Protein AF-A0A4T9T9I3-F1 (afdb_monomer)

InterPro domains:
  IPR015315 Protein of unknown function DUF1963 [PF09234] (287-526)
  IPR035948 YwqG-like superfamily [SSF103032] (277-526)

pLDDT: mean 79.83, std 20.45, range [23.56, 98.62]

Sequence (527 aa):
MRVWRIDASKSNKDLLLRSEGAPYGSMPEFDGNRLEKCGNDIPLERRRKLRNDLYTYDPAALIVSDKAHSVLAGCIEESAQCIKLDLDGQVAWLVNVTTVIDCLTSESDIVADSDRGFTWIRYVRQYELDETLVSGASLFKIKGIETKGCFCTDLIVSRVIEAGLKGFYFSLVFDSSAPRGLIKFERIVPIGDFYIESGKRGKACLPRENPEAFGQELVPLRKPTASAAERIEPSGPSAEGPEPAPYDGPALDDDIRAVREEALASLPGLPAAAGELSDGPCGALGSRVCGSPAMLPGEEWPEGPGGEPLCFLAQLDMADLPPLPGFPEKGLLRLFVGEGPEFGLDPSDMAAQAGFRALWAPDPEGAALRAAPEEAEDGLGWGDGPWAMRFAGPFESRPDDVDFRVEGAFAKLWNAAHPGLPVGRMHDDADRYASDPGLTWNLSSREGASAGGPPAVQVGGYPVFCQDDWRNWEERYRPYDTLLFQLSCDWDRWIAIGDGGRMCFLIPSEKLAAGDFSDIMYWWDCG

Secondary structure (DSSP, 8-state):
-EEEEEEE-HHHHTTEEEPTTPPTT-S---SSPPPSS-GGGS-EEESS---SSEEEEETTEEEEEHHHHHHSTTTSTTTEEEEEEEETTEEEEEEEE--EE--B-TTSEEEEEEETTEEEEEEEEE--B-HHHHTT-SEEEETT-TTT-EEEEHHHHHHHHHTT--SEEEEEEEETTSPTTSS--SSSSS------SSSS----PPPTT---SS-------PPPP---------------PPPPPPP-S---HHHHHHHHHHHHHHSPPEEEEEEEEE-S---TTS-EESS--EE-TTPPPPB-TTSPBPEEEEEEEGGGSPP-TT--SS-EEEEEE-SSTTTT--TT-TT-TTSEEEEEES--TT-EE-PPPGGGTTTTS--S--EEEEEEEEEEE---TTSHHHHHHHHHHHHHH-TTS---SSTTGGGGGSSSTTHHHHHHHHHHHHH-PPPSEEEES----SS--TTTT-GGGTT--EEEEEEE-BTTTTB--TTT-EEEEEE-HHHHHTT--S--EEEEE--

Mean predicted aligned error: 16.75 Å

Foldseek 3Di:
DWKKFKAFDQVQAPQKEFAPPDDDPPADLLLLDDDPDAEPVHRIAGPDDDPFAWHDHAQNKIKGFPLLCVLCPPAQVVFFDWGWYQHPNGIITITSGNAEFQFADPLWQFDWDDDPHDIATQDTFAGDGDCVRPVPHAKYHYPRCNSNTIMGDVVSVVSCVVSVGHRMDIDTRDDPVDDGPPRGDPDPDPDDDDDDPDPDDDDPDPDPPDPDDDDDDDDDDDDDDDDDDDDPDPPDPPPPDPDPDQDPDDFPLVVLVVLLVVLLVVDFFFWKKFWAWADDDDPQQAKWAFDFHFDAPPDDADAAPVRQGFFWGIKHFLCLEDDHPLADNGWMKTKTAAEDQFRQADPVALQPCHRMDIDIGRDSPRTGTDQDDPRCNCGRVWFPDTIGIHIDDRDGAGAQSQAQSSLVSSQVSCCVVCVPQHAASGQQRSLSSHPHSCSSVVVSVVVDVVVDDGRQKMFWTYDYFPHHDCCSVDVVCVQLPTWHMKGWDDVVRRRPNDARKMKTKTHRSVCSSVSHPSGIGIDMDHD

Structure (mmCIF, N/CA/C/O backbone):
data_AF-A0A4T9T9I3-F1
#
_entry.id   AF-A0A4T9T9I3-F1
#
loop_
_atom_site.group_PDB
_atom_site.id
_atom_site.type_symbol
_atom_site.label_atom_id
_atom_site.label_alt_id
_atom_site.label_comp_id
_atom_site.label_asym_id
_atom_site.label_entity_id
_atom_site.label_seq_id
_atom_site.pdbx_PDB_ins_code
_atom_site.Cartn_x
_atom_site.Cartn_y
_atom_site.Cartn_z
_atom_site.occupancy
_atom_site.B_iso_or_equiv
_atom_site.auth_seq_id
_atom_site.auth_comp_id
_atom_site.auth_asym_id
_atom_site.auth_atom_id
_atom_site.pdbx_PDB_model_num
ATOM 1 N N . MET A 1 1 ? 26.418 4.295 28.328 1.00 83.31 1 MET A N 1
ATOM 2 C CA . MET A 1 1 ? 25.507 5.439 28.128 1.00 83.31 1 MET A CA 1
ATOM 3 C C . MET A 1 1 ? 24.612 5.115 26.952 1.00 83.31 1 MET A C 1
ATOM 5 O O . MET A 1 1 ? 25.135 4.609 25.968 1.00 83.31 1 MET A O 1
ATOM 9 N N . ARG A 1 2 ? 23.308 5.396 27.040 1.00 84.56 2 ARG A N 1
ATOM 10 C CA . ARG A 1 2 ? 22.379 5.191 25.924 1.00 84.56 2 ARG A CA 1
ATOM 11 C C . ARG A 1 2 ? 21.813 6.501 25.411 1.00 84.56 2 ARG A C 1
ATOM 13 O O . ARG A 1 2 ? 21.505 7.404 26.194 1.00 84.56 2 ARG A O 1
ATOM 20 N N . VAL A 1 3 ? 21.672 6.571 24.095 1.00 88.94 3 VAL A N 1
ATOM 21 C CA . VAL A 1 3 ? 21.010 7.660 23.384 1.00 88.94 3 VAL A CA 1
ATOM 22 C C . VAL A 1 3 ? 19.850 7.086 22.593 1.00 88.94 3 VAL A C 1
ATOM 24 O O . VAL A 1 3 ? 19.973 6.076 21.896 1.00 88.94 3 VAL A O 1
ATOM 27 N N . TRP A 1 4 ? 18.726 7.775 22.694 1.00 87.44 4 TRP A N 1
ATOM 28 C CA . TRP A 1 4 ? 17.452 7.393 22.123 1.00 87.44 4 TRP A CA 1
ATOM 29 C C . TRP A 1 4 ? 16.982 8.492 21.187 1.00 87.44 4 TRP A C 1
ATOM 31 O O . TRP A 1 4 ? 17.030 9.666 21.545 1.00 87.44 4 TRP A O 1
ATOM 41 N N . ARG A 1 5 ? 16.483 8.133 20.009 1.00 87.12 5 ARG A N 1
ATOM 42 C CA . ARG A 1 5 ? 15.641 9.037 19.225 1.00 87.12 5 ARG A CA 1
ATOM 43 C C . ARG A 1 5 ? 14.252 9.069 19.857 1.00 87.12 5 ARG A C 1
ATOM 45 O O . ARG A 1 5 ? 13.715 8.010 20.178 1.00 87.12 5 ARG A O 1
ATOM 52 N N . ILE A 1 6 ? 13.689 10.262 20.017 1.00 85.81 6 ILE A N 1
ATOM 53 C CA . ILE A 1 6 ? 12.339 10.473 20.548 1.00 85.81 6 ILE A CA 1
ATOM 54 C C . ILE A 1 6 ? 11.395 10.765 19.392 1.00 85.81 6 ILE A C 1
ATOM 56 O O . ILE A 1 6 ? 11.698 11.599 18.540 1.00 85.81 6 ILE A O 1
ATOM 60 N N . ASP A 1 7 ? 10.243 10.113 19.395 1.00 78.81 7 ASP A N 1
ATOM 61 C CA . ASP A 1 7 ? 9.165 10.342 18.443 1.00 78.81 7 ASP A CA 1
ATOM 62 C C . ASP A 1 7 ? 7.805 10.170 19.139 1.00 78.81 7 ASP A C 1
ATOM 64 O O . ASP A 1 7 ? 7.723 9.600 20.231 1.00 78.81 7 ASP A O 1
ATOM 68 N N . ALA A 1 8 ? 6.733 10.661 18.523 1.00 74.25 8 ALA A N 1
ATOM 69 C CA . ALA A 1 8 ? 5.381 10.366 18.980 1.00 74.25 8 ALA A CA 1
ATOM 70 C C . ALA A 1 8 ? 4.940 8.980 18.487 1.00 74.25 8 ALA A C 1
ATOM 72 O O . ALA A 1 8 ? 5.376 8.506 17.431 1.00 74.25 8 ALA A O 1
ATOM 73 N N . SER A 1 9 ? 4.044 8.325 19.231 1.00 66.88 9 SER A N 1
ATOM 74 C CA . SER A 1 9 ? 3.386 7.105 18.749 1.00 66.88 9 SER A CA 1
ATOM 75 C C . SER A 1 9 ? 2.695 7.366 17.408 1.00 66.88 9 SER A C 1
ATOM 77 O O . SER A 1 9 ? 2.195 8.465 17.180 1.00 66.88 9 SER A O 1
ATOM 79 N N . LYS A 1 10 ? 2.646 6.363 16.520 1.00 62.03 10 LYS A N 1
ATOM 80 C CA . LYS A 1 10 ? 2.136 6.530 15.144 1.00 62.03 10 LYS A CA 1
ATOM 81 C C . LYS A 1 10 ? 0.742 7.174 15.097 1.00 62.03 10 LYS A C 1
ATOM 83 O O . LYS A 1 10 ? 0.583 8.172 14.408 1.00 62.03 10 LYS A O 1
ATOM 88 N N . SER A 1 11 ? -0.183 6.723 15.945 1.00 60.78 11 SER A N 1
ATOM 89 C CA . SER A 1 11 ? -1.541 7.281 16.085 1.00 60.78 11 SER A CA 1
ATOM 90 C C . SER A 1 11 ? -1.616 8.750 16.536 1.00 60.78 11 SER A C 1
ATOM 92 O O . SER A 1 11 ? -2.683 9.355 16.509 1.00 60.78 11 SER A O 1
ATOM 94 N N . ASN A 1 12 ? -0.501 9.351 16.963 1.00 61.75 12 ASN A N 1
ATOM 95 C CA . ASN A 1 12 ? -0.448 10.749 17.389 1.00 61.75 12 ASN A CA 1
ATOM 96 C C . ASN A 1 12 ? 0.084 11.696 16.311 1.00 61.75 12 ASN A C 1
ATOM 98 O O . ASN A 1 12 ? -0.057 12.906 16.478 1.00 61.75 12 ASN A O 1
ATOM 102 N N . LYS A 1 13 ? 0.708 11.184 15.244 1.00 60.84 13 LYS A N 1
ATOM 103 C CA . LYS A 1 13 ? 1.409 12.020 14.256 1.00 60.84 13 LYS A CA 1
ATOM 104 C C . LYS A 1 13 ? 0.453 12.838 13.388 1.00 60.84 13 LYS A C 1
ATOM 106 O O . LYS A 1 13 ? 0.745 13.988 13.093 1.00 60.84 13 LYS A O 1
ATOM 111 N N . ASP A 1 14 ? -0.726 12.298 13.091 1.00 62.44 14 ASP A N 1
ATOM 112 C CA . ASP A 1 14 ? -1.697 12.941 12.192 1.00 62.44 14 ASP A CA 1
ATOM 113 C C . ASP A 1 14 ? -2.679 13.877 12.921 1.00 62.44 14 ASP A C 1
ATOM 115 O O . ASP A 1 14 ? -3.534 14.524 12.313 1.00 62.44 14 ASP A O 1
ATOM 119 N N . LEU A 1 15 ? -2.577 13.972 14.252 1.00 69.12 15 LEU A N 1
ATOM 120 C CA . LEU A 1 15 ? -3.510 14.755 15.069 1.00 69.12 15 LEU A CA 1
ATOM 121 C C . LEU A 1 15 ? -3.212 16.260 15.062 1.00 69.12 15 LEU A C 1
ATOM 123 O O . LEU A 1 15 ? -4.079 17.061 15.433 1.00 69.12 15 LEU A O 1
ATOM 127 N N . LEU A 1 16 ? -2.005 16.636 14.644 1.00 72.81 16 LEU A N 1
ATOM 128 C CA . LEU A 1 16 ? -1.490 17.997 14.629 1.00 72.81 16 LEU A CA 1
ATOM 129 C C . LEU A 1 16 ? -0.912 18.298 13.248 1.00 72.81 16 LEU A C 1
ATOM 131 O O . LEU A 1 16 ? 0.119 17.757 12.871 1.00 72.81 16 LEU A O 1
ATOM 135 N N . LEU A 1 17 ? -1.582 19.170 12.501 1.00 67.50 17 LEU A N 1
ATOM 136 C CA . LEU A 1 17 ? -1.226 19.497 11.125 1.00 67.50 17 LEU A CA 1
ATOM 137 C C . LEU A 1 17 ? -0.984 20.991 10.962 1.00 67.50 17 LEU A C 1
ATOM 139 O O . LEU A 1 17 ? -1.235 21.801 11.850 1.00 67.50 17 LEU A O 1
ATOM 143 N N . ARG A 1 18 ? -0.477 21.363 9.795 1.00 68.38 18 ARG A N 1
ATOM 144 C CA . ARG A 1 18 ? -0.359 22.757 9.385 1.00 68.38 18 ARG A CA 1
ATOM 145 C C . ARG A 1 18 ? -1.746 23.357 9.157 1.00 68.38 18 ARG A C 1
ATOM 147 O O . ARG A 1 18 ? -2.569 22.731 8.496 1.00 68.38 18 ARG A O 1
ATOM 154 N N . SER A 1 19 ? -1.962 24.587 9.623 1.00 67.12 19 SER A N 1
ATOM 155 C CA . SER A 1 19 ? -3.196 25.325 9.326 1.00 67.12 19 SER A CA 1
ATOM 156 C C . SER A 1 19 ? -3.363 25.570 7.824 1.00 67.12 19 SER A C 1
ATOM 158 O O . SER A 1 19 ? -2.419 26.015 7.152 1.00 67.12 19 SER A O 1
ATOM 160 N N . GLU A 1 20 ? -4.569 25.333 7.305 1.00 54.91 20 GLU A N 1
ATOM 161 C CA . GLU A 1 20 ? -4.901 25.628 5.907 1.00 54.91 20 GLU A CA 1
ATOM 162 C C . GLU A 1 20 ? -4.611 27.103 5.562 1.00 54.91 20 GLU A C 1
ATOM 164 O O . GLU A 1 20 ? -5.051 28.033 6.239 1.00 54.91 20 GLU A O 1
ATOM 169 N N . GLY A 1 21 ? -3.829 27.332 4.499 1.00 56.88 21 GLY A N 1
ATOM 170 C CA . GLY A 1 21 ? -3.518 28.674 3.987 1.00 56.88 21 GLY A CA 1
ATOM 171 C C . GLY A 1 21 ? -2.240 29.337 4.522 1.00 56.88 21 GLY A C 1
ATOM 172 O O . GLY A 1 21 ? -1.917 30.447 4.092 1.00 56.88 21 GLY A O 1
ATOM 173 N N . ALA A 1 22 ? -1.467 28.689 5.401 1.00 57.97 22 ALA A N 1
ATOM 174 C CA . ALA A 1 22 ? -0.152 29.211 5.788 1.00 57.97 22 ALA A CA 1
ATOM 175 C C . ALA A 1 22 ? 0.792 29.295 4.558 1.00 57.97 22 ALA A C 1
ATOM 177 O O . ALA A 1 22 ? 0.854 28.329 3.797 1.00 57.97 22 ALA A O 1
ATOM 178 N N . PRO A 1 23 ? 1.559 30.382 4.331 1.00 55.53 23 PRO A N 1
ATOM 179 C CA . PRO A 1 23 ? 2.448 30.513 3.168 1.00 55.53 23 PRO A CA 1
ATOM 180 C C . PRO A 1 23 ? 3.557 29.452 3.128 1.00 55.53 23 PRO A C 1
ATOM 182 O O . PRO A 1 23 ? 4.148 29.116 4.152 1.00 55.53 23 PRO A O 1
ATOM 185 N N . TYR A 1 24 ? 3.881 28.927 1.943 1.00 43.47 24 TYR A N 1
ATOM 186 C CA . TYR A 1 24 ? 5.061 28.069 1.760 1.00 43.47 24 TYR A CA 1
ATOM 187 C C . TYR A 1 24 ? 6.330 28.856 2.150 1.00 43.47 24 TYR A C 1
ATOM 189 O O . TYR A 1 24 ? 6.538 29.959 1.651 1.00 43.47 24 TYR A O 1
ATOM 197 N N . GLY A 1 25 ? 7.138 28.330 3.080 1.00 51.34 25 GLY A N 1
ATOM 198 C CA . GLY A 1 25 ? 8.348 28.996 3.594 1.00 51.34 25 GLY A CA 1
ATOM 199 C C . GLY A 1 25 ? 8.164 29.886 4.834 1.00 51.34 25 GLY A C 1
ATOM 200 O O . GLY A 1 25 ? 9.130 30.490 5.286 1.00 51.34 25 GLY A O 1
ATOM 201 N N . SER A 1 26 ? 6.965 29.973 5.427 1.00 56.28 26 SER A N 1
ATOM 202 C CA . SER A 1 26 ? 6.767 30.678 6.709 1.00 56.28 26 SER A CA 1
ATOM 203 C C . SER A 1 26 ? 7.023 29.806 7.945 1.00 56.28 26 SER A C 1
ATOM 205 O O . SER A 1 26 ? 6.743 30.243 9.063 1.00 56.28 26 SER A O 1
ATOM 207 N N . MET A 1 27 ? 7.463 28.561 7.752 1.00 62.44 27 MET A N 1
ATOM 208 C CA . MET A 1 27 ? 7.620 27.587 8.826 1.00 62.44 27 MET A CA 1
ATOM 209 C C . MET A 1 27 ? 9.008 27.708 9.457 1.00 62.44 27 MET A C 1
ATOM 211 O O . MET A 1 27 ? 9.985 27.879 8.728 1.00 62.44 27 MET A O 1
ATOM 215 N N . PRO A 1 28 ? 9.126 27.605 10.788 1.00 70.94 28 PRO A N 1
ATOM 216 C CA . PRO A 1 28 ? 10.430 27.444 11.400 1.00 70.94 28 PRO A CA 1
ATOM 217 C C . PRO A 1 28 ? 11.039 26.097 11.020 1.00 70.94 28 PRO A C 1
ATOM 219 O O . PRO A 1 28 ? 10.344 25.086 11.032 1.00 70.94 28 PRO A O 1
ATOM 222 N N . GLU A 1 29 ? 12.338 26.073 10.734 1.00 71.44 29 GLU A N 1
ATOM 223 C CA . GLU A 1 29 ? 13.038 24.849 10.321 1.00 71.44 29 GLU A CA 1
ATOM 224 C C . GLU A 1 29 ? 13.389 23.922 11.500 1.00 71.44 29 GLU A C 1
ATOM 226 O O . GLU A 1 29 ? 13.914 22.837 11.280 1.00 71.44 29 GLU A O 1
ATOM 231 N N . PHE A 1 30 ? 13.077 24.317 12.748 1.00 85.06 30 PHE A N 1
ATOM 232 C CA . PHE A 1 30 ? 13.370 23.563 13.982 1.00 85.06 30 PHE A CA 1
ATOM 233 C C . PHE A 1 30 ? 14.779 22.944 13.977 1.00 85.06 30 PHE A C 1
ATOM 235 O O . PHE A 1 30 ? 15.005 21.813 14.402 1.00 85.06 30 PHE A O 1
ATOM 242 N N . ASP A 1 31 ? 15.742 23.709 13.481 1.00 81.25 31 ASP A N 1
ATOM 243 C CA . ASP A 1 31 ? 17.114 23.314 13.159 1.00 81.25 31 ASP A CA 1
ATOM 244 C C . ASP A 1 31 ? 18.083 23.509 14.339 1.00 81.25 31 ASP A C 1
ATOM 246 O O . ASP A 1 31 ? 19.299 23.440 14.189 1.00 81.25 31 ASP A O 1
ATOM 250 N N . GLY A 1 32 ? 17.546 23.764 15.535 1.00 87.75 32 GLY A N 1
ATOM 251 C CA . GLY A 1 32 ? 18.325 24.118 16.720 1.00 87.75 32 GLY A CA 1
ATOM 252 C C . GLY A 1 32 ? 18.383 25.617 17.008 1.00 87.75 32 GLY A C 1
ATOM 253 O O . GLY A 1 32 ? 18.830 26.011 18.086 1.00 87.75 32 GLY A O 1
ATOM 254 N N . ASN A 1 33 ? 17.886 26.469 16.109 1.00 88.62 33 ASN A N 1
ATOM 255 C CA . ASN A 1 33 ? 17.781 27.895 16.385 1.00 88.62 33 ASN A CA 1
ATOM 256 C C . ASN A 1 33 ? 16.553 28.227 17.242 1.00 88.62 33 ASN A C 1
ATOM 258 O O . ASN A 1 33 ? 15.510 27.570 17.197 1.00 88.62 33 ASN A O 1
ATOM 262 N N . ARG A 1 34 ? 16.673 29.291 18.044 1.00 88.44 34 ARG A N 1
ATOM 263 C CA . ARG A 1 34 ? 15.533 29.844 18.785 1.00 88.44 34 ARG A CA 1
ATOM 264 C C . ARG A 1 34 ? 14.533 30.480 17.827 1.00 88.44 34 ARG A C 1
ATOM 266 O O . ARG A 1 34 ? 14.913 31.174 16.891 1.00 88.44 34 ARG A O 1
ATOM 273 N N . LEU A 1 35 ? 13.252 30.301 18.125 1.0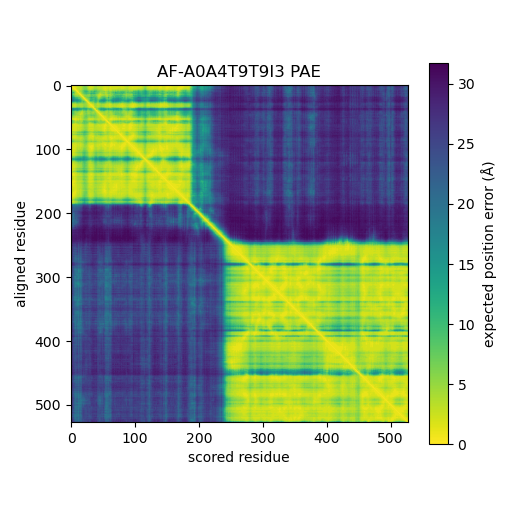0 85.25 35 LEU A N 1
ATOM 274 C CA . LEU A 1 35 ? 12.164 30.920 17.386 1.00 85.25 35 LEU A CA 1
ATOM 275 C C . LEU A 1 35 ? 11.957 32.357 17.857 1.00 85.25 35 LEU A C 1
ATOM 277 O O . LEU A 1 35 ? 11.782 32.607 19.053 1.00 85.25 35 LEU A O 1
ATOM 281 N N . GLU A 1 36 ? 11.937 33.289 16.904 1.00 75.31 36 GLU A N 1
ATOM 282 C CA . GLU A 1 36 ? 11.612 34.699 17.153 1.00 75.31 36 GLU A CA 1
ATOM 283 C C . GLU A 1 36 ? 10.098 34.931 17.306 1.00 75.31 36 GLU A C 1
ATOM 285 O O . GLU A 1 36 ? 9.682 35.829 18.036 1.00 75.31 36 GLU A O 1
ATOM 290 N N . LYS A 1 37 ? 9.267 34.098 16.658 1.00 65.44 37 LYS A N 1
ATOM 291 C CA . LYS A 1 37 ? 7.797 34.089 16.782 1.00 65.44 37 LYS A CA 1
ATOM 292 C C . LYS A 1 37 ? 7.360 32.970 17.729 1.00 65.44 37 LYS A C 1
ATOM 294 O O . LYS A 1 37 ? 7.898 31.868 17.655 1.00 65.44 37 LYS A O 1
ATOM 299 N N . CYS A 1 38 ? 6.419 33.246 18.632 1.00 63.75 38 CYS A N 1
ATOM 300 C CA . CYS A 1 38 ? 6.060 32.346 19.735 1.00 63.75 38 CYS A CA 1
ATOM 301 C C . CYS A 1 38 ? 4.539 32.253 19.931 1.00 63.75 38 CYS A C 1
ATOM 303 O O . CYS A 1 38 ? 3.810 33.210 19.690 1.00 63.75 38 CYS A O 1
ATOM 305 N N . GLY A 1 39 ? 4.068 31.123 20.458 1.00 65.19 39 GLY A N 1
ATOM 306 C CA . GLY A 1 39 ? 2.666 30.915 20.824 1.00 65.19 39 GLY A CA 1
ATOM 307 C C . GLY A 1 39 ? 1.770 30.697 19.605 1.00 65.19 39 GLY A C 1
ATOM 308 O O . GLY A 1 39 ? 2.105 29.909 18.725 1.00 65.19 39 GLY A O 1
ATOM 309 N N . ASN A 1 40 ? 0.644 31.412 19.551 1.00 64.44 40 ASN A N 1
ATOM 310 C CA . ASN A 1 40 ? -0.393 31.257 18.519 1.00 64.44 40 ASN A CA 1
ATOM 311 C C . ASN A 1 40 ? 0.045 31.696 17.107 1.00 64.44 40 ASN A C 1
ATOM 313 O O . ASN A 1 40 ? -0.710 31.525 16.157 1.00 64.44 40 ASN A O 1
ATOM 317 N N . ASP A 1 41 ? 1.251 32.250 16.958 1.00 66.81 41 ASP A N 1
ATOM 318 C CA . ASP A 1 41 ? 1.831 32.605 15.657 1.00 66.81 41 ASP A CA 1
ATOM 319 C C . ASP A 1 41 ? 2.381 31.388 14.891 1.00 66.81 41 ASP A C 1
ATOM 321 O O . ASP A 1 41 ? 2.802 31.514 13.738 1.00 66.81 41 ASP A O 1
ATOM 325 N N . ILE A 1 42 ? 2.421 30.215 15.529 1.00 74.00 42 ILE A N 1
ATOM 326 C CA . ILE A 1 42 ? 2.837 28.963 14.900 1.00 74.00 42 ILE A CA 1
ATOM 327 C C . ILE A 1 42 ? 1.623 28.386 14.159 1.00 74.00 42 ILE A C 1
ATOM 329 O O . ILE A 1 42 ? 0.603 28.154 14.806 1.00 74.00 42 ILE A O 1
ATOM 333 N N . PRO A 1 43 ? 1.703 28.163 12.829 1.00 70.62 43 PRO A N 1
ATOM 334 C CA . PRO A 1 43 ? 0.571 27.742 12.000 1.00 70.62 43 PRO A CA 1
ATOM 335 C C . PRO A 1 43 ? 0.229 26.261 12.224 1.00 70.62 43 PRO A C 1
ATOM 337 O O . PRO A 1 43 ? 0.464 25.416 11.362 1.00 70.62 43 PRO A O 1
ATOM 340 N N . LEU A 1 44 ? -0.299 25.963 13.407 1.00 76.06 44 LEU A N 1
ATOM 341 C CA . LEU A 1 44 ? -0.652 24.642 13.899 1.00 76.06 44 LEU A CA 1
ATOM 342 C C . LEU A 1 44 ? -2.174 24.528 14.018 1.00 76.06 44 LEU A C 1
ATOM 344 O O . LEU A 1 44 ? -2.825 25.329 14.686 1.00 76.06 44 LEU A O 1
ATOM 348 N N . GLU A 1 45 ? -2.731 23.491 13.414 1.00 74.69 45 GLU A N 1
ATOM 349 C CA . GLU A 1 45 ? -4.136 23.129 13.478 1.00 74.69 45 GLU A CA 1
ATOM 350 C C . GLU A 1 45 ? -4.296 21.745 14.106 1.00 74.69 45 GLU A C 1
ATOM 352 O O . GLU A 1 45 ? -3.632 20.772 13.740 1.00 74.69 45 GLU A O 1
ATOM 357 N N . ARG A 1 46 ? -5.198 21.658 15.080 1.00 78.88 46 ARG A N 1
ATOM 358 C CA . ARG A 1 46 ? -5.508 20.415 15.776 1.00 78.88 46 ARG A CA 1
ATOM 359 C C . ARG A 1 46 ? -6.710 19.744 15.114 1.00 78.88 46 ARG A C 1
ATOM 361 O O . ARG A 1 46 ? -7.806 20.291 15.150 1.00 78.88 46 ARG A O 1
ATOM 368 N N . ARG A 1 47 ? -6.531 18.519 14.611 1.00 70.69 47 ARG A N 1
ATOM 369 C CA . ARG A 1 47 ? -7.612 17.731 13.986 1.00 70.69 47 ARG A CA 1
ATOM 370 C C . ARG A 1 47 ? -8.555 17.106 15.010 1.00 70.69 47 ARG A C 1
ATOM 372 O O . ARG A 1 47 ? -9.765 17.079 14.811 1.00 70.69 47 ARG A O 1
ATOM 379 N N . ARG A 1 48 ? -8.009 16.590 16.117 1.00 74.50 48 ARG A N 1
ATOM 380 C CA . ARG A 1 48 ? -8.780 15.938 17.191 1.00 74.50 48 ARG A CA 1
ATOM 381 C C . ARG A 1 48 ? -8.229 16.295 18.565 1.00 74.50 48 ARG A C 1
ATOM 383 O O . ARG A 1 48 ? -7.101 16.756 18.713 1.00 74.50 48 ARG A O 1
ATOM 390 N N . LYS A 1 49 ? -9.027 16.053 19.604 1.00 78.38 49 LYS A N 1
ATOM 391 C CA . LYS A 1 49 ? -8.619 16.277 20.996 1.00 78.38 49 LYS A CA 1
ATOM 392 C C . LYS A 1 49 ? -7.362 15.469 21.339 1.00 78.38 49 LYS A C 1
ATOM 394 O O . LYS A 1 49 ? -7.326 14.262 21.108 1.00 78.38 49 LYS A O 1
ATOM 399 N N . LEU A 1 50 ? -6.383 16.114 21.973 1.00 82.19 50 LEU A N 1
ATOM 400 C CA . LEU A 1 50 ? -5.158 15.446 22.402 1.00 82.19 50 LEU A CA 1
ATOM 401 C C . LEU A 1 50 ? -5.447 14.598 23.652 1.00 82.19 50 LEU A C 1
ATOM 403 O O . LEU A 1 50 ? -5.920 15.111 24.669 1.00 82.19 50 LEU A O 1
ATOM 407 N N . ARG A 1 51 ? -5.203 13.289 23.568 1.00 83.81 51 ARG A N 1
ATOM 408 C CA . ARG A 1 51 ? -5.428 12.299 24.639 1.00 83.81 51 ARG A CA 1
ATOM 409 C C . ARG A 1 51 ? -4.133 11.776 25.279 1.00 83.81 51 ARG A C 1
ATOM 411 O O . ARG A 1 51 ? -4.198 11.165 26.340 1.00 83.81 51 ARG A O 1
ATOM 418 N N . ASN A 1 52 ? -2.989 12.016 24.645 1.00 85.75 52 ASN A N 1
ATOM 419 C CA . ASN A 1 52 ? -1.670 11.531 25.038 1.00 85.75 52 ASN A CA 1
ATOM 420 C C . ASN A 1 52 ? -0.763 12.681 25.501 1.00 85.75 52 ASN A C 1
ATOM 422 O O . ASN A 1 52 ? -1.173 13.841 25.556 1.00 85.75 52 ASN A O 1
ATOM 426 N N . ASP A 1 53 ? 0.466 12.344 25.880 1.00 89.25 53 ASP A N 1
ATOM 427 C CA . ASP A 1 53 ? 1.416 13.259 26.505 1.00 89.25 53 ASP A CA 1
ATOM 428 C C . ASP A 1 53 ? 2.529 13.746 25.558 1.00 89.25 53 ASP A C 1
ATOM 430 O O . ASP A 1 53 ? 3.162 14.756 25.865 1.00 89.25 53 ASP A O 1
ATOM 434 N N . LEU A 1 54 ? 2.732 13.083 24.410 1.00 88.06 54 LEU A N 1
ATOM 435 C CA . LEU A 1 54 ? 3.629 13.512 23.332 1.00 88.06 54 LEU A CA 1
ATOM 436 C C . LEU A 1 54 ? 2.957 13.414 21.958 1.00 88.06 54 LEU A C 1
ATOM 438 O O . LEU A 1 54 ? 2.323 12.411 21.619 1.00 88.06 54 LEU A O 1
ATOM 442 N N . TYR A 1 55 ? 3.189 14.453 21.165 1.00 87.25 55 TYR A N 1
ATOM 443 C CA . TYR A 1 55 ? 2.825 14.614 19.768 1.00 87.25 55 TYR A CA 1
ATOM 444 C C . TYR A 1 55 ? 4.022 15.154 18.986 1.00 87.25 55 TYR A C 1
ATOM 446 O O . TYR A 1 55 ? 4.901 15.807 19.554 1.00 87.25 55 TYR A O 1
ATOM 454 N N . THR A 1 56 ? 4.049 14.914 17.682 1.00 76.06 56 THR A N 1
ATOM 455 C CA . THR A 1 56 ? 5.028 15.507 16.770 1.00 76.06 56 THR A CA 1
ATOM 456 C C . THR A 1 56 ? 4.288 16.323 15.726 1.00 76.06 56 THR A C 1
ATOM 458 O O . THR A 1 56 ? 3.325 15.854 15.136 1.00 76.06 56 THR A O 1
ATOM 461 N N . TYR A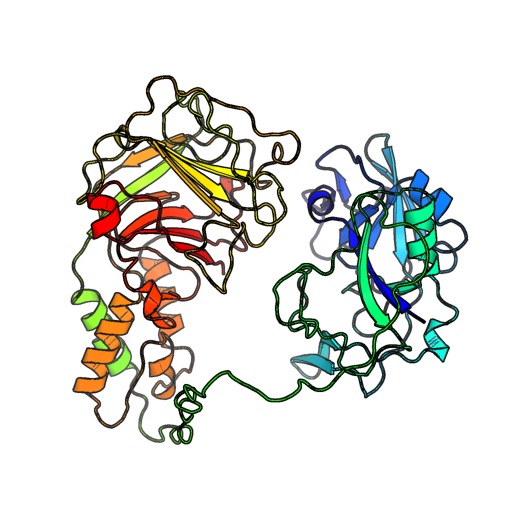 1 57 ? 4.712 17.574 15.557 1.00 68.31 57 TYR A N 1
ATOM 462 C CA . TYR A 1 57 ? 4.225 18.457 14.489 1.00 68.31 57 TYR A CA 1
ATOM 463 C C . TYR A 1 57 ? 5.110 18.356 13.240 1.00 68.31 57 TYR A C 1
ATOM 465 O O . TYR A 1 57 ? 4.650 18.489 12.114 1.00 68.31 57 TYR A O 1
ATOM 473 N N . ASP A 1 58 ? 6.393 18.094 13.469 1.00 69.94 58 ASP A N 1
ATOM 474 C CA . ASP A 1 58 ? 7.439 17.839 12.488 1.00 69.94 58 ASP A CA 1
ATOM 475 C C . ASP A 1 58 ? 8.449 16.882 13.160 1.00 69.94 58 ASP A C 1
ATOM 477 O O . ASP A 1 58 ? 8.528 16.886 14.398 1.00 69.94 58 ASP A O 1
ATOM 481 N N . PRO A 1 59 ? 9.229 16.057 12.428 1.00 65.50 59 PRO A N 1
ATOM 482 C CA . PRO A 1 59 ? 10.240 15.187 13.036 1.00 65.50 59 PRO A CA 1
ATOM 483 C C . PRO A 1 59 ? 11.190 15.902 14.010 1.00 65.50 59 PRO A C 1
ATOM 485 O O . PRO A 1 59 ? 11.707 15.274 14.934 1.00 65.50 59 PRO A O 1
ATOM 488 N N . ALA A 1 60 ? 11.412 17.205 13.830 1.00 76.31 60 ALA A N 1
ATOM 489 C CA . ALA A 1 60 ? 12.274 18.034 14.659 1.00 76.31 60 ALA A CA 1
ATOM 490 C C . ALA A 1 60 ? 11.550 18.857 15.746 1.00 76.31 60 ALA A C 1
ATOM 492 O O . ALA A 1 60 ? 12.234 19.565 16.496 1.00 76.31 60 ALA A O 1
ATOM 493 N N . ALA A 1 61 ? 10.220 18.754 15.870 1.00 83.62 61 ALA A N 1
ATOM 494 C CA . ALA A 1 61 ? 9.390 19.556 16.772 1.00 83.62 61 ALA A CA 1
ATOM 495 C C . ALA A 1 61 ? 8.460 18.693 17.643 1.00 83.62 61 ALA A C 1
ATOM 497 O O . ALA A 1 61 ? 7.482 18.109 17.168 1.00 83.62 61 ALA A O 1
ATOM 498 N N . LEU A 1 62 ? 8.740 18.661 18.949 1.00 90.69 62 LEU A N 1
ATOM 499 C CA . LEU A 1 62 ? 7.960 17.901 19.928 1.00 90.69 62 LEU A CA 1
ATOM 500 C C . LEU A 1 62 ? 6.875 18.786 20.549 1.00 90.69 62 LEU A C 1
ATOM 502 O O . LEU A 1 62 ? 7.160 19.901 20.979 1.00 90.69 62 LEU A O 1
ATOM 506 N N . ILE A 1 63 ? 5.650 18.281 20.658 1.00 91.56 63 ILE A N 1
ATOM 507 C CA . ILE A 1 63 ? 4.558 18.925 21.392 1.00 91.56 63 ILE A CA 1
ATOM 508 C C . ILE A 1 63 ? 4.173 18.025 22.558 1.00 91.56 63 ILE A C 1
ATOM 510 O O . ILE A 1 63 ? 3.726 16.898 22.367 1.00 91.56 63 ILE A O 1
ATOM 514 N N . VAL A 1 64 ? 4.349 18.520 23.778 1.00 93.50 64 VAL A N 1
ATOM 515 C CA . VAL A 1 64 ? 4.080 17.763 25.003 1.00 93.50 64 VAL A CA 1
ATOM 516 C C . VAL A 1 64 ? 2.869 18.320 25.741 1.00 93.50 64 VAL A C 1
ATOM 518 O O . VAL A 1 64 ? 2.576 19.517 25.677 1.00 93.50 64 VAL A O 1
ATOM 521 N N . SER A 1 65 ? 2.151 17.462 26.464 1.00 94.12 65 SER A N 1
ATOM 522 C CA . SER A 1 65 ? 1.076 17.907 27.356 1.00 94.12 65 SER A CA 1
ATOM 523 C C . SER A 1 65 ? 1.629 18.777 28.495 1.00 94.12 65 SER A C 1
ATOM 525 O O . SER A 1 65 ? 2.808 18.701 28.844 1.00 94.12 65 SER A O 1
ATOM 527 N N . ASP A 1 66 ? 0.774 19.575 29.138 1.00 94.44 66 ASP A N 1
ATOM 528 C CA . ASP A 1 66 ? 1.149 20.332 30.347 1.00 94.44 66 ASP A CA 1
ATOM 529 C C . ASP A 1 66 ? 1.675 19.418 31.478 1.00 94.44 66 ASP A C 1
ATOM 531 O O . ASP A 1 66 ? 2.617 19.758 32.202 1.00 94.44 66 ASP A O 1
ATOM 535 N N . LYS A 1 67 ? 1.121 18.199 31.573 1.00 95.00 67 LYS A N 1
ATOM 536 C CA . LYS A 1 67 ? 1.592 17.138 32.476 1.00 95.00 67 LYS A CA 1
ATOM 537 C C . LYS A 1 67 ? 3.013 16.693 32.119 1.00 95.00 67 LYS A C 1
ATOM 539 O O . LYS A 1 67 ? 3.868 16.655 33.001 1.00 95.00 67 LYS A O 1
ATOM 544 N N . ALA A 1 68 ? 3.275 16.368 30.853 1.00 94.38 68 ALA A N 1
ATOM 545 C CA . ALA A 1 68 ? 4.597 15.940 30.405 1.00 94.38 68 ALA A CA 1
ATOM 546 C C . ALA A 1 68 ? 5.646 17.040 30.550 1.00 94.38 68 ALA A C 1
ATOM 548 O O . ALA A 1 68 ? 6.735 16.764 31.044 1.00 94.38 68 ALA A O 1
ATOM 549 N N . HIS A 1 69 ? 5.302 18.284 30.213 1.00 96.06 69 HIS A N 1
ATOM 550 C CA . HIS A 1 69 ? 6.167 19.435 30.459 1.00 96.06 69 HIS A CA 1
ATOM 551 C C . HIS A 1 69 ? 6.563 19.523 31.941 1.00 96.06 69 HIS A C 1
ATOM 553 O O . HIS A 1 69 ? 7.740 19.641 32.263 1.00 96.06 69 HIS A O 1
ATOM 559 N N . SER A 1 70 ? 5.597 19.382 32.855 1.00 95.44 70 SER A N 1
ATOM 560 C CA . SER A 1 70 ? 5.849 19.434 34.302 1.00 95.44 70 SER A CA 1
ATOM 561 C C . SER A 1 70 ? 6.742 18.292 34.806 1.00 95.44 70 SER A C 1
ATOM 563 O O . SER A 1 70 ? 7.593 18.507 35.665 1.00 95.44 70 SER A O 1
ATOM 565 N N . VAL A 1 71 ? 6.570 17.075 34.281 1.00 95.06 71 VAL A N 1
ATOM 566 C CA . VAL A 1 71 ? 7.387 15.897 34.638 1.00 95.06 71 VAL A CA 1
ATOM 567 C C . VAL A 1 71 ? 8.820 16.022 34.112 1.00 95.06 71 VAL A C 1
ATOM 569 O O . VAL A 1 71 ? 9.787 15.647 34.783 1.00 95.06 71 VAL A O 1
ATOM 572 N N . LEU A 1 72 ? 8.967 16.555 32.902 1.00 94.00 72 LEU A N 1
ATOM 573 C CA . LEU A 1 72 ? 10.253 16.714 32.228 1.00 94.00 72 LEU A CA 1
ATOM 574 C C . LEU A 1 72 ? 10.963 18.028 32.584 1.00 94.00 72 LEU A C 1
ATOM 576 O O . LEU A 1 72 ? 12.058 18.289 32.079 1.00 94.00 72 LEU A O 1
ATOM 580 N N . ALA A 1 73 ? 10.379 18.806 33.497 1.00 89.75 73 ALA A N 1
ATOM 581 C CA . ALA A 1 73 ? 10.931 20.063 33.964 1.00 89.75 73 ALA A CA 1
ATOM 582 C C . ALA A 1 73 ? 12.331 19.891 34.579 1.00 89.75 73 ALA A C 1
ATOM 584 O O . ALA A 1 73 ? 12.607 18.948 35.331 1.00 89.75 73 ALA A O 1
ATOM 585 N N . GLY A 1 74 ? 13.236 20.806 34.255 1.00 84.62 74 GLY A N 1
ATOM 586 C CA . GLY A 1 74 ? 14.657 20.749 34.589 1.00 84.62 74 GLY A CA 1
ATOM 587 C C . GLY A 1 74 ? 15.487 19.833 33.684 1.00 84.62 74 GLY A C 1
ATOM 588 O O . GLY A 1 74 ? 16.692 19.750 33.875 1.00 84.62 74 GLY A O 1
ATOM 589 N N . CYS A 1 75 ? 14.880 19.139 32.716 1.00 85.38 75 CYS A N 1
ATOM 590 C CA . CYS A 1 75 ? 15.618 18.444 31.657 1.00 85.38 75 CYS A CA 1
ATOM 591 C C . CYS A 1 75 ? 15.415 19.133 30.308 1.00 85.38 75 CYS A C 1
ATOM 593 O O . CYS A 1 75 ? 16.376 19.371 29.586 1.00 85.38 75 CYS A O 1
ATOM 595 N N . ILE A 1 76 ? 14.175 19.494 29.972 1.00 90.06 76 ILE A N 1
ATOM 596 C CA . ILE A 1 76 ? 13.879 20.072 28.657 1.00 90.06 76 ILE A CA 1
ATOM 597 C C . ILE A 1 76 ? 14.193 21.568 28.583 1.00 90.06 76 ILE A C 1
ATOM 599 O O . ILE A 1 76 ? 14.665 22.020 27.549 1.00 90.06 76 ILE A O 1
ATOM 603 N N . GLU A 1 77 ? 14.013 22.343 29.655 1.00 86.00 77 GLU A N 1
ATOM 604 C CA . GLU A 1 77 ? 14.190 23.805 29.625 1.00 86.00 77 GLU A CA 1
ATOM 605 C C . GLU A 1 77 ? 15.655 24.241 29.511 1.00 86.00 77 GLU A C 1
ATOM 607 O O . GLU A 1 77 ? 15.936 25.350 29.056 1.00 86.00 77 GLU A O 1
ATOM 612 N N . GLU A 1 78 ? 16.595 23.381 29.907 1.00 84.56 78 GLU A N 1
ATOM 613 C CA . GLU A 1 78 ? 18.027 23.631 29.716 1.00 84.56 78 GLU A CA 1
ATOM 614 C C . GLU A 1 78 ? 18.453 23.413 28.260 1.00 84.56 78 GLU A C 1
ATOM 616 O O . GLU A 1 78 ? 19.427 24.010 27.798 1.00 84.56 78 GLU A O 1
ATOM 621 N N . SER A 1 79 ? 17.715 22.574 27.531 1.00 89.69 79 SER A N 1
ATOM 622 C CA . SER A 1 79 ? 18.085 22.110 26.194 1.00 89.69 79 SER A CA 1
ATOM 623 C C . SER A 1 79 ? 17.159 22.586 25.071 1.00 89.69 79 SER A C 1
ATOM 625 O O . SER A 1 79 ? 17.436 22.368 23.887 1.00 89.69 79 SER A O 1
ATOM 627 N N . ALA A 1 80 ? 16.055 23.239 25.421 1.00 92.94 80 ALA A N 1
ATOM 628 C CA . ALA A 1 80 ? 15.014 23.645 24.495 1.00 92.94 80 ALA A CA 1
ATOM 629 C C . ALA A 1 80 ? 14.371 24.978 24.889 1.00 92.94 80 ALA A C 1
ATOM 631 O O . ALA A 1 80 ? 14.302 25.373 26.052 1.00 92.94 80 ALA A O 1
ATOM 632 N N . GLN A 1 81 ? 13.830 25.662 23.887 1.00 92.56 81 GLN A N 1
ATOM 633 C CA . GLN A 1 81 ? 12.863 26.731 24.077 1.00 92.56 81 GLN A CA 1
ATOM 634 C C . GLN A 1 81 ? 11.463 26.108 24.190 1.00 92.56 81 GLN A C 1
ATOM 636 O O . GLN A 1 81 ? 10.896 25.665 23.191 1.00 92.56 81 GLN A O 1
ATOM 641 N N . CYS A 1 82 ? 10.902 26.092 25.401 1.00 92.69 82 CYS A N 1
ATOM 642 C CA . CYS A 1 82 ? 9.533 25.637 25.647 1.00 92.69 82 CYS A CA 1
ATOM 643 C C . CYS A 1 82 ? 8.537 26.783 25.430 1.00 92.69 82 CYS A C 1
ATOM 645 O O . CYS A 1 82 ? 8.580 27.806 26.117 1.00 92.69 82 CYS A O 1
ATOM 647 N N . ILE A 1 83 ? 7.630 26.611 24.474 1.00 91.00 83 ILE A N 1
ATOM 648 C CA . ILE A 1 83 ? 6.630 27.604 24.081 1.00 91.00 83 ILE A CA 1
ATOM 649 C C . ILE A 1 83 ? 5.254 27.062 24.442 1.00 91.00 83 ILE A C 1
ATOM 651 O O . ILE A 1 83 ? 4.838 26.016 23.949 1.00 91.00 83 ILE A O 1
ATOM 655 N N . LYS A 1 84 ? 4.534 27.789 25.296 1.00 91.75 84 LYS A N 1
ATOM 656 C CA . LYS A 1 84 ? 3.172 27.425 25.680 1.00 91.75 84 LYS A CA 1
ATOM 657 C C . LYS A 1 84 ? 2.217 27.632 24.504 1.00 91.75 84 LYS A C 1
ATOM 659 O O . LYS A 1 84 ? 2.217 28.700 23.893 1.00 91.75 84 LYS A O 1
ATOM 664 N N . LEU A 1 85 ? 1.393 26.628 24.238 1.00 88.38 85 LEU A N 1
ATOM 665 C CA . LEU A 1 85 ? 0.355 26.618 23.216 1.00 88.38 85 LEU A CA 1
ATOM 666 C C . LEU A 1 85 ? -1.022 26.478 23.872 1.00 88.38 85 LEU A C 1
ATOM 668 O O . LEU A 1 85 ? -1.184 25.740 24.849 1.00 88.38 85 LEU A O 1
ATOM 672 N N . ASP A 1 86 ? -2.009 27.172 23.312 1.00 86.06 86 ASP A N 1
ATOM 673 C CA . ASP A 1 86 ? -3.423 26.981 23.628 1.00 86.06 86 ASP A CA 1
ATOM 674 C C . ASP A 1 86 ? -4.114 26.343 22.419 1.00 86.06 86 ASP A C 1
ATOM 676 O O . ASP A 1 86 ? -4.330 26.994 21.399 1.00 86.06 86 ASP A O 1
ATOM 680 N N . LEU A 1 87 ? -4.403 25.044 22.518 1.00 82.88 87 LEU A N 1
ATOM 681 C CA . LEU A 1 87 ? -5.032 24.256 21.460 1.00 82.88 87 LEU A CA 1
ATOM 682 C C . LEU A 1 87 ? -6.510 24.060 21.802 1.00 82.88 87 LEU A C 1
ATOM 684 O O . LEU A 1 87 ? -6.914 23.023 22.339 1.00 82.88 87 LEU A O 1
ATOM 688 N N . ASP A 1 88 ? -7.303 25.099 21.536 1.00 80.00 88 ASP A N 1
ATOM 689 C CA . ASP A 1 88 ? -8.734 25.203 21.852 1.00 80.00 88 ASP A CA 1
ATOM 690 C C . ASP A 1 88 ? -9.058 24.880 23.324 1.00 80.00 88 ASP A C 1
ATOM 692 O O . ASP A 1 88 ? -9.860 23.991 23.638 1.00 80.00 88 ASP A O 1
ATOM 696 N N . GLY A 1 89 ? -8.392 25.564 24.254 1.00 81.31 89 GLY A N 1
ATOM 697 C CA . GLY A 1 89 ? -8.579 25.393 25.693 1.00 81.31 89 GLY A CA 1
ATOM 698 C C . GLY A 1 89 ? -7.808 24.215 26.293 1.00 81.31 89 GLY A C 1
ATOM 699 O O . GLY A 1 89 ? -7.871 24.007 27.508 1.00 81.31 89 GLY A O 1
ATOM 700 N N . GLN A 1 90 ? -7.070 23.448 25.483 1.00 86.19 90 GLN A N 1
ATOM 701 C CA . GLN A 1 90 ? -6.120 22.450 25.964 1.00 86.19 90 GLN A CA 1
ATOM 702 C C . GLN A 1 90 ? -4.700 23.016 25.926 1.00 86.19 90 GLN A C 1
ATOM 704 O O . GLN A 1 90 ? -4.155 23.302 24.863 1.00 86.19 90 GLN A O 1
ATOM 709 N N . VAL A 1 91 ? -4.086 23.138 27.104 1.00 90.56 91 VAL A N 1
ATOM 710 C CA . VAL A 1 91 ? -2.701 23.599 27.229 1.00 90.56 91 VAL A CA 1
ATOM 711 C C . VAL A 1 91 ? -1.740 22.498 26.785 1.00 90.56 91 VAL A C 1
ATOM 713 O O . VAL A 1 91 ? -1.777 21.377 27.301 1.00 90.56 91 VAL A O 1
ATOM 716 N N . ALA A 1 92 ? -0.848 22.853 25.866 1.00 91.75 92 ALA A N 1
ATOM 717 C CA . ALA A 1 92 ? 0.278 22.038 25.431 1.00 91.75 92 ALA A CA 1
ATOM 718 C C . ALA A 1 92 ? 1.543 22.902 25.339 1.00 91.75 92 ALA A C 1
ATOM 720 O O . ALA A 1 92 ? 1.489 24.127 25.465 1.00 91.75 92 ALA A O 1
ATOM 721 N N . TRP A 1 93 ? 2.689 22.268 25.125 1.00 92.69 93 TRP A N 1
ATOM 722 C CA . TRP A 1 93 ? 3.978 22.940 25.033 1.00 92.69 93 TRP A CA 1
ATOM 723 C C . TRP A 1 93 ? 4.736 22.451 23.814 1.00 92.69 93 TRP A C 1
ATOM 725 O O . TRP A 1 93 ? 5.037 21.267 23.703 1.00 92.69 93 TRP A O 1
ATOM 735 N N . LEU A 1 94 ? 5.084 23.371 22.922 1.00 91.69 94 LEU A N 1
ATOM 736 C CA . LEU A 1 94 ? 6.061 23.110 21.878 1.00 91.69 94 LEU A CA 1
ATOM 737 C C . LEU A 1 94 ? 7.462 23.169 22.484 1.00 91.69 94 LEU A C 1
ATOM 739 O O . LEU A 1 94 ? 7.870 24.193 23.030 1.00 91.69 94 LEU A O 1
ATOM 743 N N . VAL A 1 95 ? 8.201 22.077 22.355 1.00 93.06 95 VAL A N 1
ATOM 744 C CA . VAL A 1 95 ? 9.579 21.928 22.816 1.00 93.06 95 VAL A CA 1
ATOM 745 C C . VAL A 1 95 ? 10.492 22.040 21.597 1.00 93.06 95 VAL A C 1
ATOM 747 O O . VAL A 1 95 ? 10.794 21.052 20.926 1.00 93.06 95 VAL A O 1
ATOM 750 N N . ASN A 1 96 ? 10.918 23.268 21.293 1.00 92.25 96 ASN A N 1
ATOM 751 C CA . ASN A 1 96 ? 11.904 23.526 20.247 1.00 92.25 96 ASN A CA 1
ATOM 752 C C . ASN A 1 96 ? 13.309 23.265 20.803 1.00 92.25 96 ASN A C 1
ATOM 754 O O . ASN A 1 96 ? 13.848 24.097 21.534 1.00 92.25 96 ASN A O 1
ATOM 758 N N . VAL A 1 97 ? 13.886 22.103 20.498 1.00 93.62 97 VAL A N 1
ATOM 759 C CA . VAL A 1 97 ? 15.211 21.713 21.002 1.00 93.62 97 VAL A CA 1
ATOM 760 C C . VAL A 1 97 ? 16.285 22.577 20.354 1.00 93.62 97 VAL A C 1
ATOM 762 O O . VAL A 1 97 ? 16.462 22.531 19.142 1.00 93.62 97 VAL A O 1
ATOM 765 N N . THR A 1 98 ? 17.009 23.343 21.171 1.00 93.25 98 THR A N 1
ATOM 766 C CA . THR A 1 98 ? 18.030 24.303 20.720 1.00 93.25 98 THR A CA 1
ATOM 767 C C . THR A 1 98 ? 19.457 23.820 20.956 1.00 93.25 98 THR A C 1
ATOM 769 O O . THR A 1 98 ? 20.409 24.373 20.414 1.00 93.25 98 THR A O 1
ATOM 772 N N . THR A 1 99 ? 19.636 22.791 21.782 1.00 94.50 99 THR A N 1
ATOM 773 C CA . THR A 1 99 ? 20.944 22.166 21.976 1.00 94.50 99 THR A CA 1
ATOM 774 C C . THR A 1 99 ? 21.272 21.285 20.777 1.00 94.50 99 THR A C 1
ATOM 776 O O . THR A 1 99 ? 20.668 20.230 20.600 1.00 94.50 99 THR A O 1
ATOM 779 N N . VAL A 1 100 ? 22.247 21.706 19.971 1.00 94.75 100 VAL A N 1
ATOM 780 C CA . VAL A 1 100 ? 22.794 20.932 18.848 1.00 94.75 100 VAL A CA 1
ATOM 781 C C . VAL A 1 100 ? 24.197 20.455 19.210 1.00 94.75 100 VAL A C 1
ATOM 783 O O . VAL A 1 100 ? 25.045 21.259 19.598 1.00 94.75 100 VAL A O 1
ATOM 786 N N . ILE A 1 101 ? 24.444 19.151 19.089 1.00 94.38 101 ILE A N 1
ATOM 787 C CA . ILE A 1 101 ? 25.712 18.517 19.457 1.00 94.38 101 ILE A CA 1
ATOM 788 C C . ILE A 1 101 ? 26.335 17.861 18.227 1.00 94.38 101 ILE A C 1
ATOM 790 O O . ILE A 1 101 ? 25.733 17.006 17.574 1.00 94.38 101 ILE A O 1
ATOM 794 N N . ASP A 1 102 ? 27.575 18.242 17.938 1.00 94.69 102 ASP A N 1
ATOM 795 C CA . ASP A 1 102 ? 28.420 17.632 16.911 1.00 94.69 102 ASP A CA 1
ATOM 796 C C . ASP A 1 102 ? 29.094 16.375 17.474 1.00 94.69 102 ASP A C 1
ATOM 798 O O . ASP A 1 102 ? 30.244 16.413 17.898 1.00 94.69 102 ASP A O 1
ATOM 802 N N . CYS A 1 103 ? 28.323 15.294 17.607 1.00 93.00 103 CYS A N 1
ATOM 803 C CA . CYS A 1 103 ? 28.763 14.073 18.289 1.00 93.00 103 CYS A CA 1
ATOM 804 C C . CYS A 1 103 ? 28.961 12.869 17.366 1.00 93.00 103 CYS A C 1
ATOM 806 O O . CYS A 1 103 ? 29.404 11.836 17.855 1.00 93.00 103 CYS A O 1
ATOM 808 N N . LEU A 1 104 ? 28.660 12.967 16.066 1.00 90.12 104 LEU A N 1
ATOM 809 C CA . LEU A 1 104 ? 28.914 11.870 15.130 1.00 90.12 104 LEU A CA 1
ATOM 810 C C . LEU A 1 104 ? 30.421 11.699 14.928 1.00 90.12 104 LEU A C 1
ATOM 812 O O . LEU A 1 104 ? 31.125 12.633 14.550 1.00 90.12 104 LEU A O 1
ATOM 816 N N . THR A 1 105 ? 30.913 10.487 15.153 1.00 90.50 105 THR A N 1
ATOM 817 C CA . THR A 1 105 ? 32.310 10.135 14.880 1.00 90.50 105 THR A CA 1
ATOM 818 C C . THR A 1 105 ? 32.484 9.656 13.437 1.00 90.50 105 THR A C 1
ATOM 820 O O . THR A 1 105 ? 31.513 9.277 12.775 1.00 90.50 105 THR A O 1
ATOM 823 N N . SER A 1 106 ? 33.736 9.588 12.965 1.00 87.19 106 SER A N 1
ATOM 824 C CA . SER A 1 106 ? 34.100 8.984 11.669 1.00 87.19 106 SER A CA 1
ATOM 825 C C . SER A 1 106 ? 33.664 7.526 11.524 1.00 87.19 106 SER A C 1
ATOM 827 O O . SER A 1 106 ? 33.646 6.995 10.419 1.00 87.19 106 SER A O 1
ATOM 829 N N . GLU A 1 107 ? 33.338 6.878 12.639 1.00 87.50 107 GLU A N 1
ATOM 830 C CA . GLU A 1 107 ? 32.938 5.482 12.694 1.00 87.50 107 GLU A CA 1
ATOM 831 C C . GLU A 1 107 ? 31.444 5.265 12.420 1.00 87.50 107 GLU A C 1
ATOM 833 O O . GLU A 1 107 ? 31.027 4.110 12.278 1.00 87.50 107 GLU A O 1
ATOM 838 N N . SER A 1 108 ? 30.662 6.347 12.329 1.00 84.38 108 SER A N 1
ATOM 839 C CA . SER A 1 108 ? 29.239 6.306 11.981 1.00 84.38 108 SER A CA 1
ATOM 840 C C . SER A 1 108 ? 29.041 5.907 10.514 1.00 84.38 108 SER A C 1
ATOM 842 O O . SER A 1 108 ? 29.749 6.384 9.629 1.00 84.38 108 SER A O 1
ATOM 844 N N . ASP A 1 109 ? 28.037 5.073 10.240 1.00 82.94 109 ASP A N 1
ATOM 845 C CA . ASP A 1 109 ? 27.626 4.723 8.871 1.00 82.94 109 ASP A CA 1
ATOM 846 C C . ASP A 1 109 ? 26.624 5.781 8.387 1.00 82.94 109 ASP A C 1
ATOM 848 O O . ASP A 1 109 ? 25.451 5.770 8.774 1.00 82.94 109 ASP A O 1
ATOM 852 N N . ILE A 1 110 ? 27.111 6.752 7.612 1.00 81.56 110 ILE A N 1
ATOM 853 C CA . ILE A 1 110 ? 26.355 7.923 7.157 1.00 81.56 110 ILE A CA 1
ATOM 854 C C . ILE A 1 110 ? 26.057 7.790 5.664 1.00 81.56 110 ILE A C 1
ATOM 856 O O . ILE A 1 110 ? 26.964 7.658 4.846 1.00 81.56 110 ILE A O 1
ATOM 860 N N . VAL A 1 111 ? 24.781 7.914 5.306 1.00 75.19 111 VAL A N 1
ATOM 861 C CA . VAL A 1 111 ? 24.330 8.050 3.921 1.00 75.19 111 VAL A CA 1
ATOM 862 C C . VAL A 1 111 ? 24.080 9.527 3.649 1.00 75.19 111 VAL A C 1
ATOM 864 O O . VAL A 1 111 ? 23.208 10.150 4.259 1.00 75.19 111 VAL A O 1
ATOM 867 N N . ALA A 1 112 ? 24.859 10.091 2.735 1.00 74.56 112 ALA A N 1
ATOM 868 C CA . ALA A 1 112 ? 24.778 11.487 2.336 1.00 74.56 112 ALA A CA 1
ATOM 869 C C . ALA A 1 112 ? 24.414 11.596 0.856 1.00 74.56 112 ALA A C 1
ATOM 871 O O . ALA A 1 112 ? 24.862 10.785 0.048 1.00 74.56 112 ALA A O 1
ATOM 872 N N . ASP A 1 113 ? 23.639 12.624 0.526 1.00 64.81 113 ASP A N 1
ATOM 873 C CA . ASP A 1 113 ? 23.406 13.042 -0.852 1.00 64.81 113 ASP A CA 1
ATOM 874 C C . ASP A 1 113 ? 24.250 14.291 -1.135 1.00 64.81 113 ASP A C 1
ATOM 876 O O . ASP A 1 113 ? 24.631 15.039 -0.224 1.00 64.81 113 ASP A O 1
ATOM 880 N N . SER A 1 114 ? 24.551 14.522 -2.410 1.00 69.56 114 SER A N 1
ATOM 881 C CA . SER A 1 114 ? 25.243 15.730 -2.847 1.00 69.56 114 SER A CA 1
ATOM 882 C C . SER A 1 114 ? 24.628 16.274 -4.125 1.00 69.56 114 SER A C 1
ATOM 884 O O . SER A 1 114 ? 24.505 15.538 -5.102 1.00 69.56 114 SER A O 1
ATOM 886 N N . ASP A 1 115 ? 24.313 17.567 -4.135 1.00 53.22 115 ASP A N 1
ATOM 887 C CA . ASP A 1 115 ? 23.867 18.290 -5.325 1.00 53.22 115 ASP A CA 1
ATOM 888 C C . ASP A 1 115 ? 24.547 19.663 -5.401 1.00 53.22 115 ASP A C 1
ATOM 890 O O . ASP A 1 115 ? 24.696 20.357 -4.397 1.00 53.22 115 ASP A O 1
ATOM 894 N N . ARG A 1 116 ? 25.002 20.051 -6.600 1.00 58.78 116 ARG A N 1
ATOM 895 C CA . ARG A 1 116 ? 25.653 21.349 -6.901 1.00 58.78 116 ARG A CA 1
ATOM 896 C C . ARG A 1 116 ? 26.727 21.799 -5.892 1.00 58.78 116 ARG A C 1
ATOM 898 O O . ARG A 1 116 ? 26.894 22.992 -5.646 1.00 58.78 116 ARG A O 1
ATOM 905 N N . GLY A 1 117 ? 27.485 20.853 -5.334 1.00 58.19 117 GLY A N 1
ATOM 906 C CA . GLY A 1 117 ? 28.557 21.128 -4.367 1.00 58.19 117 GLY A CA 1
ATOM 907 C C . GLY A 1 117 ? 28.089 21.332 -2.922 1.00 58.19 117 GLY A C 1
ATOM 908 O O . GLY A 1 117 ? 28.907 21.675 -2.071 1.00 58.19 117 GLY A O 1
ATOM 909 N N . PHE A 1 118 ? 26.806 21.107 -2.637 1.00 51.12 118 PHE A N 1
ATOM 910 C CA . PHE A 1 118 ? 26.257 21.022 -1.291 1.00 51.12 118 PHE A CA 1
ATOM 911 C C . PHE A 1 118 ? 26.064 19.547 -0.921 1.00 51.12 118 PHE A C 1
ATOM 913 O O . PHE A 1 118 ? 25.458 18.794 -1.680 1.00 51.12 118 PHE A O 1
ATOM 920 N N . THR A 1 119 ? 26.588 19.136 0.234 1.00 61.72 119 THR A N 1
ATOM 921 C CA . THR A 1 119 ? 26.451 17.771 0.761 1.00 61.72 119 THR A CA 1
ATOM 922 C C . THR A 1 119 ? 25.650 17.830 2.049 1.00 61.72 119 THR A C 1
ATOM 924 O O . THR A 1 119 ? 25.984 18.608 2.943 1.00 61.72 119 THR A O 1
ATOM 927 N N . TRP A 1 120 ? 24.623 16.994 2.165 1.00 72.38 120 TRP A N 1
ATOM 928 C CA . TRP A 1 120 ? 23.829 16.871 3.384 1.00 72.38 120 TRP A CA 1
ATOM 929 C C . TRP A 1 120 ? 23.617 15.407 3.740 1.00 72.38 120 TRP A C 1
ATOM 931 O O . TRP A 1 120 ? 23.615 14.520 2.885 1.00 72.38 120 TRP A O 1
ATOM 941 N N . ILE A 1 121 ? 23.432 15.147 5.030 1.00 75.19 121 ILE A N 1
ATOM 942 C CA . ILE A 1 121 ? 23.156 13.799 5.509 1.00 75.19 121 ILE A CA 1
ATOM 943 C C . ILE A 1 121 ? 21.708 13.461 5.149 1.00 75.19 121 ILE A C 1
ATOM 945 O O . ILE A 1 121 ? 20.764 14.099 5.621 1.00 75.19 121 ILE A O 1
ATOM 949 N N . ARG A 1 122 ? 21.528 12.437 4.312 1.00 69.00 122 ARG A N 1
ATOM 950 C CA . ARG A 1 122 ? 20.209 11.891 3.990 1.00 69.00 122 ARG A CA 1
ATOM 951 C C . ARG A 1 122 ? 19.692 11.096 5.182 1.00 69.00 122 ARG A C 1
ATOM 953 O O . ARG A 1 122 ? 18.568 11.320 5.631 1.00 69.00 122 ARG A O 1
ATOM 960 N N . TYR A 1 123 ? 20.527 10.195 5.702 1.00 70.00 123 TYR A N 1
ATOM 961 C CA . TYR A 1 123 ? 20.270 9.440 6.921 1.00 70.00 123 TYR A CA 1
ATOM 962 C C . TYR A 1 123 ? 21.529 8.803 7.526 1.00 70.00 123 TYR A C 1
ATOM 964 O O . TYR A 1 123 ? 22.554 8.677 6.866 1.00 70.00 123 TYR A O 1
ATOM 972 N N . VAL A 1 124 ? 21.441 8.367 8.786 1.00 75.88 124 VAL A N 1
ATOM 973 C CA . VAL A 1 124 ? 22.505 7.631 9.486 1.00 75.88 124 VAL A CA 1
ATOM 974 C C . VAL A 1 124 ? 22.035 6.196 9.710 1.00 75.88 124 VAL A C 1
ATOM 976 O O . VAL A 1 124 ? 21.006 5.968 10.343 1.00 75.88 124 VAL A O 1
ATOM 979 N N . ARG A 1 125 ? 22.771 5.229 9.159 1.00 73.62 125 ARG A N 1
ATOM 980 C CA . ARG A 1 125 ? 22.513 3.793 9.324 1.00 73.62 125 ARG A CA 1
ATOM 981 C C . ARG A 1 125 ? 23.043 3.268 10.646 1.00 73.62 125 ARG A C 1
ATOM 983 O O . ARG A 1 125 ? 22.465 2.349 11.200 1.00 73.62 125 ARG A O 1
ATOM 990 N N . GLN A 1 126 ? 24.130 3.826 11.157 1.00 80.19 126 GLN A N 1
ATOM 991 C CA . GLN A 1 126 ? 24.714 3.427 12.434 1.00 80.19 126 GLN A CA 1
ATOM 992 C C . GLN A 1 126 ? 25.296 4.660 13.107 1.00 80.19 126 GLN A C 1
ATOM 994 O O . GLN A 1 126 ? 26.131 5.347 12.517 1.00 80.19 126 GLN A O 1
ATOM 999 N N . TYR A 1 127 ? 24.845 4.937 14.327 1.00 85.50 127 TYR A N 1
ATOM 1000 C CA . TYR A 1 127 ? 25.294 6.088 15.097 1.00 85.50 127 TYR A CA 1
ATOM 1001 C C . TYR A 1 127 ? 26.448 5.658 15.994 1.00 85.50 127 TYR A C 1
ATOM 1003 O O . TYR A 1 127 ? 26.260 4.844 16.891 1.00 85.50 127 TYR A O 1
ATOM 1011 N N . GLU A 1 128 ? 27.628 6.230 15.778 1.00 90.00 128 GLU A N 1
ATOM 1012 C CA . GLU A 1 128 ? 28.764 6.090 16.688 1.00 90.00 128 GLU A CA 1
ATOM 1013 C C . GLU A 1 128 ? 29.068 7.465 17.272 1.00 90.00 128 GLU A C 1
ATOM 1015 O O . GLU A 1 128 ? 29.557 8.350 16.560 1.00 90.00 128 GLU A O 1
ATOM 1020 N N . LEU A 1 129 ? 28.721 7.659 18.548 1.00 92.12 129 LEU A N 1
ATOM 1021 C CA . LEU A 1 129 ? 28.699 8.974 19.185 1.00 92.12 129 LEU A CA 1
ATOM 1022 C C . LEU A 1 129 ? 29.893 9.197 20.121 1.00 92.12 129 LEU A C 1
ATOM 1024 O O . LEU A 1 129 ? 30.282 8.301 20.868 1.00 92.12 129 LEU A O 1
ATOM 1028 N N . ASP A 1 130 ? 30.427 10.421 20.147 1.00 91.88 130 ASP A N 1
ATOM 1029 C CA . ASP A 1 130 ? 31.383 10.845 21.175 1.00 91.88 130 ASP A CA 1
ATOM 1030 C C . ASP A 1 130 ? 30.662 11.057 22.517 1.00 91.88 130 ASP A C 1
ATOM 1032 O O . ASP A 1 130 ? 30.001 12.074 22.755 1.00 91.88 130 ASP A O 1
ATOM 1036 N N . GLU A 1 131 ? 30.805 10.085 23.419 1.00 89.50 131 GLU A N 1
ATOM 1037 C CA . GLU A 1 131 ? 30.188 10.094 24.750 1.00 89.50 131 GLU A CA 1
ATOM 1038 C C . GLU A 1 131 ? 30.537 11.333 25.574 1.00 89.50 131 GLU A C 1
ATOM 1040 O O . GLU A 1 131 ? 29.715 11.803 26.365 1.00 89.50 131 GLU A O 1
ATOM 1045 N N . THR A 1 132 ? 31.740 11.886 25.401 1.00 90.88 132 THR A N 1
ATOM 1046 C CA . THR A 1 132 ? 32.180 13.038 26.192 1.00 90.88 132 THR A CA 1
ATOM 1047 C C . THR A 1 132 ? 31.348 14.277 25.878 1.00 90.88 132 THR A C 1
ATOM 1049 O O . THR A 1 132 ? 31.070 15.067 26.779 1.00 90.88 132 THR A O 1
ATOM 1052 N N . LEU A 1 133 ? 30.867 14.396 24.636 1.00 89.88 133 LEU A N 1
ATOM 1053 C CA . LEU A 1 133 ? 30.038 15.506 24.173 1.00 89.88 133 LEU A CA 1
ATOM 1054 C C . LEU A 1 133 ? 28.562 15.336 24.544 1.00 89.88 133 LEU A C 1
ATOM 1056 O O . LEU A 1 133 ? 27.871 16.329 24.763 1.00 89.88 133 LEU A O 1
ATOM 1060 N N . VAL A 1 134 ? 28.076 14.095 24.640 1.00 89.50 134 VAL A N 1
ATOM 1061 C CA . VAL A 1 134 ? 26.655 13.817 24.912 1.00 89.50 134 VAL A CA 1
ATOM 1062 C C . VAL A 1 134 ? 26.364 13.656 26.407 1.00 89.50 134 VAL A C 1
ATOM 1064 O O . VAL A 1 134 ? 25.251 13.929 26.845 1.00 89.50 134 VAL A O 1
ATOM 1067 N N . SER A 1 135 ? 27.346 13.249 27.218 1.00 83.06 135 SER A N 1
ATOM 1068 C CA . SER A 1 135 ? 27.159 12.894 28.639 1.00 83.06 135 SER A CA 1
ATOM 1069 C C . SER A 1 135 ? 26.510 13.972 29.523 1.00 83.06 135 SER A C 1
ATOM 1071 O O . SER A 1 135 ? 25.903 13.636 30.539 1.00 83.06 135 SER A O 1
ATOM 1073 N N . GLY A 1 136 ? 26.612 15.251 29.146 1.00 82.44 136 GLY A N 1
ATOM 1074 C CA . GLY A 1 136 ? 25.995 16.378 29.854 1.00 82.44 136 GLY A CA 1
ATOM 1075 C C . GLY A 1 136 ? 24.613 16.795 29.342 1.00 82.44 136 GLY A C 1
ATOM 1076 O O . GLY A 1 136 ? 24.016 17.702 29.914 1.00 82.44 136 GLY A O 1
ATOM 1077 N N . ALA A 1 137 ? 24.105 16.179 28.272 1.00 87.31 137 ALA A N 1
ATOM 1078 C CA . ALA A 1 137 ? 22.837 16.545 27.651 1.00 87.31 137 ALA A CA 1
ATOM 1079 C C . ALA A 1 137 ? 21.716 15.569 28.026 1.00 87.31 137 ALA A C 1
ATOM 1081 O O . ALA A 1 137 ? 21.904 14.353 28.089 1.00 87.31 137 ALA A O 1
ATOM 1082 N N . SER A 1 138 ? 20.517 16.101 28.249 1.00 91.31 138 SER A N 1
ATOM 1083 C CA . SER A 1 138 ? 19.317 15.292 28.494 1.00 91.31 138 SER A CA 1
ATOM 1084 C C . SER A 1 138 ? 18.440 15.178 27.244 1.00 91.31 138 SER A C 1
ATOM 1086 O O . SER A 1 138 ? 17.917 14.099 26.970 1.00 91.31 138 SER A O 1
ATOM 1088 N N . LEU A 1 139 ? 18.349 16.255 26.459 1.00 94.94 139 LEU A N 1
ATOM 1089 C CA . LEU A 1 139 ? 17.628 16.372 25.194 1.00 94.94 139 LEU A CA 1
ATOM 1090 C C . LEU A 1 139 ? 18.490 17.186 24.216 1.00 94.94 139 LEU A C 1
ATOM 1092 O O . LEU A 1 139 ? 19.080 18.184 24.610 1.00 94.94 139 LEU A O 1
ATOM 1096 N N . PHE A 1 140 ? 18.619 16.770 22.961 1.00 95.25 140 PHE A N 1
ATOM 1097 C CA . PHE A 1 140 ? 19.471 17.455 21.987 1.00 95.25 140 PHE A CA 1
ATOM 1098 C C . PHE A 1 140 ? 19.138 17.063 20.542 1.00 95.25 140 PHE A C 1
ATOM 1100 O O . PHE A 1 140 ? 18.382 16.128 20.275 1.00 95.25 140 PHE A O 1
ATOM 1107 N N . LYS A 1 141 ? 19.730 17.793 19.601 1.00 93.62 141 LYS A N 1
ATOM 1108 C CA . LYS A 1 141 ? 19.800 17.480 18.173 1.00 93.62 141 LYS A CA 1
ATOM 1109 C C . LYS A 1 141 ? 21.230 17.108 17.804 1.00 93.62 141 LYS A C 1
ATOM 1111 O O . LYS A 1 141 ? 22.178 17.595 18.418 1.00 93.62 141 LYS A O 1
ATOM 1116 N N . ILE A 1 142 ? 21.386 16.271 16.789 1.00 92.75 142 ILE A N 1
ATOM 1117 C CA . ILE A 1 142 ? 22.700 15.912 16.250 1.00 92.75 142 ILE A CA 1
ATOM 1118 C C . ILE A 1 142 ? 22.996 16.819 15.058 1.00 92.75 142 ILE A C 1
ATOM 1120 O O . ILE A 1 142 ? 22.151 16.978 14.174 1.00 92.75 142 ILE A O 1
ATOM 1124 N N . LYS A 1 143 ? 24.190 17.414 15.040 1.00 87.75 143 LYS A N 1
ATOM 1125 C CA . LYS A 1 143 ? 24.614 18.309 13.961 1.00 87.75 143 LYS A CA 1
ATOM 1126 C C . LYS A 1 143 ? 24.636 17.594 12.604 1.00 87.75 143 LYS A C 1
ATOM 1128 O O . LYS A 1 143 ? 25.071 16.448 12.511 1.00 87.75 143 LYS A O 1
ATOM 1133 N N . GLY A 1 144 ? 24.175 18.272 11.557 1.00 80.81 144 GLY A N 1
ATOM 1134 C CA . GLY A 1 144 ? 24.012 17.743 10.201 1.00 80.81 144 GLY A CA 1
ATOM 1135 C C . GLY A 1 144 ? 22.702 16.984 9.955 1.00 80.81 144 GLY A C 1
ATOM 1136 O O . GLY A 1 144 ? 22.403 16.667 8.804 1.00 80.81 144 GLY A O 1
ATOM 1137 N N . ILE A 1 145 ? 21.924 16.688 11.004 1.00 84.62 145 ILE A N 1
ATOM 1138 C CA . ILE A 1 145 ? 20.594 16.058 10.930 1.00 84.62 145 ILE A CA 1
ATOM 1139 C C . ILE A 1 145 ? 19.588 16.730 11.880 1.00 84.62 145 ILE A C 1
ATOM 1141 O O . ILE A 1 145 ? 18.664 16.094 12.390 1.00 84.62 145 ILE A O 1
ATOM 1145 N N . GLU A 1 146 ? 19.753 18.027 12.121 1.00 85.69 146 GLU A N 1
ATOM 1146 C CA . GLU A 1 146 ? 19.004 18.819 13.100 1.00 85.69 146 GLU A CA 1
ATOM 1147 C C . GLU A 1 146 ? 17.491 18.794 12.842 1.00 85.69 146 GLU A C 1
ATOM 1149 O O . GLU A 1 146 ? 16.684 18.752 13.775 1.00 85.69 146 GLU A O 1
ATOM 1154 N N . THR A 1 147 ? 17.114 18.755 11.564 1.00 79.75 147 THR A N 1
ATOM 1155 C CA . THR A 1 147 ? 15.726 18.727 11.087 1.00 79.75 147 THR A CA 1
ATOM 1156 C C . THR A 1 147 ? 15.144 17.311 10.994 1.00 79.75 147 THR A C 1
ATOM 1158 O O . THR A 1 147 ? 13.987 17.131 10.630 1.00 79.75 147 THR A O 1
ATOM 1161 N N . LYS A 1 148 ? 15.925 16.267 11.310 1.00 79.38 148 LYS A N 1
ATOM 1162 C CA . LYS A 1 148 ? 15.508 14.861 11.142 1.00 79.38 148 LYS A CA 1
ATOM 1163 C C . LYS A 1 148 ? 14.982 14.215 12.423 1.00 79.38 148 LYS A C 1
ATOM 1165 O O . LYS A 1 148 ? 14.392 13.134 12.356 1.00 79.38 148 LYS A O 1
ATOM 1170 N N . GLY A 1 149 ? 15.208 14.818 13.588 1.00 85.94 149 GLY A N 1
ATOM 1171 C CA . GLY A 1 149 ? 14.819 14.209 14.857 1.00 85.94 149 GLY A CA 1
ATOM 1172 C C . GLY A 1 149 ? 15.331 14.930 16.096 1.00 85.94 149 GLY A C 1
ATOM 1173 O O . GLY A 1 149 ? 16.260 15.735 16.035 1.00 85.94 149 GLY A O 1
ATOM 1174 N N . CYS A 1 150 ? 14.749 14.569 17.238 1.00 91.88 150 CYS A N 1
ATOM 1175 C CA . CYS A 1 150 ? 15.249 14.908 18.568 1.00 91.88 150 CYS A CA 1
ATOM 1176 C C . CYS A 1 150 ? 15.764 13.644 19.271 1.00 91.88 150 CYS A C 1
ATOM 1178 O O . CYS A 1 150 ? 15.221 12.551 19.089 1.00 91.88 150 CYS A O 1
ATOM 1180 N N . PHE A 1 151 ? 16.802 13.798 20.090 1.00 93.81 151 PHE A N 1
ATOM 1181 C CA . PHE A 1 151 ? 17.482 12.710 20.785 1.00 93.81 151 PHE A CA 1
ATOM 1182 C C . PHE A 1 151 ? 17.547 12.987 22.284 1.00 93.81 151 PHE A C 1
ATOM 1184 O O . PHE A 1 151 ? 17.702 14.132 22.698 1.00 93.81 151 PHE A O 1
ATOM 1191 N N . CYS A 1 152 ? 17.450 11.953 23.111 1.00 92.94 152 CYS A N 1
ATOM 1192 C CA . CYS A 1 152 ? 17.604 12.062 24.556 1.00 92.94 152 CYS A CA 1
ATOM 1193 C C . CYS A 1 152 ? 18.442 10.938 25.143 1.00 92.94 152 CYS A C 1
ATOM 1195 O O . CYS A 1 152 ? 18.730 9.931 24.502 1.00 92.94 152 CYS A O 1
ATOM 1197 N N . THR A 1 153 ? 18.788 11.103 26.410 1.00 90.00 153 THR A N 1
ATOM 1198 C CA . THR A 1 153 ? 19.448 10.074 27.213 1.00 90.00 153 THR A CA 1
ATOM 1199 C C . THR A 1 153 ? 18.437 9.312 28.070 1.00 90.00 153 THR A C 1
ATOM 1201 O O . THR A 1 153 ? 17.248 9.648 28.112 1.00 90.00 153 THR A O 1
ATOM 1204 N N . ASP A 1 154 ? 18.913 8.294 28.791 1.00 84.06 154 ASP A N 1
ATOM 1205 C CA . ASP A 1 154 ? 18.105 7.500 29.730 1.00 84.06 154 ASP A CA 1
ATOM 1206 C C . ASP A 1 154 ? 17.358 8.348 30.775 1.00 84.06 154 ASP A C 1
ATOM 1208 O O . ASP A 1 154 ? 16.353 7.899 31.326 1.00 84.06 154 ASP A O 1
ATOM 1212 N N . LEU A 1 155 ? 17.812 9.578 31.046 1.00 87.81 155 LEU A N 1
ATOM 1213 C CA . LEU A 1 155 ? 17.168 10.481 31.997 1.00 87.81 155 LEU A CA 1
ATOM 1214 C C . LEU A 1 155 ? 15.734 10.842 31.580 1.00 87.81 155 LEU A C 1
ATOM 1216 O O . LEU A 1 155 ? 14.824 10.767 32.404 1.00 87.81 155 LEU A O 1
ATOM 1220 N N . ILE A 1 156 ? 15.520 11.211 30.312 1.00 88.75 156 ILE A N 1
ATOM 1221 C CA . ILE A 1 156 ? 14.177 11.529 29.803 1.00 88.75 156 ILE A CA 1
ATOM 1222 C C . ILE A 1 156 ? 13.328 10.259 29.762 1.00 88.75 156 ILE A C 1
ATOM 1224 O O . ILE A 1 156 ? 12.199 10.268 30.247 1.00 88.75 156 ILE A O 1
ATOM 1228 N N . VAL A 1 157 ? 13.889 9.159 29.246 1.00 82.56 157 VAL A N 1
ATOM 1229 C CA . VAL A 1 157 ? 13.191 7.867 29.130 1.00 82.56 157 VAL A CA 1
ATOM 1230 C C . VAL A 1 157 ? 12.676 7.399 30.492 1.00 82.56 157 VAL A C 1
ATOM 1232 O O . VAL A 1 157 ? 11.500 7.069 30.625 1.00 82.56 157 VAL A O 1
ATOM 1235 N N . SER A 1 158 ? 13.521 7.449 31.525 1.00 79.94 158 SER A N 1
ATOM 1236 C CA . SER A 1 158 ? 13.154 7.023 32.881 1.00 79.94 158 SER A CA 1
ATOM 1237 C C . SER A 1 158 ? 12.033 7.885 33.463 1.00 79.94 158 SER A C 1
ATOM 1239 O O . SER A 1 158 ? 11.050 7.343 33.959 1.00 79.94 158 SER A O 1
ATOM 1241 N N . ARG A 1 159 ? 12.106 9.218 33.322 1.00 86.50 159 ARG A N 1
ATOM 1242 C CA . ARG A 1 159 ? 11.045 10.123 33.804 1.00 86.50 159 ARG A CA 1
ATOM 1243 C C . ARG A 1 159 ? 9.709 9.898 33.103 1.00 86.50 159 ARG A C 1
ATOM 1245 O O . ARG A 1 159 ? 8.665 9.958 33.748 1.00 86.50 159 ARG A O 1
ATOM 1252 N N . VAL A 1 160 ? 9.736 9.649 31.793 1.00 83.00 160 VAL A N 1
ATOM 1253 C CA . VAL A 1 160 ? 8.533 9.343 31.005 1.00 83.00 160 VAL A CA 1
ATOM 1254 C C . VAL A 1 160 ? 7.869 8.064 31.509 1.00 83.00 160 VAL A C 1
ATOM 1256 O O . VAL A 1 160 ? 6.657 8.060 31.736 1.00 83.00 160 VAL A O 1
ATOM 1259 N N . ILE A 1 161 ? 8.659 7.011 31.731 1.00 74.19 161 ILE A N 1
ATOM 1260 C CA . ILE A 1 161 ? 8.170 5.710 32.199 1.00 74.19 161 ILE A CA 1
ATOM 1261 C C . ILE A 1 161 ? 7.647 5.801 33.637 1.00 74.19 161 ILE A C 1
ATOM 1263 O O . ILE A 1 161 ? 6.513 5.407 33.895 1.00 74.19 161 ILE A O 1
ATOM 1267 N N . GLU A 1 162 ? 8.428 6.360 34.564 1.00 79.31 162 GLU A N 1
ATOM 1268 C CA . GLU A 1 162 ? 8.063 6.479 35.985 1.00 79.31 162 GLU A CA 1
ATOM 1269 C C . GLU A 1 162 ? 6.771 7.281 36.194 1.00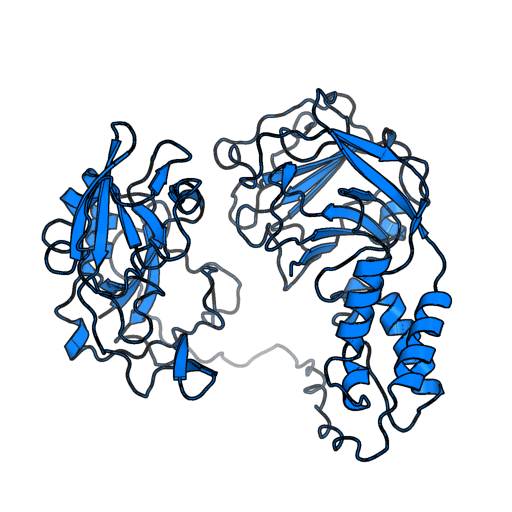 79.31 162 GLU A C 1
ATOM 1271 O O . GLU A 1 162 ? 5.968 6.965 37.071 1.00 79.31 162 GLU A O 1
ATOM 1276 N N . ALA A 1 163 ? 6.540 8.306 35.369 1.00 79.12 163 ALA A N 1
ATOM 1277 C CA . ALA A 1 163 ? 5.331 9.124 35.421 1.00 79.12 163 ALA A CA 1
ATOM 1278 C C . ALA A 1 163 ? 4.150 8.555 34.606 1.00 79.12 163 ALA A C 1
ATOM 1280 O O . ALA A 1 163 ? 3.071 9.168 34.575 1.00 79.12 163 ALA A O 1
ATOM 1281 N N . GLY A 1 164 ? 4.344 7.417 33.928 1.00 78.50 164 GLY A N 1
ATOM 1282 C CA . GLY A 1 164 ? 3.340 6.777 33.080 1.00 78.50 164 GLY A CA 1
ATOM 1283 C C . GLY A 1 164 ? 2.823 7.700 31.976 1.00 78.50 164 GLY A C 1
ATOM 1284 O O . GLY A 1 164 ? 1.610 7.780 31.757 1.00 78.50 164 GLY A O 1
ATOM 1285 N N . LEU A 1 165 ? 3.715 8.473 31.348 1.00 76.88 165 LEU A N 1
ATOM 1286 C CA . LEU A 1 165 ? 3.351 9.360 30.245 1.00 76.88 165 LEU A CA 1
ATOM 1287 C C . LEU A 1 165 ? 3.093 8.550 28.968 1.00 76.88 165 LEU A C 1
ATOM 1289 O O . LEU A 1 165 ? 3.811 7.599 28.662 1.00 76.88 165 LEU A O 1
ATOM 1293 N N . LYS A 1 166 ? 2.062 8.930 28.210 1.00 82.12 166 LYS A N 1
ATOM 1294 C CA . LYS A 1 166 ? 1.603 8.188 27.024 1.00 82.12 166 LYS A CA 1
ATOM 1295 C C . LYS A 1 166 ? 2.001 8.859 25.711 1.00 82.12 166 LYS A C 1
ATOM 1297 O O . LYS A 1 166 ? 2.132 10.074 25.633 1.00 82.12 166 LYS A O 1
ATOM 1302 N N . GLY A 1 167 ? 2.122 8.076 24.643 1.00 74.31 167 GLY A N 1
ATOM 1303 C CA . GLY A 1 167 ? 2.398 8.598 23.298 1.00 74.31 167 GLY A CA 1
ATOM 1304 C C . GLY A 1 167 ? 3.872 8.859 22.990 1.00 74.31 167 GLY A C 1
ATOM 1305 O O . GLY A 1 167 ? 4.165 9.379 21.921 1.00 74.31 167 GLY A O 1
ATOM 1306 N N . PHE A 1 168 ? 4.788 8.485 23.887 1.00 81.69 168 PHE A N 1
ATOM 1307 C CA . PHE A 1 168 ? 6.228 8.501 23.634 1.00 81.69 168 PHE A CA 1
ATOM 1308 C C . PHE A 1 168 ? 6.676 7.221 22.928 1.00 81.69 168 PHE A C 1
ATOM 1310 O O . PHE A 1 168 ? 6.312 6.119 23.337 1.00 81.69 168 PHE A O 1
ATOM 1317 N N . TYR A 1 169 ? 7.500 7.376 21.897 1.00 76.31 169 TYR A N 1
ATOM 1318 C CA . TYR A 1 169 ? 8.190 6.299 21.205 1.00 76.31 169 TYR A CA 1
ATOM 1319 C C . TYR A 1 169 ? 9.696 6.571 21.236 1.00 76.31 16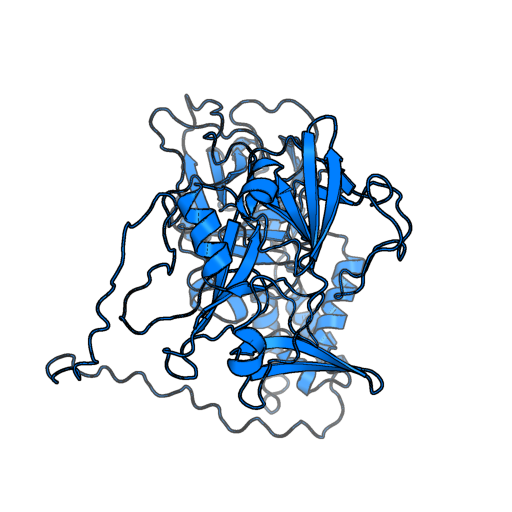9 TYR A C 1
ATOM 1321 O O . TYR A 1 169 ? 10.149 7.639 20.825 1.00 76.31 169 TYR A O 1
ATOM 1329 N N . PHE A 1 170 ? 10.474 5.612 21.739 1.00 77.94 170 PHE A N 1
ATOM 1330 C CA . PHE A 1 170 ? 11.927 5.727 21.840 1.00 77.94 170 PHE A CA 1
ATOM 1331 C C . PHE A 1 170 ? 12.604 4.659 20.991 1.00 77.94 170 PHE A C 1
ATOM 1333 O O . PHE A 1 170 ? 12.311 3.474 21.131 1.00 77.94 170 PHE A O 1
ATOM 1340 N N . SER A 1 171 ? 13.543 5.067 20.143 1.00 76.38 171 SER A N 1
ATOM 1341 C CA . SER A 1 171 ? 14.386 4.148 19.371 1.00 76.38 171 SER A CA 1
ATOM 1342 C C . SER A 1 171 ? 15.820 4.246 19.868 1.00 76.38 171 SER A C 1
ATOM 1344 O O . SER A 1 171 ? 16.401 5.329 19.829 1.00 76.38 171 SER A O 1
ATOM 1346 N N . LEU A 1 172 ? 16.394 3.141 20.350 1.00 80.50 172 LEU A N 1
ATOM 1347 C CA . LEU A 1 172 ? 17.793 3.116 20.778 1.00 80.50 172 LEU A CA 1
ATOM 1348 C C . LEU A 1 172 ? 18.686 3.313 19.552 1.00 80.50 172 LEU A C 1
ATOM 1350 O O . LEU A 1 172 ? 18.658 2.489 18.642 1.00 80.50 172 LEU A O 1
ATOM 1354 N N . VAL A 1 173 ? 19.463 4.395 19.522 1.00 81.69 173 VAL A N 1
ATOM 1355 C CA . VAL A 1 173 ? 20.360 4.695 18.393 1.00 81.69 173 VAL A CA 1
ATOM 1356 C C . VAL A 1 173 ? 21.825 4.463 18.735 1.00 81.69 173 VAL A C 1
ATOM 1358 O O . VAL A 1 173 ? 22.608 4.176 17.839 1.00 81.69 173 VAL A O 1
ATOM 1361 N N . PHE A 1 174 ? 22.192 4.545 20.015 1.00 83.88 174 PHE A N 1
ATOM 1362 C CA . PHE A 1 174 ? 23.558 4.332 20.482 1.00 83.88 174 PHE A CA 1
ATOM 1363 C C . PHE A 1 174 ? 23.561 3.801 21.919 1.00 83.88 174 PHE A C 1
ATOM 1365 O O . PHE A 1 174 ? 22.837 4.313 22.775 1.00 83.88 174 PHE A O 1
ATOM 1372 N N . ASP A 1 175 ? 24.395 2.798 22.189 1.00 82.44 175 ASP A N 1
ATOM 1373 C CA . ASP A 1 175 ? 24.697 2.285 23.527 1.00 82.44 175 ASP A CA 1
ATOM 1374 C C . ASP A 1 175 ? 26.203 2.042 23.619 1.00 82.44 175 ASP A C 1
ATOM 1376 O O . ASP A 1 175 ? 26.730 1.169 22.934 1.00 82.44 175 ASP A O 1
ATOM 1380 N N . SER A 1 176 ? 26.901 2.777 24.484 1.00 82.38 176 SER A N 1
ATOM 1381 C CA . SER A 1 176 ? 28.357 2.635 24.598 1.00 82.38 176 SER A CA 1
ATOM 1382 C C . SER A 1 176 ? 28.840 1.311 25.186 1.00 82.38 176 SER A C 1
ATOM 1384 O O . SER A 1 176 ? 30.026 0.997 25.122 1.00 82.38 176 SER A O 1
ATOM 1386 N N . SER A 1 177 ? 27.935 0.512 25.755 1.00 78.50 177 SER A N 1
ATOM 1387 C CA . SER A 1 177 ? 28.240 -0.854 26.185 1.00 78.50 177 SER A CA 1
ATOM 1388 C C . SER A 1 177 ? 28.005 -1.901 25.092 1.00 78.50 177 SER A C 1
ATOM 1390 O O . SER A 1 177 ? 28.447 -3.043 25.244 1.00 78.50 177 SER A O 1
ATOM 1392 N N . ALA A 1 178 ? 27.325 -1.538 23.999 1.00 70.25 178 ALA A N 1
ATOM 1393 C CA . ALA A 1 178 ? 27.026 -2.452 22.907 1.00 70.25 178 ALA A CA 1
ATOM 1394 C C . ALA A 1 178 ? 28.233 -2.623 21.966 1.00 70.25 178 ALA A C 1
ATOM 1396 O O . ALA A 1 178 ? 28.959 -1.665 21.696 1.00 70.25 178 ALA A O 1
ATOM 1397 N N . PRO A 1 179 ? 28.454 -3.832 21.414 1.00 67.62 179 PRO A N 1
ATOM 1398 C CA . PRO A 1 179 ? 29.396 -4.021 20.322 1.00 67.62 179 PRO A CA 1
ATOM 1399 C C . PRO A 1 179 ? 29.047 -3.145 19.119 1.00 67.62 179 PRO A C 1
ATOM 1401 O O . PRO A 1 179 ? 27.883 -3.007 18.738 1.00 67.62 179 PRO A O 1
ATOM 1404 N N . ARG A 1 180 ? 30.084 -2.619 18.470 1.00 62.88 180 ARG A N 1
ATOM 1405 C CA . ARG A 1 180 ? 29.943 -1.848 17.237 1.00 62.88 180 ARG A CA 1
ATOM 1406 C C . ARG A 1 180 ? 29.210 -2.650 16.159 1.00 62.88 180 ARG A C 1
ATOM 1408 O O . ARG A 1 180 ? 29.495 -3.829 15.957 1.00 62.88 180 ARG A O 1
ATOM 1415 N N . GLY A 1 181 ? 28.304 -1.987 15.442 1.00 58.88 181 GLY A N 1
ATOM 1416 C CA . GLY A 1 181 ? 27.510 -2.595 14.372 1.00 58.88 181 GLY A CA 1
ATOM 1417 C C . GLY A 1 181 ? 26.283 -3.368 14.850 1.00 58.88 181 GLY A C 1
ATOM 1418 O O . GLY A 1 181 ? 25.525 -3.842 14.010 1.00 58.88 181 GLY A O 1
ATOM 1419 N N . LEU A 1 182 ? 26.058 -3.474 16.167 1.00 63.38 182 LEU A N 1
ATOM 1420 C CA . LEU A 1 182 ? 24.863 -4.123 16.710 1.00 63.38 182 LEU A CA 1
ATOM 1421 C C . LEU A 1 182 ? 23.592 -3.304 16.445 1.00 63.38 182 LEU A C 1
ATOM 1423 O O . LEU A 1 182 ? 22.534 -3.872 16.199 1.00 63.38 182 LEU A O 1
ATOM 1427 N N . ILE A 1 183 ? 23.694 -1.975 16.501 1.00 62.31 183 ILE A N 1
ATOM 1428 C CA . ILE A 1 183 ? 22.571 -1.064 16.268 1.00 62.31 183 ILE A CA 1
ATOM 1429 C C . ILE A 1 183 ? 22.730 -0.485 14.863 1.00 62.31 183 ILE A C 1
ATOM 1431 O O . ILE A 1 183 ? 23.546 0.412 14.647 1.00 62.31 183 ILE A O 1
ATOM 1435 N N . LYS A 1 184 ? 21.978 -1.029 13.901 1.00 63.16 184 LYS A N 1
ATOM 1436 C CA . LYS A 1 184 ? 22.021 -0.613 12.497 1.00 63.16 184 LYS A CA 1
ATOM 1437 C C . LYS A 1 184 ? 20.616 -0.477 11.905 1.00 63.16 184 LYS A C 1
ATOM 1439 O O . LYS A 1 184 ? 19.725 -1.261 12.210 1.00 63.16 184 LYS A O 1
ATOM 1444 N N . PHE A 1 185 ? 20.449 0.509 11.034 1.00 59.88 185 PHE A N 1
ATOM 1445 C CA . PHE A 1 185 ? 19.226 0.865 10.323 1.00 59.88 185 PHE A CA 1
ATOM 1446 C C . PHE A 1 185 ? 19.491 0.798 8.812 1.00 59.88 185 PHE A C 1
ATOM 1448 O O . PHE A 1 185 ? 20.519 1.297 8.358 1.00 59.88 185 PHE A O 1
ATOM 1455 N N . GLU A 1 186 ? 18.593 0.231 8.001 1.00 46.31 186 GLU A N 1
ATOM 1456 C CA . GLU A 1 186 ? 18.758 0.242 6.533 1.00 46.31 186 GLU A CA 1
ATOM 1457 C C . GLU A 1 186 ? 18.123 1.468 5.848 1.00 46.31 186 GLU A C 1
ATOM 1459 O O . GLU A 1 186 ? 18.590 1.845 4.770 1.00 46.31 186 GLU A O 1
ATOM 1464 N N . ARG A 1 187 ? 17.133 2.144 6.466 1.00 46.09 187 ARG A N 1
ATOM 1465 C CA . ARG A 1 187 ? 16.475 3.382 5.972 1.00 46.09 187 ARG A CA 1
ATOM 1466 C C . ARG A 1 187 ? 16.003 4.289 7.132 1.00 46.09 187 ARG A C 1
ATOM 1468 O O . ARG A 1 187 ? 15.679 3.778 8.200 1.00 46.09 187 ARG A O 1
ATOM 1475 N N . ILE A 1 188 ? 15.909 5.619 6.930 1.00 39.47 188 ILE A N 1
ATOM 1476 C CA . ILE A 1 188 ? 15.135 6.520 7.823 1.00 39.47 188 ILE A CA 1
ATOM 1477 C C . ILE A 1 188 ? 13.689 6.584 7.330 1.00 39.47 188 ILE A C 1
ATOM 1479 O O . ILE A 1 188 ? 13.326 7.413 6.505 1.00 39.47 188 ILE A O 1
ATOM 1483 N N . VAL A 1 189 ? 12.872 5.703 7.887 1.00 31.78 189 VAL A N 1
ATOM 1484 C CA . VAL A 1 189 ? 11.421 5.846 8.057 1.00 31.78 189 VAL A CA 1
ATOM 1485 C C . VAL A 1 189 ? 11.149 5.292 9.464 1.00 31.78 189 VAL A C 1
ATOM 1487 O O . VAL A 1 189 ? 11.853 4.363 9.866 1.00 31.78 189 VAL A O 1
ATOM 1490 N N . PRO A 1 190 ? 10.227 5.838 10.278 1.00 30.67 190 PRO A N 1
ATOM 1491 C CA . PRO A 1 190 ? 9.870 5.229 11.557 1.00 30.67 190 PRO A CA 1
ATOM 1492 C C . PRO A 1 190 ? 9.089 3.925 11.314 1.00 30.67 190 PRO A C 1
ATOM 1494 O O . PRO A 1 190 ? 7.860 3.865 11.382 1.00 30.67 190 PRO A O 1
ATOM 1497 N N . ILE A 1 191 ? 9.849 2.875 11.022 1.00 25.86 191 ILE A N 1
ATOM 1498 C CA . ILE A 1 191 ? 9.453 1.480 10.876 1.00 25.86 191 ILE A CA 1
ATOM 1499 C C . ILE A 1 191 ? 10.461 0.703 11.733 1.00 25.86 191 ILE A C 1
ATOM 1501 O O . ILE A 1 191 ? 11.653 0.719 11.440 1.00 25.86 191 ILE A O 1
ATOM 1505 N N . GLY A 1 192 ? 10.020 0.100 12.839 1.00 27.09 192 GLY A N 1
ATOM 1506 C CA . GLY A 1 192 ? 10.800 -0.962 13.495 1.00 27.09 192 GLY A CA 1
ATOM 1507 C C . GLY A 1 192 ? 10.634 -2.267 12.703 1.00 27.09 192 GLY A C 1
ATOM 1508 O O . GLY A 1 192 ? 9.571 -2.459 12.117 1.00 27.09 192 GLY A O 1
ATOM 1509 N N . ASP A 1 193 ? 11.594 -3.193 12.606 1.00 29.78 193 ASP A N 1
ATOM 1510 C CA . ASP A 1 193 ? 12.897 -3.346 13.278 1.00 29.78 193 ASP A CA 1
ATOM 1511 C C . ASP A 1 193 ? 13.882 -4.175 12.410 1.00 29.78 193 ASP A C 1
ATOM 1513 O O . ASP A 1 193 ? 13.456 -4.984 11.584 1.00 29.78 193 ASP A O 1
ATOM 1517 N N . PHE A 1 194 ? 15.194 -4.031 12.678 1.00 24.98 194 PHE A N 1
ATOM 1518 C CA . PHE A 1 194 ? 16.285 -4.961 12.312 1.00 24.98 194 PHE A CA 1
ATOM 1519 C C . PHE A 1 194 ? 16.575 -6.007 13.415 1.00 24.98 194 PHE A C 1
ATOM 1521 O O . PHE A 1 194 ? 16.021 -5.962 14.510 1.00 24.98 194 PHE A O 1
ATOM 1528 N N . TYR A 1 195 ? 17.453 -6.966 13.091 1.00 23.56 195 TYR A N 1
ATOM 1529 C CA . TYR A 1 195 ? 17.712 -8.264 13.738 1.00 23.56 195 TYR A CA 1
ATOM 1530 C C . TYR A 1 195 ? 18.506 -8.259 15.067 1.00 23.56 195 TYR A C 1
ATOM 1532 O O . TYR A 1 195 ? 19.450 -7.494 15.240 1.00 23.56 195 TYR A O 1
ATOM 1540 N N . ILE A 1 196 ? 18.246 -9.268 15.920 1.00 25.00 196 ILE A N 1
ATOM 1541 C CA . ILE A 1 196 ? 19.217 -9.854 16.871 1.00 25.00 196 ILE A CA 1
ATOM 1542 C C . ILE A 1 196 ? 19.311 -11.367 16.584 1.00 25.00 196 ILE A C 1
ATOM 1544 O O . ILE A 1 196 ? 18.286 -12.047 16.511 1.00 25.00 196 ILE A O 1
ATOM 1548 N N . GLU A 1 197 ? 20.526 -11.909 16.411 1.00 30.47 197 GLU A N 1
ATOM 1549 C CA . GLU A 1 197 ? 20.800 -13.340 16.170 1.00 30.47 197 GLU A CA 1
ATOM 1550 C C . GLU A 1 197 ? 20.242 -14.236 17.296 1.00 30.47 197 GLU A C 1
ATOM 1552 O O . GLU A 1 197 ? 20.905 -14.545 18.283 1.00 30.47 197 GLU A O 1
ATOM 1557 N N . SER A 1 198 ? 19.003 -14.699 17.137 1.00 28.70 198 SER A N 1
ATOM 1558 C CA . SER A 1 198 ? 18.451 -15.819 17.908 1.00 28.70 198 SER A CA 1
ATOM 1559 C C . SER A 1 198 ? 17.458 -16.661 17.100 1.00 28.70 198 SER A C 1
ATOM 1561 O O . SER A 1 198 ? 16.529 -17.234 17.650 1.00 28.70 198 SER A O 1
ATOM 1563 N N . GLY A 1 199 ? 17.633 -16.771 15.779 1.00 31.16 199 GLY A N 1
ATOM 1564 C CA . GLY A 1 199 ? 17.000 -17.821 14.964 1.00 31.16 199 GLY A CA 1
ATOM 1565 C C . GLY A 1 199 ? 15.464 -17.948 15.000 1.00 31.16 199 GLY A C 1
ATOM 1566 O O . GLY A 1 199 ? 14.951 -18.946 14.500 1.00 31.16 199 GLY A O 1
ATOM 1567 N N . LYS A 1 200 ? 14.714 -16.984 15.552 1.00 27.08 200 LYS A N 1
ATOM 1568 C CA . LYS A 1 200 ? 13.247 -16.879 15.463 1.00 27.08 200 LYS A CA 1
ATOM 1569 C C . LYS A 1 200 ? 12.817 -15.407 15.420 1.00 27.08 200 LYS A C 1
ATOM 1571 O O . LYS A 1 200 ? 13.334 -14.595 16.180 1.00 27.08 200 LYS A O 1
ATOM 1576 N N . ARG A 1 201 ? 11.869 -15.090 14.524 1.00 27.28 201 ARG A N 1
ATOM 1577 C CA . ARG A 1 201 ? 11.230 -13.768 14.348 1.00 27.28 201 ARG A CA 1
ATOM 1578 C C . ARG A 1 201 ? 10.520 -13.337 15.641 1.00 27.28 201 ARG A C 1
ATOM 1580 O O . ARG A 1 201 ? 9.691 -14.087 16.150 1.00 27.28 201 ARG A O 1
ATOM 1587 N N . GLY A 1 202 ? 10.815 -12.138 16.143 1.00 30.66 202 GLY A N 1
ATOM 1588 C CA . GLY A 1 202 ? 10.142 -11.547 17.302 1.00 30.66 202 GLY A CA 1
ATOM 1589 C C . GLY A 1 202 ? 10.612 -10.117 17.592 1.00 30.66 202 GLY A C 1
ATOM 1590 O O . GLY A 1 202 ? 11.808 -9.848 17.573 1.00 30.66 202 GLY A O 1
ATOM 1591 N N . LYS A 1 203 ? 9.638 -9.231 17.834 1.00 26.45 203 LYS A N 1
ATOM 1592 C CA . LYS A 1 203 ? 9.720 -7.783 18.100 1.00 26.45 203 LYS A CA 1
ATOM 1593 C C . LYS A 1 203 ? 10.777 -7.399 19.148 1.00 26.45 203 LYS A C 1
ATOM 1595 O O . LYS A 1 203 ? 10.784 -7.984 20.230 1.00 26.45 203 LYS A O 1
ATOM 1600 N N . ALA A 1 204 ? 11.531 -6.322 18.916 1.00 27.30 204 ALA A N 1
ATOM 1601 C CA . ALA A 1 204 ? 12.186 -5.581 19.995 1.00 27.30 204 ALA A CA 1
ATOM 1602 C C . ALA A 1 204 ? 11.271 -4.437 20.468 1.00 27.30 204 ALA A C 1
ATOM 1604 O O . ALA A 1 204 ? 11.625 -3.265 20.446 1.00 27.30 204 ALA A O 1
ATOM 1605 N N . CYS A 1 205 ? 10.067 -4.778 20.933 1.00 31.17 205 CYS A N 1
ATOM 1606 C CA . CYS A 1 205 ? 9.282 -3.855 21.745 1.00 31.17 205 CYS A CA 1
ATOM 1607 C C . CYS A 1 205 ? 9.745 -3.983 23.200 1.00 31.17 205 CYS A C 1
ATOM 1609 O O . CYS A 1 205 ? 9.656 -5.075 23.764 1.00 31.17 205 CYS A O 1
ATOM 1611 N N . LEU A 1 206 ? 10.150 -2.886 23.848 1.00 29.91 206 LEU A N 1
ATOM 1612 C CA . LEU A 1 206 ? 9.926 -2.794 25.293 1.00 29.91 206 LEU A CA 1
ATOM 1613 C C . LEU A 1 206 ? 8.479 -2.313 25.534 1.00 29.91 206 LEU A C 1
ATOM 1615 O O . LEU A 1 206 ? 7.983 -1.479 24.776 1.00 29.91 206 LEU A O 1
ATOM 1619 N N . PRO A 1 207 ? 7.758 -2.903 26.504 1.00 29.23 207 PRO A N 1
ATOM 1620 C CA . PRO A 1 207 ? 6.320 -3.147 26.407 1.00 29.23 207 PRO A CA 1
ATOM 1621 C C . PRO A 1 207 ? 5.431 -2.001 26.887 1.00 29.23 207 PRO A C 1
ATOM 1623 O O . PRO A 1 207 ? 5.785 -1.219 27.766 1.00 29.23 207 PRO A O 1
ATOM 1626 N N . ARG A 1 208 ? 4.203 -2.035 26.363 1.00 34.44 208 ARG A N 1
ATOM 1627 C CA . ARG A 1 208 ? 3.068 -1.134 26.598 1.00 34.44 208 ARG A CA 1
ATOM 1628 C C . ARG A 1 208 ? 2.617 -1.035 28.071 1.00 34.44 208 ARG A C 1
ATOM 1630 O O . ARG A 1 208 ? 1.888 -0.101 28.374 1.00 34.44 208 ARG A O 1
ATOM 1637 N N . GLU A 1 209 ? 3.049 -1.925 28.979 1.00 32.56 209 GLU A N 1
ATOM 1638 C CA . GLU A 1 209 ? 2.555 -1.961 30.376 1.00 32.56 209 GLU A CA 1
ATOM 1639 C C . GLU A 1 209 ? 3.592 -2.358 31.461 1.00 32.56 209 GLU A C 1
ATOM 1641 O O . GLU A 1 209 ? 3.205 -2.836 32.518 1.00 32.56 209 GLU A O 1
ATOM 1646 N N . ASN A 1 210 ? 4.891 -2.068 31.262 1.00 33.16 210 ASN A N 1
ATOM 1647 C CA . ASN A 1 210 ? 5.989 -2.254 32.242 1.00 33.16 210 ASN A CA 1
ATOM 1648 C C . ASN A 1 210 ? 6.523 -3.711 32.357 1.00 33.16 210 ASN A C 1
ATOM 1650 O O . ASN A 1 210 ? 5.888 -4.561 32.971 1.00 33.16 210 ASN A O 1
ATOM 1654 N N . PRO A 1 211 ? 7.724 -4.040 31.834 1.00 36.44 211 PRO A N 1
ATOM 1655 C CA . PRO A 1 211 ? 8.359 -5.344 32.079 1.00 36.44 211 PRO A CA 1
ATOM 1656 C C . PRO A 1 211 ? 8.972 -5.437 33.493 1.00 36.44 211 PRO A C 1
ATOM 1658 O O . PRO A 1 211 ? 9.488 -6.486 33.858 1.00 36.44 211 PRO A O 1
ATOM 1661 N N . GLU A 1 212 ? 8.900 -4.310 34.216 1.00 32.78 212 GLU A N 1
ATOM 1662 C CA . GLU A 1 212 ? 9.414 -3.914 35.524 1.00 32.78 212 GLU A CA 1
ATOM 1663 C C . GLU A 1 212 ? 10.843 -4.302 35.870 1.00 32.78 212 GLU A C 1
ATOM 1665 O O . GLU A 1 212 ? 11.205 -5.466 35.922 1.00 32.78 212 GLU A 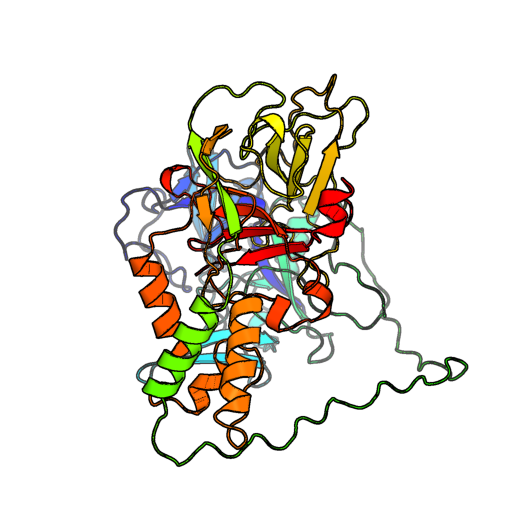O 1
ATOM 1670 N N . ALA A 1 213 ? 11.605 -3.283 36.275 1.00 40.16 213 ALA A N 1
ATOM 1671 C CA . ALA A 1 213 ? 12.851 -3.412 37.016 1.00 40.16 213 ALA A CA 1
ATOM 1672 C C . ALA A 1 213 ? 14.014 -4.102 36.272 1.00 40.16 213 ALA A C 1
ATOM 1674 O O . ALA A 1 213 ? 13.996 -5.278 35.954 1.00 40.16 213 ALA A O 1
ATOM 1675 N N . PHE A 1 214 ? 15.101 -3.351 36.082 1.00 40.41 214 PHE A N 1
ATOM 1676 C CA . PHE A 1 214 ? 16.475 -3.842 36.250 1.00 40.41 214 PHE A CA 1
ATOM 1677 C C . PHE A 1 214 ? 16.805 -5.296 35.829 1.00 40.41 214 PHE A C 1
ATOM 1679 O O . PHE A 1 214 ? 16.588 -6.234 36.589 1.00 40.41 214 PHE A O 1
ATOM 1686 N N . GLY A 1 215 ? 17.576 -5.462 34.750 1.00 34.16 215 GLY A N 1
ATOM 1687 C CA . GLY A 1 215 ? 18.530 -6.580 34.677 1.00 34.16 215 GLY A CA 1
ATOM 1688 C C . GLY A 1 215 ? 18.174 -7.723 33.732 1.00 34.16 215 GLY A C 1
ATOM 1689 O O . GLY A 1 215 ? 17.947 -8.851 34.161 1.00 34.16 215 GLY A O 1
ATOM 1690 N N . GLN A 1 216 ? 18.275 -7.472 32.427 1.00 29.91 216 GLN A N 1
ATOM 1691 C CA . GLN A 1 216 ? 18.567 -8.559 31.494 1.00 29.91 216 GLN A CA 1
ATOM 1692 C C . GLN A 1 216 ? 20.037 -8.976 31.656 1.00 29.91 216 GLN A C 1
ATOM 1694 O O . GLN A 1 216 ? 20.945 -8.160 31.492 1.00 29.91 216 GLN A O 1
ATOM 1699 N N . GLU A 1 217 ? 20.270 -10.241 32.007 1.00 27.84 217 GLU A N 1
ATOM 1700 C CA . GLU A 1 217 ? 21.606 -10.838 32.036 1.00 27.84 217 GLU A CA 1
ATOM 1701 C C . GLU A 1 217 ? 22.062 -11.095 30.589 1.00 27.84 217 GLU A C 1
ATOM 1703 O O . GLU A 1 217 ? 21.462 -11.888 29.861 1.00 27.84 217 GLU A O 1
ATOM 1708 N N . LEU A 1 218 ? 23.114 -10.395 30.150 1.00 29.27 218 LEU A N 1
ATOM 1709 C CA . LEU A 1 218 ? 23.772 -10.646 28.867 1.00 29.27 218 LEU A CA 1
ATOM 1710 C C . LEU A 1 218 ? 24.436 -12.030 28.917 1.00 29.27 218 LEU A C 1
ATOM 1712 O O . LEU A 1 218 ? 25.432 -12.222 29.615 1.00 29.27 218 LEU A O 1
ATOM 1716 N N . VAL A 1 219 ? 23.900 -13.002 28.179 1.00 27.64 219 VAL A N 1
ATOM 1717 C CA . VAL A 1 219 ? 24.458 -14.362 28.141 1.00 27.64 219 VAL A CA 1
ATOM 1718 C C . VAL A 1 219 ? 25.518 -14.466 27.030 1.00 27.64 219 VAL A C 1
ATOM 1720 O O . VAL A 1 219 ? 25.223 -14.108 25.889 1.00 27.64 219 VAL A O 1
ATOM 1723 N N . PRO A 1 220 ? 26.742 -14.974 27.292 1.00 26.70 220 PRO A N 1
ATOM 1724 C CA . PRO A 1 220 ? 27.759 -15.128 26.252 1.00 26.70 220 PRO A CA 1
ATOM 1725 C C . PRO A 1 220 ? 27.382 -16.200 25.221 1.00 26.70 220 PRO A C 1
ATOM 1727 O O . PRO A 1 220 ? 26.903 -17.279 25.582 1.00 26.70 220 PRO A O 1
ATOM 1730 N N . LEU A 1 221 ? 27.709 -15.940 23.950 1.00 26.66 221 LEU A N 1
ATOM 1731 C CA . LEU A 1 221 ? 27.627 -16.883 22.829 1.00 26.66 221 LEU A CA 1
ATOM 1732 C C . LEU A 1 221 ? 28.244 -18.248 23.192 1.00 26.66 221 LEU A C 1
ATOM 1734 O O . LEU A 1 221 ? 29.467 -18.396 23.266 1.00 26.66 221 LEU A O 1
ATOM 1738 N N . ARG A 1 222 ? 27.416 -19.287 23.357 1.00 23.86 222 ARG A N 1
ATOM 1739 C CA . ARG A 1 222 ? 27.895 -20.671 23.251 1.00 23.86 222 ARG A CA 1
ATOM 1740 C C . ARG A 1 222 ? 27.911 -21.054 21.778 1.00 23.86 222 ARG A C 1
ATOM 1742 O O . ARG A 1 222 ? 26.874 -21.046 21.125 1.00 23.86 222 ARG A O 1
ATOM 1749 N N . LYS A 1 223 ? 29.094 -21.424 21.274 1.00 25.59 223 LYS A N 1
ATOM 1750 C CA . LYS A 1 223 ? 29.237 -22.044 19.950 1.00 25.59 223 LYS A CA 1
ATOM 1751 C C . LYS A 1 223 ? 28.267 -23.229 19.835 1.00 25.59 223 LYS A C 1
ATOM 1753 O O . LYS A 1 223 ? 28.270 -24.065 20.745 1.00 25.59 223 LYS A O 1
ATOM 1758 N N . PRO A 1 224 ? 27.501 -23.353 18.739 1.00 26.47 224 PRO A N 1
ATOM 1759 C CA . PRO A 1 224 ? 26.702 -24.541 18.495 1.00 26.47 224 PRO A CA 1
ATOM 1760 C C . PRO A 1 224 ? 27.612 -25.769 18.463 1.00 26.47 224 PRO A C 1
ATOM 1762 O O . PRO A 1 224 ? 28.551 -25.859 17.669 1.00 26.47 224 PRO A O 1
ATOM 1765 N N . THR A 1 225 ? 27.349 -26.713 19.361 1.00 25.89 225 THR A N 1
ATOM 1766 C CA . THR A 1 225 ? 27.865 -28.073 19.259 1.00 25.89 225 THR A CA 1
ATOM 1767 C C . THR A 1 225 ? 27.353 -28.687 17.965 1.00 25.89 225 THR A C 1
ATOM 1769 O O . THR A 1 225 ? 26.148 -28.785 17.746 1.00 25.89 225 THR A O 1
ATOM 1772 N N . ALA A 1 226 ? 28.287 -29.099 17.113 1.00 35.31 226 ALA A N 1
ATOM 1773 C CA . ALA A 1 226 ? 28.011 -29.860 15.912 1.00 35.31 226 ALA A CA 1
ATOM 1774 C C . ALA A 1 226 ? 27.348 -31.200 16.267 1.00 35.31 226 ALA A C 1
ATOM 1776 O O . ALA A 1 226 ? 28.005 -32.058 16.849 1.00 35.31 226 ALA A O 1
ATOM 1777 N N . SER A 1 227 ? 26.088 -31.402 15.878 1.00 29.78 227 SER A N 1
ATOM 1778 C CA . SER A 1 227 ? 25.645 -32.670 15.283 1.00 29.78 227 SER A CA 1
ATOM 1779 C C . SER A 1 227 ? 24.224 -32.571 14.728 1.00 29.78 227 SER A C 1
ATOM 1781 O O . SER A 1 227 ? 23.316 -32.140 15.432 1.00 29.78 227 SER A O 1
ATOM 1783 N N . ALA A 1 228 ? 24.067 -33.107 13.517 1.00 32.62 228 ALA A N 1
ATOM 1784 C CA . ALA A 1 228 ? 22.824 -33.578 12.907 1.00 32.62 228 ALA A CA 1
ATOM 1785 C C . ALA A 1 228 ? 21.817 -32.519 12.418 1.00 32.62 228 ALA A C 1
ATOM 1787 O O . ALA A 1 228 ? 20.667 -32.482 12.836 1.00 32.62 228 ALA A O 1
ATOM 1788 N N . ALA A 1 229 ? 22.229 -31.754 11.410 1.00 25.92 229 ALA A N 1
ATOM 1789 C CA . ALA A 1 229 ? 21.384 -31.538 10.242 1.00 25.92 229 ALA A CA 1
ATOM 1790 C C . ALA A 1 229 ? 22.271 -31.810 9.026 1.00 25.92 229 ALA A C 1
ATOM 1792 O O . ALA A 1 229 ? 23.259 -31.108 8.796 1.00 25.92 229 ALA A O 1
ATOM 1793 N N . GLU A 1 230 ? 22.004 -32.914 8.333 1.00 28.06 230 GLU A N 1
ATOM 1794 C CA . GLU A 1 230 ? 22.634 -33.204 7.052 1.00 28.06 230 GLU A CA 1
ATOM 1795 C C . GLU A 1 230 ? 22.434 -32.003 6.129 1.00 28.06 230 GLU A C 1
ATOM 1797 O O . GLU A 1 230 ? 21.317 -31.530 5.925 1.00 28.06 230 GLU A O 1
ATOM 1802 N N . ARG A 1 231 ? 23.557 -31.500 5.607 1.00 25.44 231 ARG A N 1
ATOM 1803 C CA . ARG A 1 231 ? 23.612 -30.576 4.480 1.00 25.44 231 ARG A CA 1
ATOM 1804 C C . ARG A 1 231 ? 22.742 -31.123 3.354 1.00 25.44 231 ARG A C 1
ATOM 1806 O O . ARG A 1 231 ? 23.174 -31.992 2.605 1.00 25.44 231 ARG A O 1
ATOM 1813 N N . ILE A 1 232 ? 21.568 -30.541 3.179 1.00 30.02 232 ILE A N 1
ATOM 1814 C CA . ILE A 1 232 ? 21.211 -30.115 1.836 1.00 30.02 232 ILE A CA 1
ATOM 1815 C C . ILE A 1 232 ? 21.987 -28.816 1.669 1.00 30.02 232 ILE A C 1
ATOM 1817 O O . ILE A 1 232 ? 21.670 -27.809 2.303 1.00 30.02 232 ILE A O 1
ATOM 1821 N N . GLU A 1 233 ? 23.101 -28.883 0.943 1.00 24.47 233 GLU A N 1
ATOM 1822 C CA . GLU A 1 233 ? 23.791 -27.666 0.537 1.00 24.47 233 GLU A CA 1
ATOM 1823 C C . GLU A 1 233 ? 22.785 -26.808 -0.240 1.00 24.47 233 GLU A C 1
ATOM 1825 O O . GLU A 1 233 ? 22.176 -27.317 -1.187 1.00 24.47 233 GLU A O 1
ATOM 1830 N N . PRO A 1 234 ? 22.578 -25.532 0.136 1.00 27.70 234 PRO A N 1
ATOM 1831 C CA . PRO A 1 234 ? 22.000 -24.582 -0.792 1.00 27.70 234 PRO A CA 1
ATOM 1832 C C . PRO A 1 234 ? 22.890 -24.625 -2.028 1.00 27.70 234 PRO A C 1
ATOM 1834 O O . PRO A 1 234 ? 24.117 -24.569 -1.915 1.00 27.70 234 PRO A O 1
ATOM 1837 N N . SER A 1 235 ? 22.281 -24.802 -3.188 1.00 27.97 235 SER A N 1
ATOM 1838 C CA . SER A 1 235 ? 22.949 -24.818 -4.478 1.00 27.97 235 SER A CA 1
ATOM 1839 C C . SER A 1 235 ? 23.600 -23.460 -4.752 1.00 27.97 235 SER A C 1
ATOM 1841 O O . SER A 1 235 ? 23.022 -22.659 -5.469 1.00 27.97 235 SER A O 1
ATOM 1843 N N . GLY A 1 236 ? 24.777 -23.219 -4.167 1.00 27.27 236 GLY A N 1
ATOM 1844 C CA . GLY A 1 236 ? 25.613 -22.031 -4.337 1.00 27.27 236 GLY A CA 1
ATOM 1845 C C . GLY A 1 236 ? 24.926 -20.685 -4.044 1.00 27.27 236 GLY A C 1
ATOM 1846 O O . GLY A 1 236 ? 23.712 -20.597 -3.887 1.00 27.27 236 GLY A O 1
ATOM 1847 N N . PRO A 1 237 ? 25.684 -19.579 -4.002 1.00 29.98 237 PRO A N 1
ATOM 1848 C CA . PRO A 1 237 ? 25.139 -18.357 -4.572 1.00 29.98 237 PRO A CA 1
ATOM 1849 C C . PRO A 1 237 ? 24.755 -18.694 -6.021 1.00 29.98 237 PRO A C 1
ATOM 1851 O O . PRO A 1 237 ? 25.523 -19.376 -6.711 1.00 29.98 237 PRO A O 1
ATOM 1854 N N . SER A 1 238 ? 23.597 -18.231 -6.501 1.00 33.62 238 SER A N 1
ATOM 1855 C CA . SER A 1 238 ? 23.497 -17.978 -7.938 1.00 33.62 238 SER A CA 1
ATOM 1856 C C . SER A 1 238 ? 24.723 -17.139 -8.253 1.00 33.62 238 SER A C 1
ATOM 1858 O O . SER A 1 238 ? 24.893 -16.076 -7.658 1.00 33.62 238 SER A O 1
ATOM 1860 N N . ALA A 1 239 ? 25.652 -17.690 -9.030 1.00 29.56 239 ALA A N 1
ATOM 1861 C CA . ALA A 1 239 ? 26.815 -16.946 -9.447 1.00 29.56 239 ALA A CA 1
ATOM 1862 C C . ALA A 1 239 ? 26.268 -15.674 -10.095 1.00 29.56 239 ALA A C 1
ATOM 1864 O O . ALA A 1 239 ? 25.650 -15.754 -11.156 1.00 29.56 239 ALA A O 1
ATOM 1865 N N . GLU A 1 240 ? 26.446 -14.522 -9.448 1.00 37.69 240 GLU A N 1
ATOM 1866 C CA . GLU A 1 240 ? 26.538 -13.283 -10.196 1.00 37.69 240 GLU A CA 1
ATOM 1867 C C . GLU A 1 240 ? 27.692 -13.540 -11.155 1.00 37.69 240 GLU A C 1
ATOM 1869 O O . GLU A 1 240 ? 28.869 -13.597 -10.782 1.00 37.69 240 GLU A O 1
ATOM 1874 N N . GLY A 1 241 ? 27.322 -13.875 -12.392 1.00 30.75 241 GLY A N 1
ATOM 1875 C CA . GLY A 1 241 ? 28.257 -13.852 -13.490 1.00 30.75 241 GLY A CA 1
ATOM 1876 C C . GLY A 1 241 ? 28.907 -12.469 -13.527 1.00 30.75 241 GLY A C 1
ATOM 1877 O O . GLY A 1 241 ? 28.369 -11.520 -12.954 1.00 30.75 241 GLY A O 1
ATOM 1878 N N . PRO A 1 242 ? 30.068 -12.332 -14.179 1.00 34.09 242 PRO A N 1
ATOM 1879 C CA . PRO A 1 242 ? 30.612 -11.004 -14.429 1.00 34.09 242 PRO A CA 1
ATOM 1880 C C . PRO A 1 242 ? 29.492 -10.129 -15.002 1.00 34.09 242 PRO A C 1
ATOM 1882 O O . PRO A 1 242 ? 28.823 -10.574 -15.941 1.00 34.09 242 PRO A O 1
ATOM 1885 N N . GLU A 1 243 ? 29.267 -8.941 -14.426 1.00 45.81 243 GLU A N 1
ATOM 1886 C CA . GLU A 1 243 ? 28.386 -7.952 -15.048 1.00 45.81 243 GLU A CA 1
ATOM 1887 C C . GLU A 1 243 ? 28.774 -7.880 -16.531 1.00 45.81 243 GLU A C 1
ATOM 1889 O O . GLU A 1 243 ? 29.967 -7.726 -16.841 1.00 45.81 243 GLU A O 1
ATOM 1894 N N . PRO A 1 244 ? 27.826 -8.104 -17.459 1.00 51.31 244 PRO A N 1
ATOM 1895 C CA . PRO A 1 244 ? 28.141 -8.028 -18.8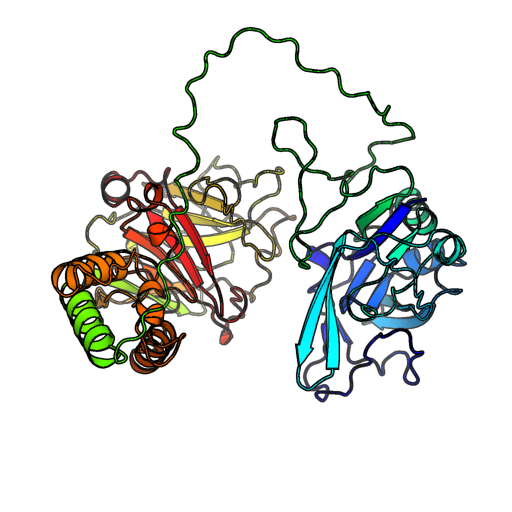71 1.00 51.31 244 PRO A CA 1
ATOM 1896 C C . PRO A 1 244 ? 28.723 -6.643 -19.142 1.00 51.31 244 PRO A C 1
ATOM 1898 O O . PRO A 1 244 ? 28.205 -5.639 -18.654 1.00 51.31 244 PRO A O 1
ATOM 1901 N N . ALA A 1 245 ? 29.835 -6.593 -19.881 1.00 53.75 245 ALA A N 1
ATOM 1902 C CA . ALA A 1 245 ? 30.446 -5.324 -20.247 1.00 53.75 245 ALA A CA 1
ATOM 1903 C C . ALA A 1 245 ? 29.373 -4.409 -20.872 1.00 53.75 245 ALA A C 1
ATOM 1905 O O . ALA A 1 245 ? 28.569 -4.910 -21.669 1.00 53.75 245 ALA A O 1
ATOM 1906 N N . PRO A 1 246 ? 29.336 -3.111 -20.516 1.00 63.78 246 PRO A N 1
ATOM 1907 C CA . PRO A 1 246 ? 28.348 -2.191 -21.057 1.00 63.78 246 PRO A CA 1
ATOM 1908 C C . PRO A 1 246 ? 28.388 -2.239 -22.582 1.00 63.78 246 PRO A C 1
ATOM 1910 O O . PRO A 1 246 ? 29.463 -2.217 -23.186 1.00 63.78 246 PRO A O 1
ATOM 1913 N N . TYR A 1 247 ? 27.209 -2.369 -23.184 1.00 76.19 247 TYR A N 1
ATOM 1914 C CA . TYR A 1 247 ? 27.049 -2.456 -24.626 1.00 76.19 247 TYR A CA 1
ATOM 1915 C C . TYR A 1 247 ? 27.618 -1.193 -25.288 1.00 76.19 247 TYR A C 1
ATOM 1917 O O . TYR A 1 247 ? 27.204 -0.081 -24.975 1.00 76.19 247 TYR A O 1
ATOM 1925 N N . ASP A 1 248 ? 28.589 -1.364 -26.186 1.00 77.12 248 ASP A N 1
ATOM 1926 C CA . ASP A 1 248 ? 29.305 -0.280 -26.872 1.00 77.12 248 ASP A CA 1
ATOM 1927 C C . ASP A 1 248 ? 28.795 -0.027 -28.305 1.00 77.12 248 ASP A C 1
ATOM 1929 O O . ASP A 1 248 ? 29.386 0.755 -29.057 1.00 77.12 248 ASP A O 1
ATOM 1933 N N . GLY A 1 249 ? 27.699 -0.690 -28.691 1.00 81.81 249 GLY A N 1
ATOM 1934 C CA . GLY A 1 249 ? 27.042 -0.533 -29.987 1.00 81.81 249 GLY A CA 1
ATOM 1935 C C . GLY A 1 249 ? 26.035 0.629 -30.047 1.00 81.81 249 GLY A C 1
ATOM 1936 O O . GLY A 1 249 ? 25.878 1.379 -29.083 1.00 81.81 249 GLY A O 1
ATOM 1937 N N . PRO A 1 250 ? 25.366 0.831 -31.200 1.00 88.31 250 PRO A N 1
ATOM 1938 C CA . PRO A 1 250 ? 24.357 1.878 -31.349 1.00 88.31 250 PRO A CA 1
ATOM 1939 C C . PRO A 1 250 ? 23.133 1.599 -30.474 1.00 88.31 250 PRO A C 1
ATOM 1941 O O . PRO A 1 250 ? 22.653 0.472 -30.439 1.00 88.31 250 PRO A O 1
ATOM 1944 N N . ALA A 1 251 ? 22.602 2.637 -29.829 1.00 89.69 251 ALA A N 1
ATOM 1945 C CA . ALA A 1 251 ? 21.392 2.535 -29.020 1.00 89.69 251 ALA A CA 1
ATOM 1946 C C . ALA A 1 251 ? 20.225 1.904 -29.799 1.00 89.69 251 ALA A C 1
ATOM 1948 O O . ALA A 1 251 ? 19.997 2.237 -30.966 1.00 89.69 251 ALA A O 1
ATOM 1949 N N . LEU A 1 252 ? 19.490 1.014 -29.133 1.00 94.25 252 LEU A N 1
ATOM 1950 C CA . LEU A 1 252 ? 18.424 0.199 -29.723 1.00 94.25 252 LEU A CA 1
ATOM 1951 C C . LEU A 1 252 ? 17.021 0.704 -29.361 1.00 94.25 252 LEU A C 1
ATOM 1953 O O . LEU A 1 252 ? 16.070 -0.072 -29.339 1.00 94.25 252 LEU A O 1
ATOM 1957 N N . ASP A 1 253 ? 16.872 1.999 -29.074 1.00 93.00 253 ASP A N 1
ATOM 1958 C CA . ASP A 1 253 ? 15.625 2.584 -28.565 1.00 93.00 253 ASP A CA 1
ATOM 1959 C C . ASP A 1 253 ? 14.386 2.243 -29.409 1.00 93.00 253 ASP A C 1
ATOM 1961 O O . ASP A 1 253 ? 13.314 1.999 -28.861 1.00 93.00 253 ASP A O 1
ATOM 1965 N N . ASP A 1 254 ? 14.514 2.249 -30.739 1.00 95.12 254 ASP A N 1
ATOM 1966 C CA . ASP A 1 254 ? 13.396 1.960 -31.645 1.00 95.12 254 ASP A CA 1
ATOM 1967 C C . ASP A 1 254 ? 13.008 0.477 -31.624 1.00 95.12 254 ASP A C 1
ATOM 1969 O O . ASP A 1 254 ? 11.819 0.160 -31.651 1.00 95.12 254 ASP A O 1
ATOM 1973 N N . ASP A 1 255 ? 13.985 -0.423 -31.493 1.00 95.81 255 ASP A N 1
ATOM 1974 C CA . ASP A 1 255 ? 13.731 -1.857 -31.343 1.00 95.81 255 ASP A CA 1
ATOM 1975 C C . ASP A 1 255 ? 13.102 -2.150 -29.973 1.00 95.81 255 ASP A C 1
ATOM 1977 O O . ASP A 1 255 ? 12.160 -2.936 -29.885 1.00 95.81 255 ASP A O 1
ATOM 1981 N N . ILE A 1 256 ? 13.562 -1.477 -28.908 1.00 94.88 256 ILE A N 1
ATOM 1982 C CA . ILE A 1 256 ? 12.978 -1.582 -27.560 1.00 94.88 256 ILE A CA 1
ATOM 1983 C C . ILE A 1 256 ? 11.501 -1.176 -27.599 1.00 94.88 256 ILE A C 1
ATOM 1985 O O . ILE A 1 256 ? 10.648 -1.927 -27.125 1.00 94.88 256 ILE A O 1
ATOM 1989 N N . ARG A 1 257 ? 11.181 -0.030 -28.218 1.00 94.25 257 ARG A N 1
ATOM 1990 C CA . ARG A 1 257 ? 9.793 0.436 -28.385 1.00 94.25 257 ARG A CA 1
ATOM 1991 C C . ARG A 1 257 ? 8.954 -0.552 -29.190 1.00 94.25 257 ARG A C 1
ATOM 1993 O O . ARG A 1 257 ? 7.887 -0.944 -28.733 1.00 94.25 257 ARG A O 1
ATOM 2000 N N . ALA A 1 258 ? 9.445 -0.993 -30.348 1.00 95.50 258 ALA A N 1
ATOM 2001 C CA . ALA A 1 258 ? 8.695 -1.883 -31.232 1.00 95.50 258 ALA A CA 1
ATOM 2002 C C . ALA A 1 258 ? 8.396 -3.244 -30.583 1.00 95.50 258 ALA A C 1
ATOM 2004 O O . ALA A 1 258 ? 7.276 -3.744 -30.675 1.00 95.50 258 ALA A O 1
ATOM 2005 N N . VAL A 1 259 ? 9.376 -3.837 -29.892 1.00 96.44 259 VAL A N 1
ATOM 2006 C CA . VAL A 1 259 ? 9.188 -5.122 -29.200 1.00 96.44 259 VAL A CA 1
ATOM 2007 C C . VAL A 1 259 ? 8.239 -4.976 -28.009 1.00 96.44 259 VAL A C 1
ATOM 2009 O O . VAL A 1 259 ? 7.446 -5.882 -27.755 1.00 96.44 259 VAL A O 1
ATOM 2012 N N . ARG A 1 260 ? 8.278 -3.844 -27.294 1.00 93.56 260 ARG A N 1
ATOM 2013 C CA . ARG A 1 260 ? 7.355 -3.556 -26.185 1.00 93.56 260 ARG A CA 1
ATOM 2014 C C . ARG A 1 260 ? 5.918 -3.367 -26.674 1.00 93.56 260 ARG A C 1
ATOM 2016 O O . ARG A 1 260 ? 5.017 -4.016 -26.147 1.00 93.56 260 ARG A O 1
ATOM 2023 N N . GLU A 1 261 ? 5.710 -2.606 -27.749 1.00 93.06 261 GLU A N 1
ATOM 2024 C CA . GLU A 1 261 ? 4.401 -2.487 -28.409 1.00 93.06 261 GLU A CA 1
ATOM 2025 C C . GLU A 1 261 ? 3.864 -3.858 -28.867 1.00 93.06 261 GLU A C 1
ATOM 2027 O O . GLU A 1 261 ? 2.687 -4.170 -28.668 1.00 93.06 261 GLU A O 1
ATOM 2032 N N . GLU A 1 262 ? 4.721 -4.717 -29.435 1.00 95.69 262 GLU A N 1
ATOM 2033 C CA . GLU A 1 262 ? 4.343 -6.084 -29.817 1.00 95.69 262 GLU A CA 1
ATOM 2034 C C . GLU A 1 262 ? 3.985 -6.945 -28.595 1.00 95.69 262 GLU A C 1
ATOM 2036 O O . GLU A 1 262 ? 2.995 -7.682 -28.628 1.00 95.69 262 GLU A O 1
ATOM 2041 N N . ALA A 1 263 ? 4.745 -6.837 -27.501 1.00 95.44 263 ALA A N 1
ATOM 2042 C CA . ALA A 1 263 ? 4.485 -7.558 -26.258 1.00 95.44 263 ALA A CA 1
ATOM 2043 C C . ALA A 1 263 ? 3.110 -7.194 -25.675 1.00 95.44 263 ALA A C 1
ATOM 2045 O O . ALA A 1 263 ? 2.306 -8.094 -25.413 1.00 95.44 263 ALA A O 1
ATOM 2046 N N . LEU A 1 264 ? 2.806 -5.897 -25.567 1.00 92.62 264 LEU A N 1
ATOM 2047 C CA . LEU A 1 264 ? 1.506 -5.377 -25.132 1.00 92.62 264 LEU A CA 1
ATOM 2048 C C . LEU A 1 264 ? 0.369 -5.864 -26.042 1.00 92.62 264 LEU A C 1
ATOM 2050 O O . LEU A 1 264 ? -0.650 -6.369 -25.564 1.00 92.62 264 LEU A O 1
ATOM 2054 N N . ALA A 1 265 ? 0.554 -5.779 -27.363 1.00 93.62 265 ALA A N 1
ATOM 2055 C CA . ALA A 1 265 ? -0.440 -6.212 -28.344 1.00 93.62 265 ALA A CA 1
ATOM 2056 C C . ALA A 1 265 ? -0.669 -7.735 -28.355 1.00 93.62 265 ALA A C 1
ATOM 2058 O O . ALA A 1 265 ? -1.742 -8.194 -28.758 1.00 93.62 265 ALA A O 1
ATOM 2059 N N . SER A 1 266 ? 0.319 -8.525 -27.919 1.00 95.75 266 SER A N 1
ATOM 2060 C CA . SER A 1 266 ? 0.230 -9.988 -27.868 1.00 95.75 266 SER A CA 1
ATOM 2061 C C . SER A 1 266 ? -0.689 -10.509 -26.757 1.00 95.75 266 SER A C 1
ATOM 2063 O O . SER A 1 266 ? -1.152 -11.653 -26.828 1.00 95.75 266 SER A O 1
ATOM 2065 N N . LEU A 1 267 ? -0.967 -9.686 -25.741 1.00 95.75 267 LEU A N 1
ATOM 2066 C CA . LEU A 1 267 ? -1.795 -10.060 -24.601 1.00 95.75 267 LEU A CA 1
ATOM 2067 C C . LEU A 1 267 ? -3.282 -9.767 -24.868 1.00 95.75 267 LEU A C 1
ATOM 2069 O O . LEU A 1 267 ? -3.635 -8.724 -25.432 1.00 95.75 267 LEU A O 1
ATOM 2073 N N . PRO A 1 268 ? -4.187 -10.687 -24.482 1.00 95.56 268 PRO A N 1
ATOM 2074 C CA . PRO A 1 268 ? -5.616 -10.491 -24.675 1.00 95.56 268 PRO A CA 1
ATOM 2075 C C . PRO A 1 268 ? -6.148 -9.399 -23.742 1.00 95.56 268 PRO A C 1
ATOM 2077 O O . PRO A 1 268 ? -5.632 -9.194 -22.650 1.00 95.56 268 PRO A O 1
ATOM 2080 N N . GLY A 1 269 ? -7.235 -8.741 -24.136 1.00 94.50 269 GLY A N 1
ATOM 2081 C CA . GLY A 1 269 ? -8.013 -7.953 -23.188 1.00 94.50 269 GLY A CA 1
ATOM 2082 C C . GLY A 1 269 ? -8.720 -8.859 -22.175 1.00 94.50 269 GLY A C 1
ATOM 2083 O O . GLY A 1 269 ? -9.253 -9.909 -22.549 1.00 94.50 269 GLY A O 1
ATOM 2084 N N . LEU A 1 270 ? -8.735 -8.460 -20.903 1.00 95.56 270 LEU A N 1
ATOM 2085 C CA . LEU A 1 270 ? -9.417 -9.189 -19.831 1.00 95.56 270 LEU A CA 1
ATOM 2086 C C . LEU A 1 270 ? -10.644 -8.405 -19.345 1.00 95.56 270 LEU A C 1
ATOM 2088 O O . LEU A 1 270 ? -10.552 -7.195 -19.156 1.00 95.56 270 LEU A O 1
ATOM 2092 N N . PRO A 1 271 ? -11.802 -9.051 -19.128 1.00 96.88 271 PRO A N 1
ATOM 2093 C CA . PRO A 1 271 ? -12.987 -8.363 -18.629 1.00 96.88 271 PRO A CA 1
ATOM 2094 C C . PRO A 1 271 ? -12.781 -7.879 -17.189 1.00 96.88 271 PRO A C 1
ATOM 2096 O O . PRO A 1 271 ? -12.310 -8.632 -16.334 1.00 96.88 271 PRO A O 1
ATOM 2099 N N . ALA A 1 272 ? -13.172 -6.634 -16.931 1.00 96.62 272 ALA A N 1
ATOM 2100 C CA . ALA A 1 272 ? -13.059 -5.978 -15.634 1.00 96.62 272 ALA A CA 1
ATOM 2101 C C . ALA A 1 272 ? -14.313 -5.166 -15.298 1.00 96.62 272 ALA A C 1
ATOM 2103 O O . ALA A 1 272 ? -15.014 -4.684 -16.189 1.00 96.62 272 ALA A O 1
ATOM 2104 N N . ALA A 1 273 ? -14.577 -4.988 -14.009 1.00 97.31 273 ALA A N 1
ATOM 2105 C CA . ALA A 1 273 ? -15.578 -4.073 -13.485 1.00 97.31 273 ALA A CA 1
ATOM 2106 C C . ALA A 1 273 ? -14.890 -2.838 -12.892 1.00 97.31 273 ALA A C 1
ATOM 2108 O O . ALA A 1 273 ? -13.931 -2.965 -12.129 1.00 97.31 273 ALA A O 1
ATOM 2109 N N . ALA A 1 274 ? -15.393 -1.653 -13.235 1.00 96.31 274 ALA A N 1
ATOM 2110 C CA . ALA A 1 274 ? -14.925 -0.379 -12.697 1.00 96.31 274 ALA A CA 1
ATOM 2111 C C . ALA A 1 274 ? -15.904 0.081 -11.621 1.00 96.31 274 ALA A C 1
ATOM 2113 O O . ALA A 1 274 ? -17.091 0.236 -11.903 1.00 96.31 274 ALA A O 1
ATOM 2114 N N . GLY A 1 275 ? -15.421 0.272 -10.399 1.00 95.06 275 GLY A N 1
ATOM 2115 C CA . GLY A 1 275 ? -16.197 0.799 -9.288 1.00 95.06 275 GLY A CA 1
ATOM 2116 C C . GLY A 1 275 ? -15.969 2.296 -9.125 1.00 95.06 275 GLY A C 1
ATOM 2117 O O . GLY A 1 275 ? -14.847 2.734 -8.872 1.00 95.06 275 GLY A O 1
ATOM 2118 N N . GLU A 1 276 ? -17.041 3.076 -9.226 1.00 94.62 276 GLU A N 1
ATOM 2119 C CA . GLU A 1 276 ? -17.048 4.470 -8.787 1.00 94.62 276 GLU A CA 1
ATOM 2120 C C . GLU A 1 276 ? -17.402 4.550 -7.302 1.00 94.62 276 GLU A C 1
ATOM 2122 O O . GLU A 1 276 ? -18.255 3.804 -6.805 1.00 94.62 276 GLU A O 1
ATOM 2127 N N . LEU A 1 277 ? -16.755 5.476 -6.595 1.00 93.75 277 LEU A N 1
ATOM 2128 C CA . LEU A 1 277 ? -17.066 5.783 -5.206 1.00 93.75 277 LEU A CA 1
ATOM 2129 C C . LEU A 1 277 ? -18.131 6.874 -5.150 1.00 93.75 277 LEU A C 1
ATOM 2131 O O . LEU A 1 277 ? -18.057 7.879 -5.854 1.00 93.75 277 LEU A O 1
ATOM 2135 N N . SER A 1 278 ? -19.135 6.677 -4.303 1.00 89.44 278 SER A N 1
ATOM 2136 C CA . SER A 1 278 ? -20.247 7.610 -4.152 1.00 89.44 278 SER A CA 1
ATOM 2137 C C . SER A 1 278 ? -20.668 7.760 -2.700 1.00 89.44 278 SER A C 1
ATOM 2139 O O . SER A 1 278 ? -20.581 6.825 -1.898 1.00 89.44 278 SER A O 1
ATOM 2141 N N . ASP A 1 279 ? -21.160 8.950 -2.383 1.00 80.88 279 ASP A N 1
ATOM 2142 C CA . ASP A 1 279 ? -21.756 9.257 -1.094 1.00 80.88 279 ASP A CA 1
ATOM 2143 C C . ASP A 1 279 ? -23.137 8.601 -1.026 1.00 80.88 279 ASP A C 1
ATOM 2145 O O . ASP A 1 279 ? -23.895 8.589 -2.002 1.00 80.88 279 ASP A O 1
ATOM 2149 N N . GLY A 1 280 ? -23.508 8.096 0.147 1.00 66.25 280 GLY A N 1
ATOM 2150 C CA . GLY A 1 280 ? -24.874 7.660 0.408 1.00 66.25 280 GLY A CA 1
ATOM 2151 C C . GLY A 1 280 ? -24.983 6.303 1.092 1.00 66.25 280 GLY A C 1
ATOM 2152 O O . GLY A 1 280 ? -24.008 5.562 1.229 1.00 66.25 280 GLY A O 1
ATOM 2153 N N . PRO A 1 281 ? -26.194 5.963 1.559 1.00 66.06 281 PRO A N 1
ATOM 2154 C CA . PRO A 1 281 ? -26.415 4.737 2.299 1.00 66.06 281 PRO A CA 1
ATOM 2155 C C . PRO A 1 281 ? -26.170 3.524 1.401 1.00 66.06 281 PRO A C 1
ATOM 2157 O O . PRO A 1 281 ? -26.695 3.416 0.292 1.00 66.06 281 PRO A O 1
ATOM 2160 N N . CYS A 1 282 ? -25.405 2.575 1.922 1.00 78.62 282 CYS A N 1
ATOM 2161 C CA . CYS A 1 282 ? -25.241 1.256 1.342 1.00 78.62 282 CYS A CA 1
ATOM 2162 C C . CYS A 1 282 ? -25.808 0.243 2.341 1.00 78.62 282 CYS A C 1
ATOM 2164 O O . CYS A 1 282 ? -25.448 0.278 3.522 1.00 78.62 282 CYS A O 1
ATOM 2166 N N . GLY A 1 283 ? -26.724 -0.626 1.892 1.00 85.50 283 GLY A N 1
ATOM 2167 C CA . GLY A 1 283 ? -27.304 -1.677 2.740 1.00 85.50 283 GLY A CA 1
ATOM 2168 C C . GLY A 1 283 ? -26.210 -2.543 3.366 1.00 85.50 283 GLY A C 1
ATOM 2169 O O . GLY A 1 283 ? -25.089 -2.529 2.877 1.00 85.50 283 GLY A O 1
ATOM 2170 N N . ALA A 1 284 ? -26.493 -3.288 4.438 1.00 92.12 284 ALA A N 1
ATOM 2171 C CA . ALA A 1 284 ? -25.457 -3.984 5.219 1.00 92.12 284 ALA A CA 1
ATOM 2172 C C . ALA A 1 284 ? -24.507 -4.862 4.378 1.00 92.12 284 ALA A C 1
ATOM 2174 O O . ALA A 1 284 ? -23.314 -4.913 4.656 1.00 92.12 284 ALA A O 1
ATOM 2175 N N . LEU A 1 285 ? -25.012 -5.498 3.320 1.00 95.00 285 LEU A N 1
ATOM 2176 C CA . LEU A 1 285 ? -24.205 -6.345 2.441 1.00 95.00 285 LEU A CA 1
ATOM 2177 C C . LEU A 1 285 ? -23.513 -5.584 1.313 1.00 95.00 285 LEU A C 1
ATOM 2179 O O . LEU A 1 285 ? -22.447 -6.003 0.891 1.00 95.00 285 LEU A O 1
ATOM 2183 N N . GLY A 1 286 ? -24.048 -4.442 0.885 1.00 94.62 286 GLY A N 1
ATOM 2184 C CA . GLY A 1 286 ? -23.580 -3.805 -0.341 1.00 94.62 286 GLY A CA 1
ATOM 2185 C C . GLY A 1 286 ? -22.111 -3.376 -0.299 1.00 94.62 286 GLY A C 1
ATOM 2186 O O . GLY A 1 286 ? -21.498 -3.202 0.765 1.00 94.62 286 GLY A O 1
ATOM 2187 N N . SER A 1 287 ? -21.558 -3.193 -1.488 1.00 97.12 287 SER A N 1
ATOM 2188 C CA . SER A 1 287 ? -20.141 -2.917 -1.678 1.00 97.12 287 SER A CA 1
ATOM 2189 C C . SER A 1 287 ? -19.766 -1.517 -1.184 1.00 97.12 287 SER A C 1
ATOM 2191 O O . SER A 1 287 ? -20.451 -0.529 -1.483 1.00 97.12 287 SER A O 1
ATOM 2193 N N . ARG A 1 288 ? -18.689 -1.412 -0.396 1.00 95.94 288 ARG A N 1
ATOM 2194 C CA . ARG A 1 288 ? -18.207 -0.139 0.164 1.00 95.94 288 ARG A CA 1
ATOM 2195 C C . ARG A 1 288 ? -16.711 -0.138 0.476 1.00 95.94 288 ARG A C 1
ATOM 2197 O O . ARG A 1 288 ? -16.151 -1.185 0.791 1.00 95.94 288 ARG A O 1
ATOM 2204 N N . VAL A 1 289 ? -16.121 1.051 0.489 1.00 95.38 289 VAL A N 1
ATOM 2205 C CA . VAL A 1 289 ? -14.798 1.337 1.062 1.00 95.38 289 VAL A CA 1
ATOM 2206 C C . VAL A 1 289 ? -14.991 2.070 2.392 1.00 95.38 289 VAL A C 1
ATOM 2208 O O . VAL A 1 289 ? -15.842 2.960 2.489 1.00 95.38 289 VAL A O 1
ATOM 2211 N N . CYS A 1 290 ? -14.213 1.693 3.407 1.00 91.56 290 CYS A N 1
ATOM 2212 C CA . CYS A 1 290 ? -14.294 2.193 4.784 1.00 91.56 290 CYS A CA 1
ATOM 2213 C C . CYS A 1 290 ? -15.669 1.997 5.463 1.00 91.56 290 CYS A C 1
ATOM 2215 O O . CYS A 1 290 ? -16.604 1.402 4.921 1.00 91.56 290 CYS A O 1
ATOM 2217 N N . GLY A 1 291 ? -15.794 2.491 6.699 1.00 89.62 291 GLY A N 1
ATOM 2218 C CA . GLY A 1 291 ? -16.989 2.359 7.533 1.00 89.62 291 GLY A CA 1
ATOM 2219 C C . GLY A 1 291 ? -17.024 1.039 8.300 1.00 89.62 291 GLY A C 1
ATOM 2220 O O . GLY A 1 291 ? -16.022 0.617 8.868 1.00 89.62 291 GLY A O 1
ATOM 2221 N N . SER A 1 292 ? -18.188 0.390 8.356 1.00 92.94 292 SER A N 1
ATOM 2222 C CA . SER A 1 292 ? -18.361 -0.876 9.080 1.00 92.94 292 SER A CA 1
ATOM 2223 C C . SER A 1 292 ? -18.546 -2.059 8.122 1.00 92.94 292 SER A C 1
ATOM 2225 O O . SER A 1 292 ? -19.364 -1.952 7.202 1.00 92.94 292 SER A O 1
ATOM 2227 N N . PRO A 1 293 ? -17.859 -3.196 8.341 1.00 95.94 293 PRO A N 1
ATOM 2228 C CA . PRO A 1 293 ? -18.127 -4.437 7.619 1.00 95.94 293 PRO A CA 1
ATOM 2229 C C . PRO A 1 293 ? -19.437 -5.077 8.084 1.00 95.94 293 PRO A C 1
ATOM 2231 O O . PRO A 1 293 ? -19.835 -4.935 9.245 1.00 95.94 293 PRO A O 1
ATOM 2234 N N . ALA A 1 294 ? -20.069 -5.863 7.211 1.00 97.31 294 ALA A N 1
ATOM 2235 C CA . ALA A 1 294 ? -21.065 -6.836 7.636 1.00 97.31 294 ALA A CA 1
ATOM 2236 C C . ALA A 1 294 ? -20.385 -8.111 8.140 1.00 97.31 294 ALA A C 1
ATOM 2238 O O . ALA A 1 294 ? -19.689 -8.807 7.403 1.00 97.31 294 ALA A O 1
ATOM 2239 N N . MET A 1 295 ? -20.607 -8.423 9.410 1.00 97.75 295 MET A N 1
ATOM 2240 C CA . MET A 1 295 ? -20.042 -9.590 10.079 1.00 97.75 295 MET A CA 1
ATOM 2241 C C . MET A 1 295 ? -21.144 -10.611 10.346 1.00 97.75 295 MET A C 1
ATOM 2243 O O . MET A 1 295 ? -22.254 -10.249 10.750 1.00 97.75 295 MET A O 1
ATOM 2247 N N . LEU A 1 296 ? -20.843 -11.886 10.112 1.00 96.88 296 LEU A N 1
ATOM 2248 C CA . LEU A 1 296 ? -21.720 -12.997 10.456 1.00 96.88 296 LEU A CA 1
ATOM 2249 C C . LEU A 1 296 ? -21.724 -13.225 11.976 1.00 96.88 296 LEU A C 1
ATOM 2251 O O . LEU A 1 296 ? -20.743 -12.920 12.666 1.00 96.88 296 LEU A O 1
ATOM 2255 N N . PRO A 1 297 ? -22.806 -13.801 12.527 1.00 94.75 297 PRO A N 1
ATOM 2256 C CA . PRO A 1 297 ? -22.843 -14.195 13.928 1.00 94.75 297 PRO A CA 1
ATOM 2257 C C . PRO A 1 297 ? -21.678 -15.128 14.289 1.00 94.75 297 PRO A C 1
ATOM 2259 O O . PRO A 1 297 ? -21.524 -16.198 13.707 1.00 94.75 297 PRO A O 1
ATOM 2262 N N . GLY A 1 298 ? -20.880 -14.733 15.282 1.00 93.69 298 GLY A N 1
ATOM 2263 C CA . GLY A 1 298 ? -19.749 -15.523 15.776 1.00 93.69 298 GLY A CA 1
ATOM 2264 C C . GLY A 1 298 ? -18.432 -15.337 15.017 1.00 93.69 298 GLY A C 1
ATOM 2265 O O . GLY A 1 298 ? -17.431 -15.888 15.460 1.00 93.69 298 GLY A O 1
ATOM 2266 N N . GLU A 1 299 ? -18.389 -14.554 13.932 1.00 96.12 299 GLU A N 1
ATOM 2267 C CA . GLU A 1 299 ? -17.107 -14.171 13.329 1.00 96.12 299 GLU A CA 1
ATOM 2268 C C . GLU A 1 299 ? -16.327 -13.257 14.278 1.00 96.12 299 GLU A C 1
ATOM 2270 O O . GLU A 1 299 ? -16.848 -12.252 14.770 1.00 96.12 299 GLU A O 1
ATOM 2275 N N . GLU A 1 300 ? -15.059 -13.568 14.510 1.00 96.19 300 GLU A N 1
ATOM 2276 C CA . GLU A 1 300 ? -14.160 -12.710 15.281 1.00 96.19 300 GLU A CA 1
ATOM 2277 C C . GLU A 1 300 ? -13.693 -11.517 14.438 1.00 96.19 300 GLU A C 1
ATOM 2279 O O . GLU A 1 300 ? -13.838 -11.494 13.212 1.00 96.19 300 GLU A O 1
ATOM 2284 N N . TRP A 1 301 ? -13.232 -10.453 15.094 1.00 97.44 301 TRP A N 1
ATOM 2285 C CA . TRP A 1 301 ? -12.614 -9.343 14.373 1.00 97.44 301 TRP A CA 1
ATOM 2286 C C . TRP A 1 301 ? -11.201 -9.763 13.949 1.00 97.44 301 TRP A C 1
ATOM 2288 O O . TRP A 1 301 ? -10.489 -10.316 14.784 1.00 97.44 301 TRP A O 1
ATOM 2298 N N . PRO A 1 302 ? -10.777 -9.549 12.691 1.00 97.31 302 PRO A N 1
ATOM 2299 C CA . PRO A 1 302 ? -9.426 -9.903 12.280 1.00 97.31 302 PRO A CA 1
ATOM 2300 C C . PRO A 1 302 ? -8.364 -9.171 13.094 1.00 97.31 302 PRO A C 1
ATOM 2302 O O . PRO A 1 302 ? -8.386 -7.946 13.185 1.00 97.31 302 PRO A O 1
ATOM 2305 N N . GLU A 1 303 ? -7.413 -9.924 13.631 1.00 94.75 303 GLU A N 1
ATOM 2306 C CA . GLU A 1 303 ? -6.258 -9.391 14.347 1.00 94.75 303 GLU A CA 1
ATOM 2307 C C . GLU A 1 303 ? -4.986 -9.527 13.504 1.00 94.75 303 GLU A C 1
ATOM 2309 O O . GLU A 1 303 ? -4.826 -10.475 12.722 1.00 94.75 303 GLU A O 1
ATOM 2314 N N . GLY A 1 304 ? -4.093 -8.554 13.666 1.00 89.25 304 GLY A N 1
ATOM 2315 C CA . GLY A 1 304 ? -2.758 -8.532 13.097 1.00 89.25 304 GLY A CA 1
ATOM 2316 C C . GLY A 1 304 ? -1.750 -9.354 13.908 1.00 89.25 304 GLY A C 1
ATOM 2317 O O . GLY A 1 304 ? -2.088 -9.957 14.933 1.00 89.25 304 GLY A O 1
ATOM 2318 N N . PRO A 1 305 ? -0.471 -9.393 13.488 1.00 80.81 305 PRO A N 1
ATOM 2319 C CA . PRO A 1 305 ? 0.548 -10.253 14.094 1.00 80.81 305 PRO A CA 1
ATOM 2320 C C . PRO A 1 305 ? 0.819 -9.972 15.578 1.00 80.81 305 PRO A C 1
ATOM 2322 O O . PRO A 1 305 ? 1.403 -10.809 16.267 1.00 80.81 305 PRO A O 1
ATOM 2325 N N . GLY A 1 306 ? 0.473 -8.782 16.076 1.00 78.56 306 GLY A N 1
ATOM 2326 C CA . GLY A 1 306 ? 0.608 -8.427 17.485 1.00 78.56 306 GLY A CA 1
ATOM 2327 C C . GLY A 1 306 ? -0.659 -8.552 18.322 1.00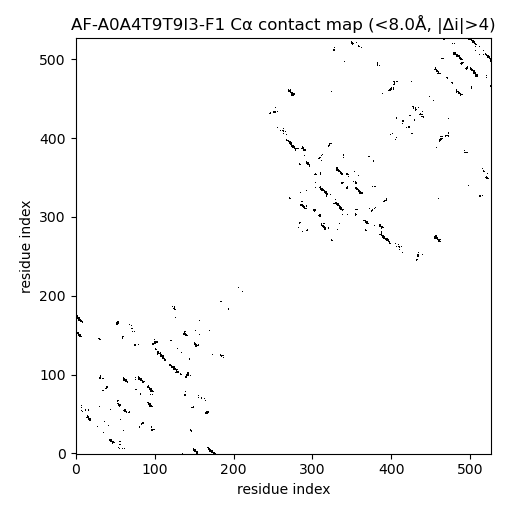 78.56 306 GLY A C 1
ATOM 2328 O O . GLY A 1 306 ? -0.594 -8.176 19.493 1.00 78.56 306 GLY A O 1
ATOM 2329 N N . GLY A 1 307 ? -1.760 -9.058 17.759 1.00 84.38 307 GLY A N 1
ATOM 2330 C CA . GLY A 1 307 ? -3.073 -9.087 18.412 1.00 84.38 307 GLY A CA 1
ATOM 2331 C C . GLY A 1 307 ? -3.832 -7.758 18.332 1.00 84.38 307 GLY A C 1
ATOM 2332 O O . GLY A 1 307 ? -4.883 -7.614 18.946 1.00 84.38 307 GLY A O 1
ATOM 2333 N N . GLU A 1 308 ? -3.312 -6.759 17.614 1.00 88.25 308 GLU A N 1
ATOM 2334 C CA . GLU A 1 308 ? -4.060 -5.539 17.311 1.00 88.25 308 GLU A CA 1
ATOM 2335 C C . GLU A 1 308 ? -5.197 -5.813 16.314 1.00 88.25 308 GLU A C 1
ATOM 2337 O O . GLU A 1 308 ? -4.990 -6.560 15.357 1.00 88.25 308 GLU A O 1
ATOM 2342 N N . PRO A 1 309 ? -6.386 -5.213 16.478 1.00 93.44 309 PRO A N 1
ATOM 2343 C CA . PRO A 1 309 ? -7.442 -5.336 15.482 1.00 93.44 309 PRO A CA 1
ATOM 2344 C C . PRO A 1 309 ? -7.024 -4.669 14.165 1.00 93.44 309 PRO A C 1
ATOM 2346 O O . PRO A 1 309 ? -6.526 -3.546 14.156 1.00 93.44 309 PRO A O 1
ATOM 2349 N N . LEU A 1 310 ? -7.254 -5.348 13.041 1.00 96.25 310 LEU A N 1
ATOM 2350 C CA . LEU A 1 310 ? -7.021 -4.789 11.710 1.00 96.25 310 LEU A CA 1
ATOM 2351 C C . LEU A 1 310 ? -8.106 -3.766 11.347 1.00 96.25 310 LEU A C 1
ATOM 2353 O O . LEU A 1 310 ? -9.269 -3.894 11.741 1.00 96.25 310 LEU A O 1
ATOM 2357 N N . CYS A 1 311 ? -7.742 -2.782 10.533 1.00 95.50 311 CYS A N 1
ATOM 2358 C CA . CYS A 1 311 ? -8.649 -1.768 10.019 1.00 95.50 311 CYS A CA 1
ATOM 2359 C C . CYS A 1 311 ? -9.490 -2.350 8.878 1.00 95.50 311 CYS A C 1
ATOM 2361 O O . CYS A 1 311 ? -8.974 -3.022 7.983 1.00 95.50 311 CYS A O 1
ATOM 2363 N N . PHE A 1 312 ? -10.794 -2.075 8.879 1.00 96.81 312 PHE A N 1
ATOM 2364 C CA . PHE A 1 312 ? -11.656 -2.449 7.761 1.00 96.81 312 PHE A CA 1
ATOM 2365 C C . PHE A 1 312 ? -11.352 -1.574 6.540 1.00 96.81 312 PHE A C 1
ATOM 2367 O O . PHE A 1 312 ? -11.491 -0.351 6.595 1.00 96.81 312 PHE A O 1
ATOM 2374 N N . LEU A 1 313 ? -10.962 -2.214 5.438 1.00 97.19 313 LEU A N 1
ATOM 2375 C CA . LEU A 1 313 ? -10.628 -1.543 4.188 1.00 97.19 313 LEU A CA 1
ATOM 2376 C C . LEU A 1 313 ? -11.856 -1.433 3.284 1.00 97.19 313 LEU A C 1
ATOM 2378 O O . LEU A 1 313 ? -12.276 -0.336 2.919 1.00 97.19 313 LEU A O 1
ATOM 2382 N N . ALA A 1 314 ? -12.417 -2.577 2.897 1.00 97.31 314 ALA A N 1
ATOM 2383 C CA . ALA A 1 314 ? -13.481 -2.639 1.907 1.00 97.31 314 ALA A CA 1
ATOM 2384 C C . ALA A 1 314 ? -14.297 -3.927 2.024 1.00 97.31 314 ALA A C 1
ATOM 2386 O O . ALA A 1 314 ? -13.829 -4.953 2.515 1.00 97.31 314 ALA A O 1
ATOM 2387 N N . GLN A 1 315 ? -15.525 -3.880 1.524 1.00 97.44 315 GLN A N 1
ATOM 2388 C CA . GLN A 1 315 ? -16.396 -5.035 1.356 1.00 97.44 315 GLN A CA 1
ATOM 2389 C C . GLN A 1 315 ? -16.947 -5.046 -0.060 1.00 97.44 315 GLN A C 1
ATOM 2391 O O . GLN A 1 315 ? -17.367 -4.004 -0.556 1.00 97.44 315 GLN A O 1
ATOM 2396 N N . LEU A 1 316 ? -16.988 -6.226 -0.665 1.00 97.94 316 LEU A N 1
ATOM 2397 C CA . LEU A 1 316 ? -17.505 -6.472 -1.998 1.00 97.94 316 LEU A CA 1
ATOM 2398 C C . LEU A 1 316 ? -18.623 -7.514 -1.920 1.00 97.94 316 LEU A C 1
ATOM 2400 O O . LEU A 1 316 ? -18.383 -8.661 -1.530 1.00 97.94 316 LEU A O 1
ATOM 2404 N N . ASP A 1 317 ? -19.835 -7.100 -2.273 1.00 97.38 317 ASP A N 1
ATOM 2405 C CA . ASP A 1 317 ? -20.937 -8.016 -2.553 1.00 97.38 317 ASP A CA 1
ATOM 2406 C C . ASP A 1 317 ? -20.790 -8.496 -3.994 1.00 97.38 317 ASP A C 1
ATOM 2408 O O . ASP A 1 317 ? -20.836 -7.696 -4.929 1.00 97.38 317 ASP A O 1
ATOM 2412 N N . MET A 1 318 ? -20.610 -9.798 -4.192 1.00 97.19 318 MET A N 1
ATOM 2413 C CA . MET A 1 318 ? -20.455 -10.348 -5.538 1.00 97.19 318 MET A CA 1
ATOM 2414 C C . MET A 1 318 ? -21.707 -10.134 -6.401 1.00 97.19 318 MET A C 1
ATOM 2416 O O . MET A 1 318 ? -21.599 -10.104 -7.622 1.00 97.19 318 MET A O 1
ATOM 2420 N N . ALA A 1 319 ? -22.877 -9.919 -5.785 1.00 95.31 319 ALA A N 1
ATOM 2421 C CA . ALA A 1 319 ? -24.101 -9.577 -6.504 1.00 95.31 319 ALA A CA 1
ATOM 2422 C C . ALA A 1 319 ? -24.103 -8.140 -7.069 1.00 95.31 319 ALA A C 1
ATOM 2424 O O . ALA A 1 319 ? -24.905 -7.847 -7.957 1.00 95.31 319 ALA A O 1
ATOM 2425 N N . ASP A 1 320 ? -23.223 -7.251 -6.583 1.00 95.31 320 ASP A N 1
ATOM 2426 C CA . ASP A 1 320 ? -23.055 -5.897 -7.131 1.00 95.31 320 ASP A CA 1
ATOM 2427 C C . ASP A 1 320 ? -22.182 -5.884 -8.399 1.00 95.31 320 ASP A C 1
ATOM 2429 O O . ASP A 1 320 ? -22.171 -4.890 -9.131 1.00 95.31 320 ASP A O 1
ATOM 2433 N N . LEU A 1 321 ? -21.428 -6.957 -8.661 1.00 96.69 321 LEU A N 1
ATOM 2434 C CA . LEU A 1 321 ? -20.541 -7.046 -9.815 1.00 96.69 321 LEU A CA 1
ATOM 2435 C C . LEU A 1 321 ? -21.317 -7.405 -11.091 1.00 96.69 321 LEU A C 1
ATOM 2437 O O . LEU A 1 321 ? -22.232 -8.233 -11.061 1.00 96.69 321 LEU A O 1
ATOM 2441 N N . PRO A 1 322 ? -20.920 -6.870 -12.261 1.00 96.38 322 PRO A N 1
ATOM 2442 C CA . PRO A 1 322 ? -21.318 -7.482 -13.519 1.00 96.38 322 PRO A CA 1
ATOM 2443 C C . PRO A 1 322 ? -20.724 -8.903 -13.628 1.00 96.38 322 PRO A C 1
ATOM 2445 O O . PRO A 1 322 ? -19.711 -9.192 -12.990 1.00 96.38 322 PRO A O 1
ATOM 2448 N N . PRO A 1 323 ? -21.283 -9.795 -14.467 1.00 95.31 323 PRO A N 1
ATOM 2449 C CA . PRO A 1 323 ? -20.718 -11.127 -14.662 1.00 95.31 323 PRO A CA 1
ATOM 2450 C C . PRO A 1 323 ? -19.262 -11.064 -15.147 1.00 95.31 323 PRO A C 1
ATOM 2452 O O . PRO A 1 323 ? -18.984 -10.556 -16.237 1.00 95.31 323 PRO A O 1
ATOM 2455 N N . LEU A 1 324 ? -18.342 -11.609 -14.348 1.00 96.62 324 LEU A N 1
ATOM 2456 C CA . LEU A 1 324 ? -16.916 -11.715 -14.658 1.00 96.62 324 LEU A CA 1
ATOM 2457 C C . LEU A 1 324 ? -16.492 -13.196 -14.680 1.00 96.62 324 LEU A C 1
ATOM 2459 O O . LEU A 1 324 ? -16.963 -13.978 -13.852 1.00 96.62 324 LEU A O 1
ATOM 2463 N N . PRO A 1 325 ? -15.608 -13.625 -15.601 1.00 94.31 325 PRO A N 1
ATOM 2464 C CA . PRO A 1 325 ? -15.134 -15.006 -15.654 1.00 94.31 325 PRO A CA 1
ATOM 2465 C C . PRO A 1 325 ? -14.495 -15.449 -14.336 1.00 94.31 325 PRO A C 1
ATOM 2467 O O . PRO A 1 32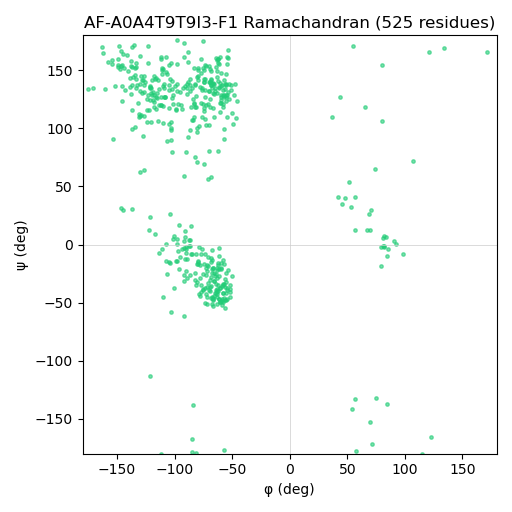5 ? -13.611 -14.778 -13.815 1.00 94.31 325 PRO A O 1
ATOM 2470 N N . GLY A 1 326 ? -14.936 -16.592 -13.812 1.00 95.62 326 GLY A N 1
ATOM 2471 C CA . GLY A 1 326 ? -14.419 -17.174 -12.569 1.00 95.62 326 GLY A CA 1
ATOM 2472 C C . GLY A 1 326 ? -14.969 -16.549 -11.284 1.00 95.62 326 GLY A C 1
ATOM 2473 O O . GLY A 1 326 ? -14.910 -17.205 -10.249 1.00 95.62 326 GLY A O 1
ATOM 2474 N N . PHE A 1 327 ? -15.549 -15.345 -11.332 1.00 97.44 327 PHE A N 1
ATOM 2475 C CA . PHE A 1 327 ? -16.127 -14.703 -10.152 1.00 97.44 327 PHE A CA 1
ATOM 2476 C C . PHE A 1 327 ? -17.460 -15.359 -9.747 1.00 97.44 327 PHE A C 1
ATOM 2478 O O . PHE A 1 327 ? -18.273 -15.686 -10.617 1.00 97.44 327 PHE A O 1
ATOM 2485 N N . PRO A 1 328 ? -17.722 -15.539 -8.438 1.00 96.25 328 PRO A N 1
ATOM 2486 C CA . PRO A 1 328 ? -19.017 -16.008 -7.952 1.00 96.25 328 PRO A CA 1
ATOM 2487 C C . PRO A 1 328 ? -20.138 -15.009 -8.277 1.00 96.25 328 PRO A C 1
ATOM 2489 O O . PRO A 1 328 ? -19.913 -13.808 -8.250 1.00 96.25 328 PRO A O 1
ATOM 2492 N N . GLU A 1 329 ? -21.369 -15.483 -8.489 1.00 95.25 329 GLU A N 1
ATOM 2493 C CA . GLU A 1 329 ? -22.549 -14.602 -8.652 1.00 95.25 329 GLU A CA 1
ATOM 2494 C C . GLU A 1 329 ? -23.101 -14.076 -7.314 1.00 95.25 329 GLU A C 1
ATOM 2496 O O . GLU A 1 329 ? -23.950 -13.188 -7.280 1.00 95.25 329 GLU A O 1
ATOM 2501 N N . LYS A 1 330 ? -22.671 -14.670 -6.196 1.00 96.19 330 LYS A N 1
ATOM 2502 C CA . LYS A 1 330 ? -23.103 -14.313 -4.844 1.00 96.19 330 LYS A CA 1
ATOM 2503 C C . LYS A 1 330 ? -21.995 -14.563 -3.830 1.00 96.19 330 LYS A C 1
ATOM 2505 O O . LYS A 1 330 ? -21.114 -15.393 -4.054 1.00 96.19 330 LYS A O 1
ATOM 2510 N N . GLY A 1 331 ? -22.116 -13.904 -2.688 1.00 97.25 331 GLY A N 1
ATOM 2511 C CA . GLY A 1 331 ? -21.196 -14.027 -1.568 1.00 97.25 331 GLY A CA 1
ATOM 2512 C C . GLY A 1 331 ? -20.580 -12.683 -1.213 1.00 97.25 331 GLY A C 1
ATOM 2513 O O . GLY A 1 331 ? -20.676 -11.720 -1.970 1.00 97.25 331 GLY A O 1
ATOM 2514 N N . LEU A 1 332 ? -19.973 -12.625 -0.035 1.00 98.31 332 LEU A N 1
ATOM 2515 C CA . LEU A 1 332 ? -19.466 -11.399 0.554 1.00 98.31 332 LEU A CA 1
ATOM 2516 C C . LEU A 1 332 ? -17.981 -11.538 0.867 1.00 98.31 332 LEU A C 1
ATOM 2518 O O . LEU A 1 332 ? -17.587 -12.338 1.722 1.00 98.31 332 LEU A O 1
ATOM 2522 N N . LEU A 1 333 ? -17.167 -10.729 0.197 1.00 98.56 333 LEU A N 1
ATOM 2523 C CA . LEU A 1 333 ? -15.751 -10.576 0.501 1.00 98.56 333 LEU A CA 1
ATOM 2524 C C . LEU A 1 333 ? -15.553 -9.331 1.361 1.00 98.56 333 LEU A C 1
ATOM 2526 O O . LEU A 1 333 ? -16.064 -8.263 1.037 1.00 98.56 333 LEU A O 1
ATOM 2530 N N . ARG A 1 334 ? -14.790 -9.453 2.445 1.00 98.38 334 ARG A N 1
ATOM 2531 C CA . ARG A 1 334 ? -14.399 -8.331 3.307 1.00 98.38 334 ARG A CA 1
ATOM 2532 C C . ARG A 1 334 ? -12.893 -8.325 3.465 1.00 98.38 334 ARG A C 1
ATOM 2534 O O . ARG A 1 334 ? -12.310 -9.363 3.763 1.00 98.38 334 ARG A O 1
ATOM 2541 N N . LEU A 1 335 ? -12.292 -7.165 3.262 1.00 98.62 335 LEU A N 1
ATOM 2542 C CA . LEU A 1 335 ? -10.856 -6.950 3.287 1.00 98.62 335 LEU A CA 1
ATOM 2543 C C . LEU A 1 335 ? -10.505 -6.057 4.474 1.00 98.62 335 LEU A C 1
ATOM 2545 O O . LEU A 1 335 ? -11.146 -5.031 4.715 1.00 98.62 335 LEU A O 1
ATOM 2549 N N . PHE A 1 336 ? -9.481 -6.469 5.207 1.00 98.38 336 PHE A N 1
ATOM 2550 C CA . PHE A 1 336 ? -8.927 -5.768 6.355 1.00 98.38 336 PHE A CA 1
ATOM 2551 C C . PHE A 1 336 ? -7.421 -5.648 6.179 1.00 98.38 336 PHE A C 1
ATOM 2553 O O . PHE A 1 336 ? -6.792 -6.570 5.661 1.00 98.38 336 PHE A O 1
ATOM 2560 N N . VAL A 1 337 ? -6.848 -4.543 6.636 1.00 97.38 337 VAL A N 1
ATOM 2561 C CA . VAL A 1 337 ? -5.411 -4.262 6.544 1.00 97.38 337 VAL A CA 1
ATOM 2562 C C . VAL A 1 337 ? -4.906 -3.645 7.847 1.00 97.38 337 VAL A C 1
ATOM 2564 O O . VAL A 1 337 ? -5.690 -3.127 8.642 1.00 97.38 337 VAL A O 1
ATOM 2567 N N . GLY A 1 338 ? -3.605 -3.738 8.099 1.00 91.31 338 GLY A N 1
ATOM 2568 C CA . GLY A 1 338 ? -2.988 -3.216 9.315 1.00 91.31 338 GLY A CA 1
ATOM 2569 C C . GLY A 1 338 ? -3.002 -1.692 9.376 1.00 91.31 338 GLY A C 1
ATOM 2570 O O . GLY A 1 338 ? -2.901 -1.018 8.352 1.00 91.31 338 GLY A O 1
ATOM 2571 N N . GLU A 1 339 ? -3.079 -1.156 10.592 1.00 75.81 339 GLU A N 1
ATOM 2572 C CA . GLU A 1 339 ? -2.919 0.275 10.847 1.00 75.81 339 GLU A CA 1
ATOM 2573 C C . GLU A 1 339 ? -1.464 0.709 10.576 1.00 75.81 339 GLU A C 1
ATOM 2575 O O . GLU A 1 339 ? -0.502 0.043 10.978 1.00 75.81 339 GLU A O 1
ATOM 2580 N N . GLY A 1 340 ? -1.286 1.857 9.920 1.00 71.62 340 GLY A N 1
ATOM 2581 C CA . GLY A 1 340 ? 0.018 2.475 9.686 1.00 71.62 340 GLY A CA 1
ATOM 2582 C C . GLY A 1 340 ? 0.427 2.548 8.211 1.00 71.62 340 GLY A C 1
ATOM 2583 O O . GLY A 1 340 ? -0.309 2.110 7.333 1.00 71.62 340 GLY A O 1
ATOM 2584 N N . PRO A 1 341 ? 1.619 3.106 7.931 1.00 67.38 341 PRO A N 1
ATOM 2585 C CA . PRO A 1 341 ? 2.000 3.530 6.582 1.00 67.38 341 PRO A CA 1
ATOM 2586 C C . PRO A 1 341 ? 2.179 2.377 5.590 1.00 67.38 341 PRO A C 1
ATOM 2588 O O . PRO A 1 341 ? 2.103 2.605 4.395 1.00 67.38 341 PRO A O 1
ATOM 2591 N N . GLU A 1 342 ? 2.407 1.156 6.082 1.00 77.25 342 GLU A N 1
ATOM 2592 C CA . GLU A 1 342 ? 2.600 -0.039 5.250 1.00 77.25 342 GLU A CA 1
ATOM 2593 C C . GLU A 1 342 ? 1.296 -0.794 4.979 1.00 77.25 342 GLU A C 1
ATOM 2595 O O . GLU A 1 342 ? 1.320 -1.829 4.315 1.00 77.25 342 GLU A O 1
ATOM 2600 N N . PHE A 1 343 ? 0.173 -0.349 5.557 1.00 86.31 343 PHE A N 1
ATOM 2601 C CA . PHE A 1 343 ? -1.134 -0.991 5.406 1.00 86.31 343 PHE A CA 1
ATOM 2602 C C . PHE A 1 343 ? -1.081 -2.515 5.638 1.00 86.31 343 PHE A C 1
ATOM 2604 O O . PHE A 1 343 ? -1.675 -3.295 4.898 1.00 86.31 343 PHE A O 1
ATOM 2611 N N . GLY A 1 344 ? -0.300 -2.965 6.627 1.00 87.31 344 GLY A N 1
ATOM 2612 C CA . GLY A 1 344 ? -0.162 -4.382 6.975 1.00 87.31 344 GLY A CA 1
ATOM 2613 C C . GLY A 1 344 ? 0.578 -5.275 5.968 1.00 87.31 344 GLY A C 1
ATOM 2614 O O . GLY A 1 344 ? 0.514 -6.497 6.098 1.00 87.31 344 GLY A O 1
ATOM 2615 N N . LEU A 1 345 ? 1.272 -4.707 4.981 1.00 86.56 345 LEU A N 1
ATOM 2616 C CA . LEU A 1 345 ? 2.076 -5.467 4.026 1.00 86.56 345 LEU A CA 1
ATOM 2617 C C . LEU A 1 345 ? 3.270 -6.157 4.715 1.00 86.56 345 LEU A C 1
ATOM 2619 O O . LEU A 1 345 ? 4.049 -5.511 5.416 1.00 86.56 345 LEU A O 1
ATOM 2623 N N . ASP A 1 346 ? 3.442 -7.463 4.480 1.00 83.56 346 ASP A N 1
ATOM 2624 C CA . ASP A 1 346 ? 4.680 -8.192 4.786 1.00 83.56 346 ASP A CA 1
ATOM 2625 C C . ASP A 1 346 ? 5.436 -8.457 3.471 1.00 83.56 346 ASP A C 1
ATOM 2627 O O . ASP A 1 346 ? 5.066 -9.365 2.724 1.00 83.56 346 ASP A O 1
ATOM 2631 N N . PRO A 1 347 ? 6.512 -7.710 3.169 1.00 73.00 347 PRO A N 1
ATOM 2632 C CA . PRO A 1 347 ? 7.246 -7.880 1.916 1.00 73.00 347 PRO A CA 1
ATOM 2633 C C . PRO A 1 347 ? 7.989 -9.223 1.832 1.00 73.00 347 PRO A C 1
ATOM 2635 O O . PRO A 1 347 ? 8.444 -9.610 0.761 1.00 73.00 347 PRO A O 1
ATOM 2638 N N . SER A 1 348 ? 8.136 -9.957 2.942 1.00 78.12 348 SER A N 1
ATOM 2639 C CA . SER A 1 348 ? 8.765 -11.282 2.930 1.00 78.12 348 SER A CA 1
ATOM 2640 C C . SER A 1 348 ? 7.811 -12.403 2.506 1.00 78.12 348 SER A C 1
ATOM 2642 O O . SER A 1 348 ? 8.260 -13.444 2.008 1.00 78.12 348 SER A O 1
ATOM 2644 N N . ASP A 1 349 ? 6.508 -12.195 2.695 1.00 84.62 349 ASP A N 1
ATOM 2645 C CA . ASP A 1 349 ? 5.447 -13.110 2.290 1.00 84.62 349 ASP A CA 1
ATOM 2646 C C . ASP A 1 349 ? 4.141 -12.342 2.053 1.00 84.62 349 ASP A C 1
ATOM 2648 O O . ASP A 1 349 ? 3.318 -12.167 2.950 1.00 84.62 349 ASP A O 1
ATOM 2652 N N . MET A 1 350 ? 3.938 -11.901 0.813 1.00 89.69 350 MET A N 1
ATOM 2653 C CA . MET A 1 350 ? 2.768 -11.108 0.423 1.00 89.69 350 MET A CA 1
ATOM 2654 C C . MET A 1 350 ? 1.468 -11.921 0.403 1.00 89.69 350 MET A C 1
ATOM 2656 O O . MET A 1 350 ? 0.389 -11.347 0.273 1.00 89.69 350 MET A O 1
ATOM 2660 N N . ALA A 1 351 ? 1.559 -13.249 0.510 1.00 92.69 351 ALA A N 1
ATOM 2661 C CA . ALA A 1 351 ? 0.407 -14.135 0.627 1.00 92.69 351 ALA A CA 1
ATOM 2662 C C . ALA A 1 351 ? 0.072 -14.479 2.087 1.00 92.69 351 ALA A C 1
ATOM 2664 O O . ALA A 1 351 ? -0.995 -15.026 2.383 1.00 92.69 351 ALA A O 1
ATOM 2665 N N . ALA A 1 352 ? 0.957 -14.138 3.030 1.00 90.19 352 ALA A N 1
ATOM 2666 C CA . ALA A 1 352 ? 0.681 -14.302 4.443 1.00 90.19 352 ALA A CA 1
ATOM 2667 C C . ALA A 1 352 ? -0.385 -13.291 4.874 1.00 90.19 352 ALA A C 1
ATOM 2669 O O . ALA A 1 352 ? -0.099 -12.119 5.124 1.00 90.19 352 ALA A O 1
ATOM 2670 N N . GLN A 1 353 ? -1.620 -13.772 5.035 1.00 93.75 353 GLN A N 1
ATOM 2671 C CA . GLN A 1 353 ? -2.736 -13.025 5.625 1.00 93.75 353 GLN A CA 1
ATOM 2672 C C . GLN A 1 353 ? -2.511 -12.783 7.130 1.00 93.75 353 GLN A C 1
ATOM 2674 O O . GLN A 1 353 ? -3.261 -13.272 7.972 1.00 93.75 353 GLN A O 1
ATOM 2679 N N . ALA A 1 354 ? -1.413 -12.126 7.496 1.00 88.88 354 ALA A N 1
ATOM 2680 C CA . ALA A 1 354 ? -1.042 -11.811 8.866 1.00 88.88 354 ALA A CA 1
ATOM 2681 C C . ALA A 1 354 ? -1.327 -10.335 9.158 1.00 88.88 354 ALA A C 1
ATOM 2683 O O . ALA A 1 354 ? -2.115 -10.040 10.048 1.00 88.88 354 ALA A O 1
ATOM 2684 N N . GLY A 1 355 ? -0.734 -9.418 8.385 1.00 90.81 355 GLY A N 1
ATOM 2685 C CA . GLY A 1 355 ? -1.013 -7.980 8.477 1.00 90.81 355 GLY A CA 1
ATOM 2686 C C . GLY A 1 355 ? -2.215 -7.519 7.644 1.00 90.81 355 GLY A C 1
ATOM 2687 O O . GLY A 1 355 ? -2.682 -6.399 7.817 1.00 90.81 355 GLY A O 1
ATOM 2688 N N . PHE A 1 356 ? -2.772 -8.388 6.802 1.00 97.56 356 PHE A N 1
ATOM 2689 C CA . PHE A 1 356 ? -4.066 -8.195 6.150 1.00 97.56 356 PHE A CA 1
ATOM 2690 C C . PHE A 1 356 ? -4.937 -9.441 6.332 1.00 97.56 356 PHE A C 1
ATOM 2692 O O . PHE A 1 356 ? -4.438 -10.521 6.659 1.00 97.56 356 PHE A O 1
ATOM 2699 N N . ARG A 1 357 ? -6.247 -9.309 6.119 1.00 98.25 357 ARG A N 1
ATOM 2700 C CA . ARG A 1 357 ? -7.187 -10.432 6.168 1.00 98.25 357 ARG A CA 1
ATOM 2701 C C . ARG A 1 357 ? -8.280 -10.293 5.123 1.00 98.25 357 ARG A C 1
ATOM 2703 O O . ARG A 1 357 ? -8.938 -9.258 5.049 1.00 98.25 357 ARG A O 1
ATOM 2710 N N . ALA A 1 358 ? -8.537 -11.376 4.403 1.00 98.06 358 ALA A N 1
ATOM 2711 C CA . ALA A 1 358 ? -9.748 -11.564 3.627 1.00 98.06 358 ALA A CA 1
ATOM 2712 C C . ALA A 1 358 ? -10.711 -12.495 4.375 1.00 98.06 358 ALA A C 1
ATOM 2714 O O . ALA A 1 358 ? -10.355 -13.611 4.753 1.00 98.06 358 ALA A O 1
ATOM 2715 N N . LEU A 1 359 ? -11.949 -12.046 4.579 1.00 98.19 359 LEU A N 1
ATOM 2716 C CA . LEU A 1 359 ? -13.038 -12.877 5.084 1.00 98.19 359 LEU A CA 1
ATOM 2717 C C . LEU A 1 359 ? -14.056 -13.111 3.974 1.00 98.19 359 LEU A C 1
ATOM 2719 O O . LEU A 1 359 ? -14.686 -12.168 3.488 1.00 98.19 359 LEU A O 1
ATOM 2723 N N . TRP A 1 360 ? -14.261 -14.377 3.622 1.00 98.19 360 TRP A N 1
ATOM 2724 C CA . TRP A 1 360 ? -15.194 -14.801 2.583 1.00 98.19 360 TRP A CA 1
ATOM 2725 C C . TRP A 1 360 ? -16.410 -15.509 3.176 1.00 98.19 360 TRP A C 1
ATOM 2727 O O . TRP A 1 360 ? -16.269 -16.474 3.925 1.00 98.19 360 TRP A O 1
ATOM 2737 N N . ALA A 1 361 ? -17.602 -15.040 2.813 1.00 97.88 361 ALA A N 1
ATOM 2738 C CA . ALA A 1 361 ? -18.866 -15.684 3.140 1.00 97.88 361 ALA A CA 1
ATOM 2739 C C . ALA A 1 361 ? -19.617 -16.036 1.843 1.00 97.88 361 ALA A C 1
ATOM 2741 O O . ALA A 1 361 ? -20.193 -15.140 1.224 1.00 97.88 361 ALA A O 1
ATOM 2742 N N . PRO A 1 362 ? -19.667 -17.315 1.421 1.00 96.81 362 PRO A N 1
ATOM 2743 C CA . PRO A 1 362 ? -20.427 -17.714 0.230 1.00 96.81 362 PRO A CA 1
ATOM 2744 C C . PRO A 1 362 ? -21.946 -17.535 0.407 1.00 96.81 362 PRO A C 1
ATOM 2746 O O . PRO A 1 362 ? -22.688 -17.468 -0.576 1.00 96.81 362 PRO A O 1
ATOM 2749 N N . ASP A 1 363 ? -22.403 -17.462 1.658 1.00 95.75 363 ASP A N 1
ATOM 2750 C CA . ASP A 1 363 ? -23.769 -17.130 2.041 1.00 95.75 363 ASP A CA 1
ATOM 2751 C C . ASP A 1 363 ? -23.747 -16.110 3.194 1.00 95.75 363 ASP A C 1
ATOM 2753 O O . ASP A 1 363 ? -23.464 -16.483 4.335 1.00 95.75 363 ASP A O 1
ATOM 2757 N N . PRO A 1 364 ? -23.965 -14.814 2.913 1.00 94.69 364 PRO A N 1
ATOM 2758 C CA . PRO A 1 364 ? -23.927 -13.766 3.926 1.00 94.69 364 PRO A CA 1
ATOM 2759 C C . PRO A 1 364 ? -25.266 -13.584 4.666 1.00 94.69 364 PRO A C 1
ATOM 2761 O O . PRO A 1 364 ? -25.475 -12.546 5.301 1.00 94.69 364 PRO A O 1
ATOM 2764 N N . GLU A 1 365 ? -26.198 -14.545 4.587 1.00 93.50 365 GLU A N 1
ATOM 2765 C CA . GLU A 1 365 ? -27.470 -14.469 5.309 1.00 93.50 365 GLU A CA 1
ATOM 2766 C C . GLU A 1 365 ? -27.248 -14.266 6.821 1.00 93.50 365 GLU A C 1
ATOM 2768 O O . GLU A 1 365 ? -26.486 -14.971 7.480 1.00 93.50 365 GLU A O 1
ATOM 2773 N N . GLY A 1 366 ? -27.920 -13.258 7.384 1.00 92.94 366 GLY A N 1
ATOM 2774 C CA . GLY A 1 366 ? -27.790 -12.895 8.796 1.00 92.94 366 GLY A CA 1
ATOM 2775 C C . GLY A 1 366 ? -26.567 -12.037 9.139 1.00 92.94 366 GLY A C 1
ATOM 2776 O O . GLY A 1 366 ? -26.443 -11.637 10.298 1.00 92.94 366 GLY A O 1
ATOM 2777 N N . ALA A 1 367 ? -25.699 -11.707 8.174 1.00 96.31 367 ALA A N 1
ATOM 2778 C CA . ALA A 1 367 ? -24.623 -10.749 8.401 1.00 96.31 367 ALA A CA 1
ATOM 2779 C C . ALA A 1 367 ? -25.190 -9.346 8.670 1.00 96.31 367 ALA A C 1
ATOM 2781 O O . ALA A 1 367 ? -26.125 -8.883 8.010 1.00 96.31 367 ALA A O 1
ATOM 2782 N N . ALA A 1 368 ? -24.609 -8.654 9.646 1.00 96.12 368 ALA A N 1
ATOM 2783 C CA . ALA A 1 368 ? -25.030 -7.320 10.053 1.00 96.12 368 ALA A CA 1
ATOM 2784 C C . ALA A 1 368 ? -23.819 -6.407 10.225 1.00 96.12 368 ALA A C 1
ATOM 2786 O O . ALA A 1 368 ? -22.725 -6.868 10.549 1.00 96.12 368 ALA A O 1
ATOM 2787 N N . LEU A 1 369 ? -24.022 -5.103 10.019 1.00 95.62 369 LEU A N 1
ATOM 2788 C CA . LEU A 1 369 ? -22.966 -4.117 10.232 1.00 95.62 369 LEU A CA 1
ATOM 2789 C C . LEU A 1 369 ? -22.467 -4.190 11.675 1.00 95.62 369 LEU A C 1
ATOM 2791 O O . LEU A 1 369 ? -23.263 -4.115 12.615 1.00 95.62 369 LEU A O 1
ATOM 2795 N N . ARG A 1 370 ? -21.151 -4.307 11.839 1.00 95.12 370 ARG A N 1
ATOM 2796 C CA . ARG A 1 370 ? -20.496 -4.302 13.146 1.00 95.12 370 ARG A CA 1
ATOM 2797 C C . ARG A 1 370 ? -19.483 -3.168 13.206 1.00 95.12 370 ARG A C 1
ATOM 2799 O O . ARG A 1 370 ? -18.592 -3.100 12.364 1.00 95.12 370 ARG A O 1
ATOM 2806 N N . ALA A 1 371 ? -19.630 -2.299 14.205 1.00 92.44 371 ALA A N 1
ATOM 2807 C CA . ALA A 1 371 ? -18.653 -1.252 14.481 1.00 92.44 371 ALA A CA 1
ATOM 2808 C C . ALA A 1 371 ? -17.281 -1.868 14.787 1.00 92.44 371 ALA A C 1
ATOM 2810 O O . ALA A 1 371 ? -17.200 -2.968 15.343 1.00 92.44 371 ALA A O 1
ATOM 2811 N N . ALA A 1 372 ? -16.222 -1.156 14.408 1.00 90.56 372 ALA A N 1
ATOM 2812 C CA . ALA A 1 372 ? -14.868 -1.557 14.745 1.00 90.56 372 ALA A CA 1
ATOM 2813 C C . ALA A 1 372 ? -14.648 -1.523 16.272 1.00 90.56 372 ALA A C 1
ATOM 2815 O O . ALA A 1 372 ? -15.328 -0.763 16.971 1.00 90.56 372 ALA A O 1
ATOM 2816 N N . PRO A 1 373 ? -13.719 -2.340 16.802 1.00 90.00 373 PRO A N 1
ATOM 2817 C CA . PRO A 1 373 ? -13.184 -2.163 18.151 1.00 90.00 373 PRO A CA 1
ATOM 2818 C C . PRO A 1 373 ? -12.625 -0.748 18.351 1.00 90.00 373 PRO A C 1
ATOM 2820 O O . PRO A 1 373 ? -12.217 -0.116 17.379 1.00 90.00 373 PRO A O 1
ATOM 2823 N N . GLU A 1 374 ? -12.568 -0.266 19.598 1.00 83.25 374 GLU A N 1
ATOM 2824 C CA . GLU A 1 374 ? -12.101 1.095 19.931 1.00 83.25 374 GLU A CA 1
ATOM 2825 C C . GLU A 1 374 ? -10.701 1.376 19.357 1.00 83.25 374 GLU A C 1
ATOM 2827 O O . GLU A 1 374 ? -10.427 2.464 18.862 1.00 83.25 374 GLU A O 1
ATOM 2832 N N . GLU A 1 375 ? -9.826 0.372 19.356 1.00 77.69 375 GLU A N 1
ATOM 2833 C CA . GLU A 1 375 ? -8.454 0.475 18.863 1.00 77.69 375 GLU A CA 1
ATOM 2834 C C . GLU A 1 375 ? -8.353 0.592 17.335 1.00 77.69 375 GLU A C 1
ATOM 2836 O O . GLU A 1 375 ? -7.322 1.032 16.843 1.00 77.69 375 GLU A O 1
ATOM 2841 N N . ALA A 1 376 ? -9.404 0.219 16.598 1.00 81.44 376 ALA A N 1
ATOM 2842 C CA . ALA A 1 376 ? -9.486 0.324 15.139 1.00 81.44 376 ALA A CA 1
ATOM 2843 C C . ALA A 1 376 ? -10.607 1.277 14.677 1.00 81.44 376 ALA A C 1
ATOM 2845 O O . ALA A 1 376 ? -10.911 1.332 13.483 1.00 81.44 376 ALA A O 1
ATOM 2846 N N . GLU A 1 377 ? -11.234 2.023 15.597 1.00 76.31 377 GLU A N 1
ATOM 2847 C CA . GLU A 1 377 ? -12.351 2.936 15.306 1.00 76.31 377 GLU A CA 1
ATOM 2848 C C . GLU A 1 377 ? -11.932 4.055 14.345 1.00 76.31 377 GLU A C 1
ATOM 2850 O O . GLU A 1 377 ? -12.695 4.437 13.459 1.00 76.31 377 GLU A O 1
ATOM 2855 N N . ASP A 1 378 ? -10.685 4.516 14.468 1.00 71.06 378 ASP A N 1
ATOM 2856 C CA . ASP A 1 378 ? -10.095 5.542 13.605 1.00 71.06 378 ASP A CA 1
ATOM 2857 C C . ASP A 1 378 ? -9.753 5.024 12.189 1.00 71.06 378 ASP A C 1
ATOM 2859 O O . ASP A 1 378 ? -9.429 5.815 11.296 1.00 71.06 378 ASP A O 1
ATOM 2863 N N . GLY A 1 379 ? -9.864 3.708 11.960 1.00 81.69 379 GLY A N 1
ATOM 2864 C CA . GLY A 1 379 ? -9.660 3.070 10.664 1.00 81.69 379 GLY A CA 1
ATOM 2865 C C . GLY A 1 379 ? -8.283 3.367 10.070 1.00 81.69 379 GLY A C 1
ATOM 2866 O O . GLY A 1 379 ? -7.266 3.243 10.743 1.00 81.69 379 GLY A O 1
ATOM 2867 N N . LEU A 1 380 ? -8.257 3.742 8.789 1.00 83.38 380 LEU A N 1
ATOM 2868 C CA . LEU A 1 380 ? -7.031 4.075 8.049 1.00 83.38 380 LEU A CA 1
ATOM 2869 C C . LEU A 1 380 ? -6.667 5.567 8.109 1.00 83.38 380 LEU A C 1
ATOM 2871 O O . LEU A 1 380 ? -5.774 6.004 7.389 1.00 83.38 380 LEU A O 1
ATOM 2875 N N . GLY A 1 381 ? -7.380 6.369 8.909 1.00 78.44 381 GLY A N 1
ATOM 2876 C CA . GLY A 1 381 ? -7.202 7.826 8.927 1.00 78.44 381 GLY A CA 1
ATOM 2877 C C . GLY A 1 381 ? -7.631 8.530 7.632 1.00 78.44 381 GLY A C 1
ATOM 2878 O O . GLY A 1 381 ? -7.321 9.704 7.441 1.00 78.44 381 GLY A O 1
ATOM 2879 N N . TRP A 1 382 ? -8.334 7.824 6.743 1.00 83.81 382 TRP A N 1
ATOM 2880 C CA . TRP A 1 382 ? -8.938 8.381 5.532 1.00 83.81 382 TRP A CA 1
ATOM 2881 C C . TRP A 1 382 ? -10.198 9.193 5.862 1.00 83.81 382 TRP A C 1
ATOM 2883 O O . TRP A 1 382 ? -10.620 9.247 7.019 1.00 83.81 382 TRP A O 1
ATOM 2893 N N . GLY A 1 383 ? -10.791 9.846 4.858 1.00 71.25 383 GLY A N 1
ATOM 2894 C CA . GLY A 1 383 ? -11.987 10.679 5.035 1.00 71.25 383 GLY A CA 1
ATOM 2895 C C . GLY A 1 383 ? -13.164 9.966 5.719 1.00 71.25 383 GLY A C 1
ATOM 2896 O O . GLY A 1 383 ? -13.188 8.739 5.830 1.00 71.25 383 GLY A O 1
ATOM 2897 N N . ASP A 1 384 ? -14.168 10.746 6.138 1.00 73.31 384 ASP A N 1
ATOM 2898 C CA . ASP A 1 384 ? -15.347 10.298 6.905 1.00 73.31 384 ASP A CA 1
ATOM 2899 C C . ASP A 1 384 ? -16.338 9.451 6.065 1.00 73.31 384 ASP A C 1
ATOM 2901 O O . ASP A 1 384 ? -17.518 9.785 5.936 1.00 73.31 384 ASP A O 1
ATOM 2905 N N . GLY A 1 385 ? -15.867 8.350 5.467 1.00 76.88 385 GLY A N 1
ATOM 2906 C CA . GLY A 1 385 ? -16.693 7.357 4.778 1.00 76.88 385 GLY A CA 1
ATOM 2907 C C . GLY A 1 385 ? -17.787 6.748 5.682 1.00 76.88 385 GLY A C 1
ATOM 2908 O O . GLY A 1 385 ? -17.941 7.109 6.849 1.00 76.88 385 GLY A O 1
ATOM 2909 N N . PRO A 1 386 ? -18.572 5.771 5.198 1.00 90.25 386 PRO A N 1
ATOM 2910 C CA . PRO A 1 386 ? -18.266 4.871 4.090 1.00 90.25 386 PRO A CA 1
ATOM 2911 C C . PRO A 1 386 ? -18.552 5.459 2.710 1.00 90.25 386 PRO A C 1
ATOM 2913 O O . PRO A 1 386 ? -19.507 6.210 2.521 1.00 90.25 386 PRO A O 1
ATOM 2916 N N . TRP A 1 387 ? -17.793 4.987 1.724 1.00 93.06 387 TRP A N 1
ATOM 2917 C CA . TRP A 1 387 ? -18.014 5.281 0.312 1.00 93.06 387 TRP A CA 1
ATOM 2918 C C . TRP A 1 387 ? -18.632 4.068 -0.368 1.00 93.06 387 TRP A C 1
ATOM 2920 O O . TRP A 1 387 ? -18.037 2.990 -0.400 1.00 93.06 387 TRP A O 1
ATOM 2930 N N . ALA A 1 388 ? -19.844 4.217 -0.892 1.00 95.31 388 ALA A N 1
ATOM 2931 C CA . ALA A 1 388 ? -20.525 3.134 -1.580 1.00 95.31 388 ALA A CA 1
ATOM 2932 C C . ALA A 1 388 ? -19.891 2.910 -2.959 1.00 95.31 388 ALA A C 1
ATOM 2934 O O . ALA A 1 388 ? -19.699 3.868 -3.710 1.00 95.31 388 ALA A O 1
ATOM 2935 N N . MET A 1 389 ? -19.617 1.651 -3.302 1.00 96.19 389 MET A N 1
ATOM 2936 C CA . MET A 1 389 ? -19.105 1.288 -4.623 1.00 96.19 389 MET A CA 1
ATOM 2937 C C . MET A 1 389 ? -20.261 1.069 -5.601 1.00 96.19 389 MET A C 1
ATOM 2939 O O . MET A 1 389 ? -21.277 0.451 -5.260 1.00 96.19 389 MET A O 1
ATOM 2943 N N . ARG A 1 390 ? -20.124 1.585 -6.822 1.00 94.25 390 ARG A N 1
ATOM 2944 C CA . ARG A 1 390 ? -21.068 1.370 -7.925 1.00 94.25 390 ARG A CA 1
ATOM 2945 C C . ARG A 1 390 ? -20.307 0.847 -9.127 1.00 94.25 390 ARG A C 1
ATOM 2947 O O . ARG A 1 390 ? -19.517 1.577 -9.717 1.00 94.25 390 ARG A O 1
ATOM 2954 N N . PHE A 1 391 ? -20.534 -0.418 -9.457 1.00 95.06 391 PHE A N 1
ATOM 2955 C CA . PHE A 1 391 ? -19.815 -1.070 -10.538 1.00 95.06 391 PHE A CA 1
ATOM 2956 C C . PHE A 1 391 ? -20.484 -0.836 -11.890 1.00 95.06 391 PHE A C 1
ATOM 2958 O O . PHE A 1 391 ? -21.690 -1.022 -12.057 1.00 95.06 391 PHE A O 1
ATOM 2965 N N . ALA A 1 392 ? -19.664 -0.463 -12.864 1.00 93.06 392 ALA A N 1
ATOM 2966 C CA . ALA A 1 392 ? -19.972 -0.484 -14.281 1.00 93.06 392 ALA A CA 1
ATOM 2967 C C . ALA A 1 392 ? -19.116 -1.549 -14.984 1.00 93.06 392 ALA A C 1
ATOM 2969 O O . ALA A 1 392 ? -18.061 -1.956 -14.490 1.00 93.06 392 ALA A O 1
ATOM 2970 N N . GLY A 1 393 ? -19.563 -1.988 -16.162 1.00 88.75 393 GLY A N 1
ATOM 2971 C CA . GLY A 1 393 ? -18.859 -2.972 -16.983 1.00 88.75 393 GLY A CA 1
ATOM 2972 C C . GLY A 1 393 ? -19.692 -4.226 -17.307 1.00 88.75 393 GLY A C 1
ATOM 2973 O O . GLY A 1 393 ? -20.914 -4.203 -17.146 1.00 88.75 393 GLY A O 1
ATOM 2974 N N . PRO A 1 394 ? -19.047 -5.304 -17.795 1.00 92.81 394 PRO A N 1
ATOM 2975 C CA . PRO A 1 394 ? -17.597 -5.436 -17.906 1.00 92.81 394 PRO A CA 1
ATOM 2976 C C . PRO A 1 394 ? -17.026 -4.576 -19.043 1.00 92.81 394 PRO A C 1
ATOM 2978 O O . PRO A 1 394 ? -17.639 -4.450 -20.103 1.00 92.81 394 PRO A O 1
ATOM 2981 N N . PHE A 1 395 ? -15.853 -3.989 -18.827 1.00 93.12 395 PHE A N 1
ATOM 2982 C CA . PHE A 1 395 ? -15.044 -3.364 -19.873 1.00 93.12 395 PHE A CA 1
ATOM 2983 C C . PHE A 1 395 ? -13.817 -4.230 -20.171 1.00 93.12 395 PHE A C 1
ATOM 2985 O O . PHE A 1 395 ? -13.446 -5.096 -19.378 1.00 93.12 395 PHE A O 1
ATOM 2992 N N . GLU A 1 396 ? -13.198 -4.016 -21.328 1.00 93.31 396 GLU A N 1
ATOM 2993 C CA . GLU A 1 396 ? -11.967 -4.709 -21.701 1.00 93.31 396 GLU A CA 1
ATOM 2994 C C . GLU A 1 396 ? -10.759 -3.983 -21.090 1.00 93.31 396 GLU A C 1
ATOM 2996 O O . GLU A 1 396 ? -10.395 -2.894 -21.529 1.00 93.31 396 GLU A O 1
ATOM 3001 N N . SER A 1 397 ? -10.155 -4.578 -20.060 1.00 92.44 397 SER A N 1
ATOM 3002 C CA . SER A 1 397 ? -8.921 -4.108 -19.428 1.00 92.44 397 SER A CA 1
ATOM 3003 C C . SER A 1 397 ? -7.704 -4.576 -20.226 1.00 92.44 397 SER A C 1
ATOM 3005 O O . SER A 1 397 ? -7.641 -5.725 -20.681 1.00 92.44 397 SER A O 1
ATOM 3007 N N . ARG A 1 398 ? -6.733 -3.676 -20.385 1.00 91.12 398 ARG A N 1
ATOM 3008 C CA . ARG A 1 398 ? -5.425 -3.938 -20.989 1.00 91.12 398 ARG A CA 1
ATOM 3009 C C . ARG A 1 398 ? -4.348 -3.938 -19.901 1.00 91.12 398 ARG A C 1
ATOM 3011 O O . ARG A 1 398 ? -4.541 -3.254 -18.897 1.00 91.12 398 ARG A O 1
ATOM 3018 N N . PRO A 1 399 ? -3.278 -4.734 -20.066 1.00 90.56 399 PRO A N 1
ATOM 3019 C CA . PRO A 1 399 ? -2.202 -4.782 -19.092 1.00 90.56 399 PRO A CA 1
ATOM 3020 C C . PRO A 1 399 ? -1.501 -3.436 -18.989 1.00 90.56 399 PRO A C 1
ATOM 3022 O O . PRO A 1 399 ? -1.333 -2.741 -19.990 1.00 90.56 399 PRO A O 1
ATOM 3025 N N . ASP A 1 400 ? -1.090 -3.120 -17.770 1.00 85.88 400 ASP A N 1
ATOM 3026 C CA . ASP A 1 400 ? -0.121 -2.070 -17.505 1.00 85.88 400 ASP A CA 1
ATOM 3027 C C . ASP A 1 400 ? 1.266 -2.496 -18.005 1.00 85.88 400 ASP A C 1
ATOM 3029 O O . ASP A 1 400 ? 1.571 -3.691 -18.035 1.00 85.88 400 ASP A O 1
ATOM 3033 N N . ASP A 1 401 ? 2.106 -1.536 -18.389 1.00 85.38 401 ASP A N 1
ATOM 3034 C CA . ASP A 1 401 ? 3.385 -1.816 -19.062 1.00 85.38 401 ASP A CA 1
ATOM 3035 C C . ASP A 1 401 ? 4.373 -2.593 -18.171 1.00 85.38 401 ASP A C 1
ATOM 3037 O O . ASP A 1 401 ? 5.211 -3.345 -18.665 1.00 85.38 401 ASP A O 1
ATOM 3041 N N . VAL A 1 402 ? 4.223 -2.468 -16.849 1.00 88.12 402 VAL A N 1
ATOM 3042 C CA . VAL A 1 402 ? 5.032 -3.171 -15.841 1.00 88.12 402 VAL A CA 1
ATOM 3043 C C . VAL A 1 402 ? 4.444 -4.527 -15.414 1.00 88.12 402 VAL A C 1
ATOM 3045 O O . VAL A 1 402 ? 5.074 -5.243 -14.638 1.00 88.12 402 VAL A O 1
ATOM 3048 N N . ASP A 1 403 ? 3.252 -4.923 -15.893 1.00 93.19 403 ASP A N 1
ATOM 3049 C CA . ASP A 1 403 ? 2.646 -6.215 -15.526 1.00 93.19 403 ASP A CA 1
ATOM 3050 C C . ASP A 1 403 ? 3.564 -7.375 -15.943 1.00 93.19 403 ASP A C 1
ATOM 3052 O O . ASP A 1 403 ? 4.079 -7.433 -17.063 1.00 93.19 403 ASP A O 1
ATOM 3056 N N . PHE A 1 404 ? 3.723 -8.367 -15.064 1.00 94.31 404 PHE A N 1
ATOM 3057 C CA . PHE A 1 404 ? 4.678 -9.456 -15.279 1.00 94.31 404 PHE A CA 1
ATOM 3058 C C . PHE A 1 404 ? 4.442 -10.287 -16.548 1.00 94.31 404 PHE A C 1
ATOM 3060 O O . PHE A 1 404 ? 5.336 -10.995 -17.038 1.00 94.31 404 PHE A O 1
ATOM 3067 N N . ARG A 1 405 ? 3.216 -10.252 -17.080 1.00 95.88 405 ARG A N 1
ATOM 3068 C CA . ARG A 1 405 ? 2.858 -10.895 -18.347 1.00 95.88 405 ARG A CA 1
ATOM 3069 C C . ARG A 1 405 ? 3.427 -10.118 -19.529 1.00 95.88 405 ARG A C 1
ATOM 3071 O O . ARG A 1 405 ? 3.872 -10.765 -20.479 1.00 95.88 405 ARG A O 1
ATOM 3078 N N . VAL A 1 406 ? 3.444 -8.784 -19.459 1.00 95.25 406 VAL A N 1
ATOM 3079 C CA . VAL A 1 406 ? 4.060 -7.906 -20.468 1.00 95.25 406 VAL A CA 1
ATOM 3080 C C . VAL A 1 406 ? 5.562 -8.115 -20.457 1.00 95.25 406 VAL A C 1
ATOM 3082 O O . VAL A 1 406 ? 6.115 -8.502 -21.483 1.00 95.25 406 VAL A O 1
ATOM 3085 N N . GLU A 1 407 ? 6.201 -8.014 -19.292 1.00 94.25 407 GLU A N 1
ATOM 3086 C CA . GLU A 1 407 ? 7.651 -8.208 -19.166 1.00 94.25 407 GLU A CA 1
ATOM 3087 C C . GLU A 1 407 ? 8.083 -9.617 -19.591 1.00 94.25 407 GLU A C 1
ATOM 3089 O O . GLU A 1 407 ? 9.080 -9.820 -20.286 1.00 94.25 407 GLU A O 1
ATOM 3094 N N . GLY A 1 408 ? 7.268 -10.627 -19.278 1.00 95.62 408 GLY A N 1
ATOM 3095 C CA . GLY A 1 408 ? 7.471 -11.984 -19.773 1.00 95.62 408 GLY A CA 1
ATOM 3096 C C . GLY A 1 408 ? 7.388 -12.126 -21.296 1.00 95.62 408 GLY A C 1
ATOM 3097 O O . GLY A 1 408 ? 8.155 -12.900 -21.880 1.00 95.62 408 GLY A O 1
ATOM 3098 N N . ALA A 1 409 ? 6.451 -11.425 -21.936 1.00 97.06 409 ALA A N 1
ATOM 3099 C CA . ALA A 1 409 ? 6.298 -11.416 -23.387 1.00 97.06 409 ALA A CA 1
ATOM 3100 C C . ALA A 1 409 ? 7.434 -10.630 -24.059 1.00 97.06 409 ALA A C 1
ATOM 3102 O O . ALA A 1 409 ? 8.047 -11.147 -24.997 1.00 97.06 409 ALA A O 1
ATOM 3103 N N . PHE A 1 410 ? 7.774 -9.455 -23.524 1.00 96.94 410 PHE A N 1
ATOM 3104 C CA . PHE A 1 410 ? 8.883 -8.619 -23.971 1.00 96.94 410 PHE A CA 1
ATOM 3105 C C . PHE A 1 410 ? 10.199 -9.393 -23.937 1.00 96.94 410 PHE A C 1
ATOM 3107 O O . PHE A 1 410 ? 10.837 -9.561 -24.974 1.00 96.94 410 PHE A O 1
ATOM 3114 N N . ALA A 1 411 ? 10.550 -9.980 -22.789 1.00 96.44 411 ALA A N 1
ATOM 3115 C CA . ALA A 1 411 ? 11.773 -10.759 -22.628 1.00 96.44 411 ALA A CA 1
ATOM 3116 C C . ALA A 1 411 ? 11.887 -11.892 -23.654 1.00 96.44 411 ALA A C 1
ATOM 3118 O O . ALA A 1 411 ? 12.950 -12.150 -24.220 1.00 96.44 411 ALA A O 1
ATOM 3119 N N . LYS A 1 412 ? 10.774 -12.584 -23.921 1.00 97.69 412 LYS A N 1
ATOM 3120 C CA . LYS A 1 412 ? 10.725 -13.677 -24.895 1.00 97.69 412 LYS A CA 1
ATOM 3121 C C . LYS A 1 412 ? 10.956 -13.180 -26.324 1.00 97.69 412 LYS A C 1
ATOM 3123 O O . LYS A 1 412 ? 11.728 -13.806 -27.050 1.00 97.69 412 LYS A O 1
ATOM 3128 N N . LEU A 1 413 ? 10.274 -12.110 -26.730 1.00 98.19 413 LEU A N 1
ATOM 3129 C CA . LEU A 1 413 ? 10.393 -11.531 -28.070 1.00 98.19 413 LEU A CA 1
ATOM 3130 C C . LEU A 1 413 ? 11.786 -10.926 -28.280 1.00 98.19 413 LEU A C 1
ATOM 3132 O O . LEU A 1 413 ? 12.456 -11.247 -29.263 1.00 98.19 413 LEU A O 1
ATOM 3136 N N . TRP A 1 414 ? 12.262 -10.145 -27.309 1.00 97.44 414 TRP A N 1
ATOM 3137 C CA . TRP A 1 414 ? 13.577 -9.521 -27.331 1.00 97.44 414 TRP A CA 1
ATOM 3138 C C . TRP A 1 414 ? 14.692 -10.557 -27.432 1.00 97.44 414 TRP A C 1
ATOM 3140 O O . TRP A 1 414 ? 15.507 -10.488 -28.345 1.00 97.44 414 TRP A O 1
ATOM 3150 N N . ASN A 1 415 ? 14.705 -11.567 -26.557 1.00 97.31 415 ASN A N 1
ATOM 3151 C CA . ASN A 1 415 ? 15.765 -12.580 -26.551 1.00 97.31 415 ASN A CA 1
ATOM 3152 C C . ASN A 1 415 ? 15.768 -13.446 -27.823 1.00 97.31 415 ASN A C 1
ATOM 3154 O O . ASN A 1 415 ? 16.807 -13.994 -28.193 1.00 97.31 415 ASN A O 1
ATOM 3158 N N . ALA A 1 416 ? 14.626 -13.570 -28.509 1.00 97.31 416 ALA A N 1
ATOM 3159 C CA . ALA A 1 416 ? 14.549 -14.233 -29.807 1.00 97.31 416 ALA A CA 1
ATOM 3160 C C . ALA A 1 416 ? 15.128 -13.368 -30.942 1.00 97.31 416 AL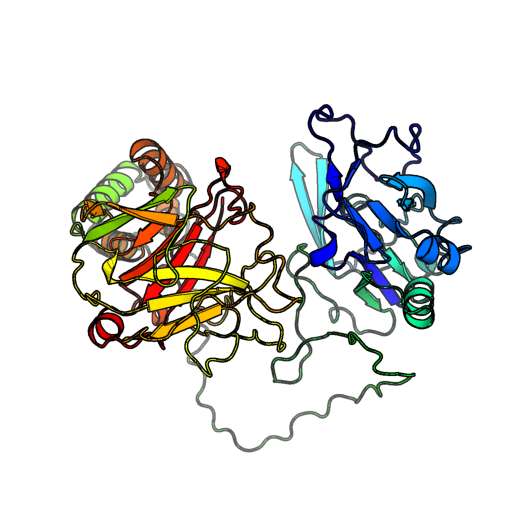A A C 1
ATOM 3162 O O . ALA A 1 416 ? 15.805 -13.902 -31.823 1.00 97.31 416 ALA A O 1
ATOM 3163 N N . ALA A 1 417 ? 14.883 -12.055 -30.920 1.00 96.69 417 ALA A N 1
ATOM 3164 C CA . ALA A 1 417 ? 15.398 -11.105 -31.909 1.00 96.69 417 ALA A CA 1
ATOM 3165 C C . ALA A 1 417 ? 16.883 -10.755 -31.686 1.00 96.69 417 ALA A C 1
ATOM 3167 O O . ALA A 1 417 ? 17.642 -10.605 -32.645 1.00 96.69 417 ALA A O 1
ATOM 3168 N N . HIS A 1 418 ? 17.313 -10.695 -30.424 1.00 94.69 418 HIS A N 1
ATOM 3169 C CA . HIS A 1 418 ? 18.623 -10.221 -29.982 1.00 94.69 418 HIS A CA 1
ATOM 3170 C C . HIS A 1 418 ? 19.340 -11.250 -29.087 1.00 94.69 418 HIS A C 1
ATOM 3172 O O . HIS A 1 418 ? 19.652 -10.966 -27.931 1.00 94.69 418 HIS A O 1
ATOM 3178 N N . PRO A 1 419 ? 19.690 -12.447 -29.597 1.00 92.06 419 PRO A N 1
ATOM 3179 C CA . PRO A 1 419 ? 20.284 -13.516 -28.783 1.00 92.06 419 PRO A CA 1
ATOM 3180 C C . PRO A 1 419 ? 21.649 -13.160 -28.161 1.00 92.06 419 PRO A C 1
ATOM 3182 O O . PRO A 1 419 ? 22.108 -13.852 -27.255 1.00 92.06 419 PRO A O 1
ATOM 3185 N N . GLY A 1 420 ? 22.317 -12.108 -28.651 1.00 90.50 420 GLY A N 1
ATOM 3186 C CA . GLY A 1 420 ? 23.571 -11.590 -28.093 1.00 90.50 420 GLY A CA 1
ATOM 3187 C C . GLY A 1 420 ? 23.404 -10.510 -27.019 1.00 90.50 420 GLY A C 1
ATOM 3188 O O . GLY A 1 420 ? 24.404 -10.118 -26.425 1.00 90.50 420 GLY A O 1
ATOM 3189 N N . LEU A 1 421 ? 22.181 -10.028 -26.777 1.00 93.06 421 LEU A N 1
ATOM 3190 C CA . LEU A 1 421 ? 21.868 -8.931 -25.855 1.00 93.06 421 LEU A CA 1
ATOM 3191 C C . LEU A 1 421 ? 20.728 -9.348 -24.912 1.00 93.06 421 LEU A C 1
ATOM 3193 O O . LEU A 1 421 ? 19.640 -8.788 -24.991 1.00 93.06 421 LEU A O 1
ATOM 3197 N N . PRO A 1 422 ? 20.908 -10.384 -24.078 1.00 92.56 422 PRO A N 1
ATOM 3198 C CA . PRO A 1 422 ? 19.797 -10.948 -23.331 1.00 92.56 422 PRO A CA 1
ATOM 3199 C C . PRO A 1 422 ? 19.272 -10.000 -22.242 1.00 92.56 422 PRO A C 1
ATOM 3201 O O . PRO A 1 422 ? 20.043 -9.389 -21.499 1.00 92.56 422 PRO A O 1
ATOM 3204 N N . VAL A 1 423 ? 17.949 -9.964 -22.100 1.00 92.12 423 VAL A N 1
ATOM 3205 C CA . VAL A 1 423 ? 17.230 -9.312 -20.995 1.00 92.12 423 VAL A CA 1
ATOM 3206 C C . VAL A 1 423 ? 16.557 -10.354 -20.104 1.00 92.12 423 VAL A C 1
ATOM 3208 O O . VAL A 1 423 ? 16.226 -11.460 -20.554 1.00 92.12 423 VAL A O 1
ATOM 3211 N N . GLY A 1 424 ? 16.387 -10.006 -18.830 1.00 90.19 424 GLY A N 1
ATOM 3212 C CA . GLY A 1 424 ? 15.570 -10.748 -17.881 1.00 90.19 424 GLY A CA 1
ATOM 3213 C C . GLY A 1 424 ? 14.103 -10.333 -17.993 1.00 90.19 424 GLY A C 1
ATOM 3214 O O . GLY A 1 424 ? 13.580 -10.228 -19.097 1.00 90.19 424 GLY A O 1
ATOM 3215 N N . ARG A 1 425 ? 13.434 -10.175 -16.849 1.00 87.44 425 ARG A N 1
ATOM 3216 C CA . ARG A 1 425 ? 12.023 -9.756 -16.740 1.00 87.44 425 ARG A CA 1
ATOM 3217 C C . ARG A 1 425 ? 11.856 -8.481 -15.908 1.00 87.44 425 ARG A C 1
ATOM 3219 O O . ARG A 1 425 ? 10.743 -8.199 -15.485 1.00 87.44 425 ARG A O 1
ATOM 3226 N N . MET A 1 426 ? 12.947 -7.779 -15.606 1.00 85.88 426 MET A N 1
ATOM 3227 C CA . MET A 1 426 ? 12.845 -6.481 -14.945 1.00 85.88 426 MET A CA 1
ATOM 3228 C C . MET A 1 426 ? 12.484 -5.433 -15.986 1.00 85.88 426 MET A C 1
ATOM 3230 O O . MET A 1 426 ? 12.995 -5.478 -17.107 1.00 85.88 426 MET A O 1
ATOM 3234 N N . HIS A 1 427 ? 11.629 -4.489 -15.600 1.00 84.69 427 HIS A N 1
ATOM 3235 C CA . HIS A 1 427 ? 11.116 -3.466 -16.507 1.00 84.69 427 HIS A CA 1
ATOM 3236 C C . HIS A 1 427 ? 12.233 -2.654 -17.187 1.00 84.69 427 HIS A C 1
ATOM 3238 O O . HIS A 1 427 ? 12.148 -2.359 -18.379 1.00 84.69 427 HIS A O 1
ATOM 3244 N N . ASP A 1 428 ? 13.315 -2.384 -16.451 1.00 85.75 428 ASP A N 1
ATOM 3245 C CA . ASP A 1 428 ? 14.484 -1.608 -16.874 1.00 85.75 428 ASP A CA 1
ATOM 3246 C C . ASP A 1 428 ? 15.615 -2.455 -17.487 1.00 85.75 428 ASP A C 1
ATOM 3248 O O . ASP A 1 428 ? 16.660 -1.921 -17.872 1.00 85.75 428 ASP A O 1
ATOM 3252 N N . ASP A 1 429 ? 15.437 -3.774 -17.651 1.00 87.88 429 ASP A N 1
ATOM 3253 C CA . ASP A 1 429 ? 16.503 -4.646 -18.161 1.00 87.88 429 ASP A CA 1
ATOM 3254 C C . ASP A 1 429 ? 17.004 -4.203 -19.545 1.00 87.88 429 ASP A C 1
ATOM 3256 O O . ASP A 1 429 ? 18.187 -4.359 -19.857 1.00 87.88 429 ASP A O 1
ATOM 3260 N N . ALA A 1 430 ? 16.119 -3.661 -20.384 1.00 89.12 430 ALA A N 1
ATOM 3261 C CA . ALA A 1 430 ? 16.456 -3.199 -21.728 1.00 89.12 430 ALA A CA 1
ATOM 3262 C C . ALA A 1 430 ? 17.161 -1.832 -21.756 1.00 89.12 430 ALA A C 1
ATOM 3264 O O . ALA A 1 430 ? 17.821 -1.521 -22.750 1.00 89.12 430 ALA A O 1
ATOM 3265 N N . ASP A 1 431 ? 17.096 -1.042 -20.679 1.00 88.50 431 ASP A N 1
ATOM 3266 C CA . ASP A 1 431 ? 17.649 0.320 -20.647 1.00 88.50 431 ASP A CA 1
ATOM 3267 C C . ASP A 1 431 ? 19.179 0.336 -20.751 1.00 88.50 431 ASP A C 1
ATOM 3269 O O . ASP A 1 431 ? 19.771 1.301 -21.233 1.00 88.50 431 ASP A O 1
ATOM 3273 N N . ARG A 1 432 ? 19.843 -0.785 -20.437 1.00 88.25 432 ARG A N 1
ATOM 3274 C CA . ARG A 1 432 ? 21.287 -0.973 -20.684 1.00 88.25 432 ARG A CA 1
ATOM 3275 C C . ARG A 1 432 ? 21.676 -0.922 -22.171 1.00 88.25 432 ARG A C 1
ATOM 3277 O O . ARG A 1 432 ? 22.859 -0.793 -22.484 1.00 88.25 432 ARG A O 1
ATOM 3284 N N . TYR A 1 433 ? 20.706 -1.088 -23.073 1.00 89.94 433 TYR A N 1
ATOM 3285 C CA . TYR A 1 433 ? 20.872 -1.022 -24.529 1.00 89.94 433 TYR A CA 1
ATOM 3286 C C . TYR A 1 433 ? 20.268 0.256 -25.133 1.00 89.94 433 TYR A C 1
ATOM 3288 O O . TYR A 1 433 ? 20.324 0.446 -26.352 1.00 89.94 433 TYR A O 1
ATOM 3296 N N . ALA A 1 434 ? 19.689 1.119 -24.298 1.00 88.75 434 ALA A N 1
ATOM 3297 C CA . ALA A 1 434 ? 19.054 2.360 -24.704 1.00 88.75 434 ALA A CA 1
ATOM 3298 C C . ALA A 1 434 ? 20.028 3.548 -24.665 1.00 88.75 434 ALA A C 1
ATOM 3300 O O . ALA A 1 434 ? 21.073 3.525 -24.012 1.00 88.75 434 ALA A O 1
ATOM 3301 N N . SER A 1 435 ? 19.671 4.619 -25.372 1.00 86.06 435 SER A N 1
ATOM 3302 C CA . SER A 1 435 ? 20.376 5.904 -25.315 1.00 86.06 435 SER A CA 1
ATOM 3303 C C . SER A 1 435 ? 20.123 6.652 -24.002 1.00 86.06 435 SER A C 1
ATOM 3305 O O . SER A 1 435 ? 20.964 7.441 -23.566 1.00 86.06 435 SER A O 1
ATOM 3307 N N . ASP A 1 436 ? 18.976 6.381 -23.379 1.00 83.25 436 ASP A N 1
ATOM 3308 C CA . ASP A 1 436 ? 18.519 6.926 -22.107 1.00 83.25 436 ASP A CA 1
ATOM 3309 C C . ASP A 1 436 ? 18.351 5.774 -21.098 1.00 83.25 436 ASP A C 1
ATOM 3311 O O . ASP A 1 436 ? 17.518 4.899 -21.336 1.00 83.25 436 ASP A O 1
ATOM 3315 N N . PRO A 1 437 ? 19.094 5.768 -19.974 1.00 75.62 437 PRO A N 1
ATOM 3316 C CA . PRO A 1 437 ? 18.975 4.751 -18.927 1.00 75.62 437 PRO A CA 1
ATOM 3317 C C . PRO A 1 437 ? 17.608 4.664 -18.228 1.00 75.62 437 PRO A C 1
ATOM 3319 O O . PRO A 1 437 ? 17.464 3.833 -17.341 1.00 75.62 437 PRO A O 1
ATOM 3322 N N . GLY A 1 438 ? 16.646 5.533 -18.555 1.00 82.31 438 GLY A N 1
ATOM 3323 C CA . GLY A 1 438 ? 15.259 5.449 -18.082 1.00 82.31 438 GLY A CA 1
ATOM 3324 C C . GLY A 1 438 ? 14.234 5.341 -19.211 1.00 82.31 438 GLY A C 1
ATOM 3325 O O . GLY A 1 438 ? 13.090 5.766 -19.033 1.00 82.31 438 GLY A O 1
ATOM 3326 N N . LEU A 1 439 ? 14.631 4.862 -20.396 1.00 85.94 439 LEU A N 1
ATOM 3327 C CA . LEU A 1 439 ? 13.749 4.787 -21.560 1.00 85.94 439 LEU A CA 1
ATOM 3328 C C . LEU A 1 439 ? 12.468 4.000 -21.257 1.00 85.94 439 LEU A C 1
ATOM 3330 O O . LEU A 1 439 ? 11.388 4.492 -21.580 1.00 85.94 439 LEU A O 1
ATOM 3334 N N . THR A 1 440 ? 12.569 2.818 -20.650 1.00 84.81 440 THR A N 1
ATOM 3335 C CA . THR A 1 440 ? 11.410 1.965 -20.333 1.00 84.81 440 THR A CA 1
ATOM 3336 C C . THR A 1 440 ? 10.414 2.676 -19.414 1.00 84.81 440 THR A C 1
ATOM 3338 O O . THR A 1 440 ? 9.248 2.822 -19.778 1.00 84.81 440 THR A O 1
ATOM 3341 N N . TRP A 1 441 ? 10.890 3.277 -18.320 1.00 83.31 441 TRP A N 1
ATOM 3342 C CA . TRP A 1 441 ? 10.047 4.049 -17.399 1.00 83.31 441 TRP A CA 1
ATOM 3343 C C . TRP A 1 441 ? 9.426 5.301 -18.039 1.00 83.31 441 TRP A C 1
ATOM 3345 O O . TRP A 1 441 ? 8.298 5.708 -17.742 1.00 83.31 441 TRP A O 1
ATOM 3355 N N . ASN A 1 442 ? 10.155 5.933 -18.960 1.00 82.75 442 ASN A N 1
ATOM 3356 C CA . ASN A 1 442 ? 9.647 7.064 -19.729 1.00 82.75 442 ASN A CA 1
ATOM 3357 C C . ASN A 1 442 ? 8.546 6.643 -20.717 1.00 82.75 442 ASN A C 1
ATOM 3359 O O . ASN A 1 442 ? 7.667 7.455 -21.022 1.00 82.75 442 ASN A O 1
ATOM 3363 N N . LEU A 1 443 ? 8.580 5.410 -21.232 1.00 80.06 443 LEU A N 1
ATOM 3364 C CA . LEU A 1 443 ? 7.526 4.859 -22.087 1.00 80.06 443 LEU A CA 1
ATOM 3365 C C . LEU A 1 443 ? 6.265 4.571 -21.267 1.00 80.06 443 LEU A C 1
ATOM 3367 O O . LEU A 1 443 ? 5.212 5.123 -21.601 1.00 80.06 443 LEU A O 1
ATOM 3371 N N . SER A 1 444 ? 6.392 3.843 -20.155 1.00 77.00 444 SER A N 1
ATOM 3372 C CA . SER A 1 444 ? 5.267 3.505 -19.272 1.00 77.00 444 SER A CA 1
ATOM 3373 C C . SER A 1 444 ? 4.545 4.757 -18.755 1.00 77.00 444 SER A C 1
ATOM 3375 O O . SER A 1 444 ? 3.324 4.889 -18.879 1.00 77.00 444 SER A O 1
ATOM 3377 N N . SER A 1 445 ? 5.301 5.762 -18.300 1.00 70.94 445 SER A N 1
ATOM 3378 C CA . SER A 1 445 ? 4.756 7.039 -17.815 1.00 70.94 445 SER A CA 1
ATOM 3379 C C . SER A 1 445 ? 3.951 7.796 -18.885 1.00 70.94 445 SER A C 1
ATOM 3381 O O . SER A 1 445 ? 2.936 8.434 -18.588 1.00 70.94 445 SER A O 1
ATOM 3383 N N . ARG A 1 446 ? 4.392 7.756 -20.151 1.00 61.97 446 ARG A N 1
ATOM 3384 C CA . ARG A 1 446 ? 3.723 8.452 -21.266 1.00 61.97 446 ARG A CA 1
ATOM 3385 C C . ARG A 1 446 ? 2.454 7.739 -21.714 1.00 61.97 446 ARG A C 1
ATOM 3387 O O . ARG A 1 446 ? 1.476 8.414 -22.058 1.00 61.97 446 ARG A O 1
ATOM 3394 N N . GLU A 1 447 ? 2.464 6.411 -21.723 1.00 63.94 447 GLU A N 1
ATOM 3395 C CA . GLU A 1 447 ? 1.274 5.613 -22.016 1.00 63.94 447 GLU A CA 1
ATOM 3396 C C . GLU A 1 447 ? 0.220 5.776 -20.918 1.00 63.94 447 GLU A C 1
ATOM 3398 O O . GLU A 1 447 ? -0.925 6.107 -21.233 1.00 63.94 447 GLU A O 1
ATOM 3403 N N . GLY A 1 448 ? 0.614 5.697 -19.642 1.00 59.97 448 GLY A N 1
ATOM 3404 C CA . GLY A 1 448 ? -0.282 5.920 -18.503 1.00 59.97 448 GLY A CA 1
ATOM 3405 C C . GLY A 1 448 ? -0.942 7.305 -18.515 1.00 59.97 448 GLY A C 1
ATOM 3406 O O . GLY A 1 448 ? -2.151 7.428 -18.314 1.00 59.97 448 GLY A O 1
ATOM 3407 N N . ALA A 1 449 ? -0.190 8.359 -18.854 1.00 55.78 449 ALA A N 1
ATOM 3408 C CA . ALA A 1 449 ? -0.745 9.707 -19.010 1.00 55.78 449 ALA A CA 1
ATOM 3409 C C . ALA A 1 449 ? -1.757 9.823 -20.170 1.00 55.78 449 ALA A C 1
ATOM 3411 O O . ALA A 1 449 ? -2.644 10.678 -20.134 1.00 55.78 449 ALA A O 1
ATOM 3412 N N . SER A 1 450 ? -1.634 8.977 -21.197 1.00 55.25 450 SER A N 1
ATOM 3413 C CA . SER A 1 450 ? -2.498 8.985 -22.386 1.00 55.25 450 SER A CA 1
ATOM 3414 C C . SER A 1 450 ? -3.744 8.105 -22.227 1.00 55.25 450 SER A C 1
ATOM 3416 O O . SER A 1 450 ? -4.777 8.404 -22.826 1.00 55.25 450 SER A O 1
ATOM 3418 N N . ALA A 1 451 ? -3.661 7.040 -21.422 1.00 58.66 451 ALA A N 1
ATOM 3419 C CA . ALA A 1 451 ? -4.741 6.081 -21.181 1.00 58.66 451 ALA A CA 1
ATOM 3420 C C . ALA A 1 451 ? -5.796 6.570 -20.166 1.00 58.66 451 ALA A C 1
ATOM 3422 O O . ALA A 1 451 ? -6.899 6.026 -20.117 1.00 58.66 451 ALA A O 1
ATOM 3423 N N . GLY A 1 452 ? -5.486 7.622 -19.398 1.00 61.03 452 GLY A N 1
ATOM 3424 C CA . GLY A 1 452 ? -6.276 8.029 -18.237 1.00 61.03 452 GLY A CA 1
ATOM 3425 C C . GLY A 1 452 ? -5.954 7.165 -17.014 1.00 61.03 452 GLY A C 1
ATOM 3426 O O . GLY A 1 452 ? -5.478 6.039 -17.138 1.00 61.03 452 GLY A O 1
ATOM 3427 N N . GLY A 1 453 ? -6.170 7.709 -15.813 1.00 67.94 453 GLY A N 1
ATOM 3428 C CA . GLY A 1 453 ? -5.952 6.959 -14.573 1.00 67.94 453 GLY A CA 1
ATOM 3429 C C . GLY A 1 453 ? -6.867 5.728 -14.469 1.00 67.94 453 GLY A C 1
ATOM 3430 O O . GLY A 1 453 ? -7.909 5.681 -15.130 1.00 67.94 453 GLY A O 1
ATOM 3431 N N . PRO A 1 454 ? -6.511 4.735 -13.633 1.00 77.00 454 PRO A N 1
ATOM 3432 C CA . PRO A 1 454 ? -7.386 3.596 -13.367 1.00 77.00 454 PRO A CA 1
ATOM 3433 C C . PRO A 1 454 ? -8.713 4.082 -12.753 1.00 77.00 454 PRO A C 1
ATOM 3435 O O . PRO A 1 454 ? -8.777 5.184 -12.196 1.00 77.00 454 PRO A O 1
ATOM 3438 N N . PRO A 1 455 ? -9.774 3.261 -12.780 1.00 87.75 455 PRO A N 1
ATOM 3439 C CA . PRO A 1 455 ? -10.953 3.546 -11.971 1.00 87.75 455 PRO A CA 1
ATOM 3440 C C . PRO A 1 455 ? -10.593 3.549 -10.475 1.00 87.75 455 PRO A C 1
ATOM 3442 O O . PRO A 1 455 ? -9.648 2.880 -10.059 1.00 87.75 455 PRO A O 1
ATOM 3445 N N . ALA A 1 456 ? -11.383 4.260 -9.661 1.00 93.19 456 ALA A N 1
ATOM 3446 C CA . ALA A 1 456 ? -11.180 4.323 -8.209 1.00 93.19 456 ALA A CA 1
ATOM 3447 C C . ALA A 1 456 ? -11.130 2.922 -7.578 1.00 93.19 456 ALA A C 1
ATOM 3449 O O . ALA A 1 456 ? -10.303 2.658 -6.708 1.00 93.19 456 ALA A O 1
ATOM 3450 N N . VAL A 1 457 ? -11.985 2.015 -8.060 1.00 96.75 457 VAL A N 1
ATOM 3451 C CA . VAL A 1 457 ? -11.930 0.587 -7.749 1.00 96.75 457 VAL A CA 1
ATOM 3452 C C . VAL A 1 457 ? -11.925 -0.233 -9.035 1.00 96.75 457 VAL A C 1
ATOM 3454 O O . VAL A 1 457 ? -12.673 0.070 -9.966 1.00 96.75 457 VAL A O 1
ATOM 3457 N N . GLN A 1 458 ? -11.151 -1.317 -9.072 1.00 97.00 458 GLN A N 1
ATOM 3458 C CA . GLN A 1 458 ? -11.221 -2.317 -10.140 1.00 97.00 458 GLN A CA 1
ATOM 3459 C C . GLN A 1 458 ? -11.366 -3.734 -9.581 1.00 97.00 458 GLN A C 1
ATOM 3461 O O . GLN A 1 458 ? -10.736 -4.092 -8.587 1.00 97.00 458 GLN A O 1
ATOM 3466 N N . VAL A 1 459 ? -12.175 -4.552 -10.252 1.00 98.12 459 VAL A N 1
ATOM 3467 C CA . VAL A 1 459 ? -12.311 -5.994 -9.999 1.00 98.12 459 VAL A CA 1
ATOM 3468 C C . VAL A 1 459 ? -12.185 -6.735 -11.330 1.00 98.12 459 VAL A C 1
ATOM 3470 O O . VAL A 1 459 ? -12.816 -6.347 -12.312 1.00 98.12 459 VAL A O 1
ATOM 3473 N N . GLY A 1 460 ? -11.374 -7.791 -11.389 1.00 97.06 460 GLY A N 1
ATOM 3474 C CA . GLY A 1 460 ? -11.004 -8.441 -12.648 1.00 97.06 460 GLY A CA 1
ATOM 3475 C C . GLY A 1 460 ? -10.049 -7.596 -13.502 1.00 97.06 460 GLY A C 1
ATOM 3476 O O . GLY A 1 460 ? -9.532 -6.566 -13.069 1.00 97.06 460 GLY A O 1
ATOM 3477 N N . GLY A 1 461 ? -9.799 -8.030 -14.736 1.00 95.38 461 GLY A N 1
ATOM 3478 C CA . GLY A 1 461 ? -8.836 -7.370 -15.620 1.00 95.38 461 GLY A CA 1
ATOM 3479 C C . GLY A 1 461 ? -7.376 -7.527 -15.193 1.00 95.38 461 GLY A C 1
ATOM 3480 O O . GLY A 1 461 ? -6.993 -8.504 -14.544 1.00 95.38 461 GLY A O 1
ATOM 3481 N N . TYR A 1 462 ? -6.565 -6.543 -15.579 1.00 95.25 462 TYR A N 1
ATOM 3482 C CA . TYR A 1 462 ? -5.164 -6.422 -15.190 1.00 95.25 462 TYR A CA 1
ATOM 3483 C C . TYR A 1 462 ? -4.994 -5.451 -14.012 1.00 95.25 462 TYR A C 1
ATOM 3485 O O . TYR A 1 462 ? -5.640 -4.399 -14.014 1.00 95.25 462 TYR A O 1
ATOM 3493 N N . PRO A 1 463 ? -4.149 -5.773 -13.014 1.00 94.25 463 PRO A N 1
ATOM 3494 C CA . PRO A 1 463 ? -3.730 -4.793 -12.018 1.00 94.25 463 PRO A CA 1
ATOM 3495 C C . PRO A 1 463 ? -2.955 -3.657 -12.686 1.00 94.25 463 PRO A C 1
ATOM 3497 O O . PRO A 1 463 ? -2.379 -3.835 -13.760 1.00 94.25 463 PRO A O 1
ATOM 3500 N N . VAL A 1 464 ? -2.948 -2.500 -12.035 1.00 90.44 464 VAL A N 1
ATOM 3501 C CA . VAL A 1 464 ? -2.185 -1.332 -12.479 1.00 90.44 464 VAL A CA 1
ATOM 3502 C C . VAL A 1 464 ? -1.358 -0.839 -11.308 1.00 90.44 464 VAL A C 1
ATOM 3504 O O . VAL A 1 464 ? -1.910 -0.634 -10.223 1.00 90.44 464 VAL A O 1
ATOM 3507 N N . PHE A 1 465 ? -0.073 -0.618 -11.542 1.00 88.44 465 PHE A N 1
ATOM 3508 C CA . PHE A 1 465 ? 0.905 -0.322 -10.502 1.00 88.44 465 PHE A CA 1
ATOM 3509 C C . PHE A 1 465 ? 1.400 1.124 -10.624 1.00 88.44 465 PHE A C 1
ATOM 3511 O O . PHE A 1 465 ? 1.212 1.783 -11.647 1.00 88.44 465 PHE A O 1
ATOM 3518 N N . CYS A 1 466 ? 1.977 1.653 -9.549 1.00 83.62 466 CYS A N 1
ATOM 3519 C CA . CYS A 1 466 ? 2.743 2.901 -9.589 1.00 83.62 466 CYS A CA 1
ATOM 3520 C C . CYS A 1 466 ? 4.249 2.643 -9.725 1.00 83.62 466 CYS A C 1
ATOM 3522 O O . CYS A 1 466 ? 4.977 3.548 -10.126 1.00 83.62 466 CYS A O 1
ATOM 3524 N N . GLN A 1 467 ? 4.709 1.442 -9.367 1.00 84.69 467 GLN A N 1
ATOM 3525 C CA . GLN A 1 467 ? 6.109 1.025 -9.398 1.00 84.69 467 GLN A CA 1
ATOM 3526 C C . GLN A 1 467 ? 6.280 -0.202 -10.306 1.00 84.69 467 GLN A C 1
ATOM 3528 O O . GLN A 1 467 ? 6.103 -0.087 -11.512 1.00 84.69 467 GLN A O 1
ATOM 3533 N N . ASP A 1 468 ? 6.628 -1.362 -9.749 1.00 83.38 468 ASP A N 1
ATOM 3534 C CA . ASP A 1 468 ? 6.873 -2.602 -10.493 1.00 83.38 468 ASP A CA 1
ATOM 3535 C C . ASP A 1 468 ? 5.963 -3.723 -9.974 1.00 83.38 468 ASP A C 1
ATOM 3537 O O . ASP A 1 468 ? 5.519 -3.729 -8.821 1.00 83.38 468 ASP A O 1
ATOM 3541 N N . ASP A 1 469 ? 5.711 -4.706 -10.828 1.00 90.94 469 ASP A N 1
ATOM 3542 C CA . ASP A 1 469 ? 4.987 -5.913 -10.481 1.00 90.94 469 ASP A CA 1
ATOM 3543 C C . ASP A 1 469 ? 5.934 -6.928 -9.830 1.00 90.94 469 ASP A C 1
ATOM 3545 O O . ASP A 1 469 ? 6.765 -7.567 -10.481 1.00 90.94 469 ASP A O 1
ATOM 3549 N N . TRP A 1 470 ? 5.774 -7.155 -8.526 1.00 85.00 470 TRP A N 1
ATOM 3550 C CA . TRP A 1 470 ? 6.644 -8.055 -7.760 1.00 85.00 470 TRP A CA 1
ATOM 3551 C C . TRP A 1 470 ? 6.662 -9.512 -8.273 1.00 85.00 470 TRP A C 1
ATOM 3553 O O . TRP A 1 470 ? 7.577 -10.286 -7.970 1.00 85.00 470 TRP A O 1
ATOM 3563 N N . ARG A 1 471 ? 5.689 -9.911 -9.107 1.00 91.62 471 ARG A N 1
ATOM 3564 C CA . ARG A 1 471 ? 5.664 -11.223 -9.785 1.00 91.62 471 ARG A CA 1
ATOM 3565 C C . ARG A 1 471 ? 6.764 -11.364 -10.853 1.00 91.62 471 ARG A C 1
ATOM 3567 O O . ARG A 1 471 ? 7.069 -12.492 -11.273 1.00 91.62 471 ARG A O 1
ATOM 3574 N N . ASN A 1 472 ? 7.394 -10.259 -11.265 1.00 85.50 472 ASN A N 1
ATOM 3575 C CA . ASN A 1 472 ? 8.616 -10.254 -12.076 1.00 85.50 472 ASN A CA 1
ATOM 3576 C C . ASN A 1 472 ? 9.803 -10.840 -11.307 1.00 85.50 472 ASN A C 1
ATOM 3578 O O . ASN A 1 472 ? 10.516 -11.702 -11.833 1.00 85.50 472 ASN A O 1
ATOM 3582 N N . TRP A 1 473 ? 9.937 -10.442 -10.042 1.00 84.19 473 TRP A N 1
ATOM 3583 C CA . TRP A 1 473 ? 11.054 -10.772 -9.161 1.00 84.19 473 TRP A CA 1
ATOM 3584 C C . TRP A 1 473 ? 10.948 -12.186 -8.591 1.00 84.19 473 TRP A C 1
ATOM 3586 O O . TRP A 1 473 ? 11.927 -12.932 -8.552 1.00 84.19 473 TRP A O 1
ATOM 3596 N N . GLU A 1 474 ? 9.744 -12.583 -8.177 1.00 85.81 474 GLU A N 1
ATOM 3597 C CA . GLU A 1 474 ? 9.531 -13.822 -7.436 1.00 85.81 474 GLU A CA 1
ATOM 3598 C C . GLU A 1 474 ? 8.519 -14.741 -8.126 1.00 85.81 474 GLU A C 1
ATOM 3600 O O . GLU A 1 474 ? 7.302 -14.561 -8.063 1.00 85.81 474 GLU A O 1
ATOM 3605 N N . GLU A 1 475 ? 9.033 -15.811 -8.741 1.00 88.44 475 GLU A N 1
ATOM 3606 C CA . GLU A 1 475 ? 8.227 -16.777 -9.498 1.00 88.44 475 GLU A CA 1
ATOM 3607 C C . GLU A 1 475 ? 7.093 -17.413 -8.680 1.00 88.44 475 GLU A C 1
ATOM 3609 O O . GLU A 1 475 ? 6.037 -17.719 -9.237 1.00 88.44 475 GLU A O 1
ATOM 3614 N N . ARG A 1 476 ? 7.265 -17.551 -7.357 1.00 93.25 476 ARG A N 1
ATOM 3615 C CA . ARG A 1 476 ? 6.236 -18.103 -6.461 1.00 93.25 476 ARG A CA 1
ATOM 3616 C C . ARG A 1 476 ? 4.922 -17.314 -6.460 1.00 93.25 476 ARG A C 1
ATOM 3618 O O . ARG A 1 476 ? 3.903 -17.888 -6.094 1.00 93.25 476 ARG A O 1
ATOM 3625 N N . TYR A 1 477 ? 4.927 -16.047 -6.887 1.00 94.62 477 TYR A N 1
ATOM 3626 C CA . TYR A 1 477 ? 3.728 -15.207 -6.943 1.00 94.62 477 TYR A CA 1
ATOM 3627 C C . TYR A 1 477 ? 3.065 -15.147 -8.328 1.00 94.62 477 TYR A C 1
ATOM 3629 O O . TYR A 1 477 ? 1.966 -14.617 -8.475 1.00 94.62 477 TYR A O 1
ATOM 3637 N N . ARG A 1 478 ? 3.670 -15.736 -9.364 1.00 94.50 478 ARG A N 1
ATOM 3638 C CA . ARG A 1 478 ? 3.062 -15.797 -10.707 1.00 94.50 478 ARG A CA 1
ATOM 3639 C C . ARG A 1 478 ? 1.722 -16.548 -10.776 1.00 94.50 478 ARG A C 1
ATOM 3641 O O . ARG A 1 478 ? 0.937 -16.204 -11.656 1.00 94.50 478 ARG A O 1
ATOM 3648 N N . PRO A 1 479 ? 1.415 -17.527 -9.896 1.00 97.06 479 PRO A N 1
ATOM 3649 C CA . PRO A 1 479 ? 0.083 -18.128 -9.846 1.00 97.06 479 PRO A CA 1
ATOM 3650 C C . PRO A 1 479 ? -1.045 -17.159 -9.463 1.00 97.06 479 PRO A C 1
ATOM 3652 O O . PRO A 1 479 ? -2.194 -17.459 -9.763 1.00 97.06 479 PRO A O 1
ATOM 3655 N N . TYR A 1 480 ? -0.757 -16.016 -8.825 1.00 97.94 480 TYR A N 1
ATOM 3656 C CA . TYR A 1 480 ? -1.750 -14.994 -8.464 1.00 97.94 480 TYR A CA 1
ATOM 3657 C C . TYR A 1 480 ? -2.068 -14.120 -9.687 1.00 97.94 480 TYR A C 1
ATOM 3659 O O . TYR A 1 480 ? -1.632 -12.973 -9.813 1.00 97.94 480 TYR A O 1
ATOM 3667 N N . ASP A 1 481 ? -2.776 -14.715 -10.643 1.00 96.31 481 ASP A N 1
ATOM 3668 C CA . ASP A 1 481 ? -2.987 -14.203 -12.001 1.00 96.31 481 ASP A CA 1
ATOM 3669 C C . ASP A 1 481 ? -4.236 -13.318 -12.163 1.00 96.31 481 ASP A C 1
ATOM 3671 O O . ASP A 1 481 ? -4.380 -12.632 -13.185 1.00 96.31 481 ASP A O 1
ATOM 3675 N N . THR A 1 482 ? -5.118 -13.312 -11.162 1.00 97.62 482 THR A N 1
ATOM 3676 C CA . THR A 1 482 ? -6.429 -12.665 -11.220 1.00 97.62 482 THR A CA 1
ATOM 3677 C C . THR A 1 482 ? -6.517 -11.518 -10.224 1.00 97.62 482 THR A C 1
ATOM 3679 O O . THR A 1 482 ? -6.297 -11.709 -9.028 1.00 97.62 482 THR A O 1
ATOM 3682 N N . LEU A 1 483 ? -6.883 -10.324 -10.705 1.00 98.00 483 LEU A N 1
ATOM 3683 C CA . LEU A 1 483 ? -7.155 -9.176 -9.843 1.00 98.00 483 LEU A CA 1
ATOM 3684 C C . LEU A 1 483 ? -8.485 -9.352 -9.115 1.00 98.00 483 LEU A C 1
ATOM 3686 O O . LEU A 1 483 ? -9.549 -9.235 -9.720 1.00 98.00 483 LEU A O 1
ATOM 3690 N N . LEU A 1 484 ? -8.415 -9.606 -7.810 1.00 98.31 484 LEU A N 1
ATOM 3691 C CA . LEU A 1 484 ? -9.589 -9.748 -6.961 1.00 98.31 484 LEU A CA 1
ATOM 3692 C C . LEU A 1 484 ? -10.189 -8.388 -6.597 1.00 98.31 484 LEU A C 1
ATOM 3694 O O . LEU A 1 484 ? -11.404 -8.221 -6.631 1.00 98.31 484 LEU A O 1
ATOM 3698 N N . PHE A 1 485 ? -9.339 -7.430 -6.237 1.00 98.50 485 PHE A N 1
ATOM 3699 C CA . PHE A 1 485 ? -9.749 -6.081 -5.859 1.00 98.50 485 PHE A CA 1
ATOM 3700 C C . PHE A 1 485 ? -8.560 -5.129 -5.966 1.00 98.50 485 PHE A C 1
ATOM 3702 O O . PHE A 1 485 ? -7.483 -5.443 -5.465 1.00 98.50 485 PHE A O 1
ATOM 3709 N N . GLN A 1 486 ? -8.754 -3.962 -6.571 1.00 97.94 486 GLN A N 1
ATOM 3710 C CA . GLN A 1 486 ? -7.809 -2.849 -6.533 1.00 97.94 486 GLN A CA 1
ATOM 3711 C C . GLN A 1 486 ? -8.523 -1.590 -6.068 1.00 97.94 486 GLN A C 1
ATOM 3713 O O . GLN A 1 486 ? -9.622 -1.309 -6.541 1.00 97.94 486 GLN A O 1
ATOM 3718 N N . LEU A 1 487 ? -7.878 -0.826 -5.191 1.00 97.50 487 LEU A N 1
ATOM 3719 C CA . LEU A 1 487 ? -8.303 0.508 -4.781 1.00 97.50 487 LEU A CA 1
ATOM 3720 C C . LEU A 1 487 ? -7.191 1.500 -5.113 1.00 97.50 487 LEU A C 1
ATOM 3722 O O . LEU A 1 487 ? -6.028 1.278 -4.772 1.00 97.50 487 LEU A O 1
ATOM 3726 N N . SER A 1 488 ? -7.556 2.588 -5.776 1.00 94.50 488 SER A N 1
ATOM 3727 C CA . SER A 1 488 ? -6.665 3.709 -6.061 1.00 94.50 488 SER A CA 1
ATOM 3728 C C . SER A 1 488 ? -6.862 4.836 -5.053 1.00 94.50 488 SER A C 1
ATOM 3730 O O . SER A 1 488 ? -7.923 4.968 -4.442 1.00 94.50 488 SER A O 1
ATOM 3732 N N . CYS A 1 489 ? -5.823 5.652 -4.883 1.00 89.81 489 CYS A N 1
ATOM 3733 C CA . CYS A 1 489 ? -5.913 6.898 -4.140 1.00 89.81 489 CYS A CA 1
ATOM 3734 C C . CYS A 1 489 ? -7.033 7.790 -4.706 1.00 89.81 489 CYS A C 1
ATOM 3736 O O . CYS A 1 489 ? -7.192 7.919 -5.921 1.00 89.81 489 CYS A O 1
ATOM 3738 N N . ASP A 1 490 ? -7.798 8.412 -3.811 1.00 87.00 490 ASP A N 1
ATOM 3739 C CA . ASP A 1 490 ? -8.862 9.360 -4.140 1.00 87.00 490 ASP A CA 1
ATOM 3740 C C . ASP A 1 490 ? -8.760 10.545 -3.173 1.00 87.00 490 ASP A C 1
ATOM 3742 O O . ASP A 1 490 ? -9.194 10.480 -2.018 1.00 87.00 490 ASP A O 1
ATOM 3746 N N . TRP A 1 491 ? -8.142 11.628 -3.646 1.00 80.75 491 TRP A N 1
ATOM 3747 C CA . TRP A 1 491 ? -7.909 12.834 -2.852 1.00 80.75 491 TRP A CA 1
ATOM 3748 C C . TRP A 1 491 ? -9.193 13.596 -2.521 1.00 80.75 491 TRP A C 1
ATOM 3750 O O . TRP A 1 491 ? -9.249 14.229 -1.467 1.00 80.75 491 TRP A O 1
ATOM 3760 N N . ASP A 1 492 ? -10.237 13.499 -3.351 1.00 83.69 492 ASP A N 1
ATOM 3761 C CA . ASP A 1 492 ? -11.527 14.141 -3.065 1.00 83.69 492 ASP A CA 1
ATOM 3762 C C . ASP A 1 492 ? -12.179 13.507 -1.826 1.00 83.69 492 ASP A C 1
ATOM 3764 O O . ASP A 1 492 ? -12.855 14.180 -1.045 1.00 83.69 492 ASP A O 1
ATOM 3768 N N . ARG A 1 493 ? -11.929 12.210 -1.617 1.00 81.38 493 ARG A N 1
ATOM 3769 C CA . ARG A 1 493 ? -12.434 11.414 -0.487 1.00 81.38 493 ARG A CA 1
ATOM 3770 C C . ARG A 1 493 ? -11.414 11.191 0.624 1.00 81.38 493 ARG A C 1
ATOM 3772 O O . ARG A 1 493 ? -11.711 10.471 1.580 1.00 81.38 493 ARG A O 1
ATOM 3779 N N . TRP A 1 494 ? -10.231 11.798 0.514 1.00 84.25 494 TRP A N 1
ATOM 3780 C CA . TRP A 1 494 ? -9.103 11.591 1.427 1.00 84.25 494 TRP A CA 1
ATOM 3781 C C . TRP A 1 494 ? -8.714 10.114 1.603 1.00 84.25 494 TRP A C 1
ATOM 3783 O O . TRP A 1 494 ? -8.263 9.704 2.670 1.00 84.25 494 TRP A O 1
ATOM 3793 N N . ILE A 1 495 ? -8.887 9.301 0.560 1.00 88.19 495 ILE A N 1
ATOM 3794 C CA . ILE A 1 495 ? -8.348 7.941 0.496 1.00 88.19 495 ILE A CA 1
ATOM 3795 C C . ILE A 1 495 ? -6.883 8.071 0.089 1.00 88.19 495 ILE A C 1
ATOM 3797 O O . ILE A 1 495 ? -6.568 8.229 -1.090 1.00 88.19 495 ILE A O 1
ATOM 3801 N N . ALA A 1 496 ? -5.994 8.055 1.078 1.00 85.62 496 ALA A N 1
ATOM 3802 C CA . ALA A 1 496 ? -4.567 8.291 0.892 1.00 85.62 496 ALA A CA 1
ATOM 3803 C C . ALA A 1 496 ? -3.787 6.971 0.938 1.00 85.62 496 ALA A C 1
ATOM 3805 O O . ALA A 1 496 ? -3.578 6.397 2.008 1.00 85.62 496 ALA A O 1
ATOM 3806 N N . ILE A 1 497 ? -3.342 6.504 -0.227 1.00 88.00 497 ILE A N 1
ATOM 3807 C CA . ILE A 1 497 ? -2.472 5.331 -0.365 1.00 88.00 497 ILE A CA 1
ATOM 3808 C C . ILE A 1 497 ? -1.082 5.847 -0.731 1.00 88.00 497 ILE A C 1
ATOM 3810 O O . ILE A 1 497 ? -0.795 6.056 -1.904 1.00 88.00 497 ILE A O 1
ATOM 3814 N N . GLY A 1 498 ? -0.248 6.144 0.266 1.00 83.31 498 GLY A N 1
ATOM 3815 C CA . GLY A 1 498 ? 1.041 6.808 0.033 1.00 83.31 498 GLY A CA 1
ATOM 3816 C C . GLY A 1 498 ? 0.902 8.113 -0.768 1.00 83.31 498 GLY A C 1
ATOM 3817 O O . GLY A 1 498 ? -0.056 8.865 -0.579 1.00 83.31 498 GLY A O 1
ATOM 3818 N N . ASP A 1 499 ? 1.849 8.371 -1.673 1.00 80.88 499 ASP A N 1
ATOM 3819 C CA . ASP A 1 499 ? 1.820 9.513 -2.596 1.00 80.88 499 ASP A CA 1
ATOM 3820 C C . ASP A 1 499 ? 1.098 9.145 -3.906 1.00 80.88 499 ASP A C 1
ATOM 3822 O O . ASP A 1 499 ? 1.706 8.754 -4.902 1.00 80.88 499 ASP A O 1
ATOM 3826 N N . GLY A 1 500 ? -0.240 9.159 -3.883 1.00 80.00 500 GLY A N 1
ATOM 3827 C CA . GLY A 1 500 ? -1.052 8.891 -5.082 1.00 80.00 500 GLY A CA 1
ATOM 3828 C C . GLY A 1 500 ? -1.029 7.431 -5.551 1.00 80.00 500 GLY A C 1
ATOM 3829 O O . GLY A 1 500 ? -1.151 7.147 -6.742 1.00 80.00 500 GLY A O 1
ATOM 3830 N N . GLY A 1 501 ? -0.845 6.509 -4.613 1.00 89.25 501 GLY A N 1
ATOM 3831 C CA . GLY A 1 501 ? -0.663 5.087 -4.841 1.00 89.25 501 GLY A CA 1
ATOM 3832 C C . GLY A 1 501 ? -1.932 4.258 -4.988 1.00 89.25 501 GLY A C 1
ATOM 3833 O O . GLY A 1 501 ? -3.046 4.762 -5.184 1.00 89.25 501 GLY A O 1
ATOM 3834 N N . ARG A 1 502 ? -1.733 2.940 -4.934 1.00 91.94 502 ARG A N 1
ATOM 3835 C CA . ARG A 1 502 ? -2.739 1.912 -5.215 1.00 91.94 502 ARG A CA 1
ATOM 3836 C C . ARG A 1 502 ? -2.481 0.693 -4.352 1.00 91.94 502 ARG A C 1
ATOM 3838 O O . ARG A 1 502 ? -1.346 0.394 -4.008 1.00 91.94 502 ARG A O 1
ATOM 3845 N N . MET A 1 503 ? -3.542 -0.033 -4.037 1.00 95.50 503 MET A N 1
ATOM 3846 C CA . MET A 1 503 ? -3.457 -1.328 -3.371 1.00 95.50 503 MET A CA 1
ATOM 3847 C C . MET A 1 503 ? -4.204 -2.378 -4.173 1.00 95.50 503 MET A C 1
ATOM 3849 O O . MET A 1 503 ? -5.287 -2.105 -4.690 1.00 95.50 503 MET A O 1
ATOM 3853 N N . CYS A 1 504 ? -3.644 -3.577 -4.258 1.00 95.94 504 CYS A N 1
ATOM 3854 C CA . CYS A 1 504 ? -4.192 -4.680 -5.024 1.00 95.94 504 CYS A CA 1
ATOM 3855 C C . CYS A 1 504 ? -4.191 -5.982 -4.217 1.00 95.94 504 CYS A C 1
ATOM 3857 O O . CYS A 1 504 ? -3.281 -6.286 -3.446 1.00 95.94 504 CYS A O 1
ATOM 3859 N N . PHE A 1 505 ? -5.249 -6.757 -4.423 1.00 98.50 505 PHE A N 1
ATOM 3860 C CA . PHE A 1 505 ? -5.421 -8.109 -3.923 1.00 98.50 505 PHE A CA 1
ATOM 3861 C C . PHE A 1 505 ? -5.533 -9.019 -5.138 1.00 98.50 505 PHE A C 1
ATOM 3863 O O . PHE A 1 505 ? -6.392 -8.819 -6.001 1.00 98.50 505 PHE A O 1
ATOM 3870 N N . LEU A 1 506 ? -4.651 -10.003 -5.215 1.00 98.44 506 LEU A N 1
ATOM 3871 C CA . LEU A 1 506 ? -4.532 -10.943 -6.317 1.00 98.44 506 LEU A CA 1
ATOM 3872 C C . LEU A 1 506 ? -4.844 -12.347 -5.801 1.00 98.44 506 LEU A C 1
ATOM 3874 O O . LEU A 1 506 ? -4.486 -12.703 -4.682 1.00 98.44 506 LEU A O 1
ATOM 3878 N N . ILE A 1 507 ? -5.505 -13.160 -6.612 1.00 98.56 507 ILE A N 1
ATOM 3879 C CA . ILE A 1 507 ? -5.886 -14.533 -6.267 1.00 98.56 507 ILE A CA 1
ATOM 3880 C C . ILE A 1 507 ? -5.543 -15.457 -7.439 1.00 98.56 507 ILE A C 1
ATOM 3882 O O . ILE A 1 507 ? -5.651 -15.025 -8.591 1.00 98.56 507 ILE A O 1
ATOM 3886 N N . PRO A 1 508 ? -5.141 -16.718 -7.201 1.00 98.44 508 PRO A N 1
ATOM 3887 C CA . PRO A 1 508 ? -5.054 -17.685 -8.283 1.00 98.44 508 PRO A CA 1
ATOM 3888 C C . PRO A 1 508 ? -6.433 -17.935 -8.898 1.00 98.44 508 PRO A C 1
ATOM 3890 O O . PRO A 1 508 ? -7.395 -18.223 -8.183 1.00 98.44 508 PRO A O 1
ATOM 3893 N N . SER A 1 509 ? -6.540 -17.870 -10.224 1.00 97.31 509 SER A N 1
ATOM 3894 C CA . SER A 1 509 ? -7.794 -18.090 -10.959 1.00 97.31 509 SER A CA 1
ATOM 3895 C C . SER A 1 509 ? -8.490 -19.406 -10.583 1.00 97.31 509 SER A C 1
ATOM 3897 O O . SER A 1 509 ? -9.713 -19.447 -10.426 1.00 97.31 509 SER A O 1
ATOM 3899 N N . GLU A 1 510 ? -7.720 -20.474 -10.354 1.00 97.38 510 GLU A N 1
ATOM 3900 C CA . GLU A 1 510 ? -8.232 -21.776 -9.902 1.00 97.38 510 GLU A CA 1
ATOM 3901 C C . GLU A 1 510 ? -8.893 -21.707 -8.513 1.00 97.38 510 GLU A C 1
ATOM 3903 O O . GLU A 1 510 ? -9.922 -22.343 -8.277 1.00 97.38 510 GLU A O 1
ATOM 3908 N N . LYS A 1 511 ? -8.327 -20.911 -7.598 1.00 98.12 511 LYS A N 1
ATOM 3909 C CA . LYS A 1 511 ? -8.831 -20.709 -6.232 1.00 98.12 511 LYS A CA 1
ATOM 3910 C C . LYS A 1 511 ? -10.096 -19.862 -6.227 1.00 98.12 511 LYS A C 1
ATOM 3912 O O . LYS A 1 511 ? -11.072 -20.230 -5.573 1.00 98.12 511 LYS A O 1
ATOM 3917 N N . LEU A 1 512 ? -10.116 -18.798 -7.032 1.00 97.81 512 LEU A N 1
ATOM 3918 C CA . LEU A 1 512 ? -11.304 -17.975 -7.241 1.00 97.81 512 LEU A CA 1
ATOM 3919 C C . LEU A 1 512 ? -12.474 -18.812 -7.776 1.00 97.81 512 LEU A C 1
ATOM 3921 O O . LEU A 1 512 ? -13.557 -18.793 -7.192 1.00 97.81 512 LEU A O 1
ATOM 3925 N N . ALA A 1 513 ? -12.238 -19.613 -8.820 1.00 95.19 513 ALA A N 1
ATOM 3926 C CA . ALA A 1 513 ? -13.258 -20.484 -9.405 1.00 95.19 513 ALA A CA 1
ATOM 3927 C C . ALA A 1 513 ? -13.767 -21.558 -8.423 1.00 95.19 513 ALA A C 1
ATOM 3929 O O . ALA A 1 513 ? -14.920 -21.984 -8.508 1.00 95.19 513 ALA A O 1
ATOM 3930 N N . ALA A 1 514 ? -12.925 -21.988 -7.479 1.00 95.69 514 ALA A N 1
ATOM 3931 C CA . ALA A 1 514 ? -13.296 -22.908 -6.408 1.00 95.69 514 ALA A CA 1
ATOM 3932 C C . ALA A 1 514 ? -14.004 -22.224 -5.219 1.00 95.69 514 ALA A C 1
ATOM 3934 O O . ALA A 1 514 ? -14.489 -22.919 -4.325 1.00 95.69 514 ALA A O 1
ATOM 3935 N N . GLY A 1 515 ? -14.072 -20.887 -5.186 1.00 94.44 515 GLY A N 1
ATOM 3936 C CA . GLY A 1 515 ? -14.590 -20.124 -4.048 1.00 94.44 515 GLY A CA 1
ATOM 3937 C C . GLY A 1 515 ? -13.696 -20.198 -2.805 1.00 94.44 515 GLY A C 1
ATOM 3938 O O . GLY A 1 515 ? -14.201 -20.081 -1.687 1.00 94.44 515 GLY A O 1
ATOM 3939 N N . ASP A 1 516 ? -12.393 -20.422 -2.988 1.00 96.62 516 ASP A N 1
ATOM 3940 C CA . ASP A 1 516 ? -11.392 -20.536 -1.927 1.00 96.62 516 ASP A CA 1
ATOM 3941 C C . ASP A 1 516 ? -10.561 -19.249 -1.815 1.00 96.62 516 ASP A C 1
ATOM 3943 O O . ASP A 1 516 ? -9.602 -19.040 -2.550 1.00 96.62 516 ASP A O 1
ATOM 3947 N N . PHE A 1 517 ? -10.925 -18.397 -0.858 1.00 96.62 517 PHE A N 1
ATOM 3948 C CA . PHE A 1 517 ? -10.284 -17.100 -0.598 1.00 96.62 517 PHE A CA 1
ATOM 3949 C C . PHE A 1 517 ? -9.227 -17.169 0.519 1.00 96.62 517 PHE A C 1
ATOM 3951 O O . PHE A 1 517 ? -8.850 -16.150 1.098 1.00 96.62 517 PHE A O 1
ATOM 3958 N N . SER A 1 518 ? -8.767 -18.376 0.869 1.00 95.12 518 SER A N 1
ATOM 3959 C CA . SER A 1 518 ? -7.723 -18.556 1.887 1.00 95.12 518 SER A CA 1
ATOM 3960 C C . SER A 1 518 ? -6.324 -18.167 1.399 1.00 95.12 518 SER A C 1
ATOM 3962 O O . SER A 1 518 ? -5.444 -17.924 2.223 1.00 95.12 518 SER A O 1
ATOM 3964 N N . ASP A 1 519 ? -6.136 -18.060 0.084 1.00 96.50 519 ASP A N 1
ATOM 3965 C CA . ASP A 1 519 ? -4.840 -17.862 -0.563 1.00 96.50 519 ASP A CA 1
ATOM 3966 C C . ASP A 1 519 ? -4.900 -16.653 -1.504 1.00 96.50 519 ASP A C 1
ATOM 3968 O O . ASP A 1 519 ? -5.372 -16.740 -2.639 1.00 96.50 519 ASP A O 1
ATOM 3972 N N . ILE A 1 520 ? -4.508 -15.491 -0.982 1.00 98.12 520 ILE A N 1
ATOM 3973 C CA . ILE A 1 520 ? -4.587 -14.186 -1.648 1.00 98.12 520 ILE A CA 1
ATOM 3974 C C . ILE A 1 520 ? -3.245 -13.503 -1.449 1.00 98.12 520 ILE A C 1
ATOM 3976 O O . ILE A 1 520 ? -2.737 -13.481 -0.335 1.00 98.12 520 ILE A O 1
ATOM 3980 N N . MET A 1 521 ? -2.703 -12.922 -2.510 1.00 97.50 521 MET A N 1
ATOM 3981 C CA . MET A 1 521 ? -1.549 -12.037 -2.459 1.00 97.50 521 MET A CA 1
ATOM 3982 C C . MET A 1 521 ? -2.034 -10.597 -2.303 1.00 97.50 521 MET A C 1
ATOM 3984 O O . MET A 1 521 ? -2.961 -10.175 -2.992 1.00 97.50 521 MET A O 1
ATOM 3988 N N . TYR A 1 522 ? -1.391 -9.840 -1.425 1.00 97.25 522 TYR A N 1
ATOM 3989 C CA . TYR A 1 522 ? -1.670 -8.430 -1.188 1.00 97.25 522 TYR A CA 1
ATOM 3990 C C . TYR A 1 522 ? -0.419 -7.587 -1.441 1.00 97.25 522 TYR A C 1
ATOM 3992 O O . TYR A 1 522 ? 0.669 -7.930 -0.982 1.00 97.25 522 TYR A O 1
ATOM 4000 N N . TRP A 1 523 ? -0.587 -6.477 -2.157 1.00 94.25 523 TRP A N 1
ATOM 4001 C CA . TRP A 1 523 ? 0.470 -5.506 -2.422 1.00 94.25 523 TRP A CA 1
ATOM 4002 C C . TRP A 1 523 ? -0.097 -4.088 -2.492 1.00 94.25 523 TRP A C 1
ATOM 4004 O O . TRP A 1 523 ? -1.259 -3.891 -2.853 1.00 94.25 523 TRP A O 1
ATOM 4014 N N . TRP A 1 524 ? 0.731 -3.096 -2.189 1.00 93.62 524 TRP A N 1
ATOM 4015 C CA . TRP A 1 524 ? 0.444 -1.696 -2.467 1.00 93.62 524 TRP A CA 1
ATOM 4016 C C . TRP A 1 524 ? 1.732 -0.975 -2.866 1.00 93.62 524 TRP A C 1
ATOM 4018 O O . TRP A 1 524 ? 2.819 -1.362 -2.439 1.00 93.62 524 TRP A O 1
ATOM 4028 N N . ASP A 1 525 ? 1.605 0.072 -3.671 1.00 86.25 525 ASP A N 1
ATOM 4029 C CA . ASP A 1 525 ? 2.708 0.940 -4.074 1.00 86.25 525 ASP A CA 1
ATOM 4030 C C . ASP A 1 525 ? 2.240 2.390 -4.262 1.00 86.25 525 ASP A C 1
ATOM 4032 O O . ASP A 1 525 ? 1.041 2.681 -4.267 1.00 86.25 525 ASP A O 1
ATOM 4036 N N . CYS A 1 526 ? 3.186 3.326 -4.364 1.00 82.88 526 CYS A N 1
ATOM 4037 C CA . CYS A 1 526 ? 2.913 4.739 -4.627 1.00 82.88 526 CYS A CA 1
ATOM 4038 C C . CYS A 1 526 ? 4.033 5.409 -5.436 1.00 82.88 526 CYS A C 1
ATOM 4040 O O . CYS A 1 526 ? 5.071 4.788 -5.683 1.00 82.88 526 CYS A O 1
ATOM 4042 N N . GLY A 1 527 ? 3.779 6.648 -5.874 1.00 66.94 527 GLY A N 1
ATOM 4043 C CA . GLY A 1 527 ? 4.710 7.457 -6.668 1.00 66.94 527 GLY A CA 1
ATOM 4044 C C . GLY A 1 527 ? 5.890 8.017 -5.887 1.00 66.94 527 GLY A C 1
ATOM 4045 O O . GLY A 1 527 ? 5.830 8.031 -4.634 1.00 66.94 527 GLY A O 1
#

Radius of gyration: 26.68 Å; Cα contacts (8 Å, |Δi|>4): 1008; chains: 1; bounding box: 62×68×69 Å

Solvent-accessible surface area (backbone atoms only — not comparable to full-atom values): 30304 Å² total; per-residue (Å²): 101,49,36,27,38,52,46,37,30,76,92,35,42,79,35,36,42,71,35,91,86,64,61,92,86,75,66,83,70,42,58,27,67,84,75,92,72,67,43,88,74,53,66,68,33,73,75,56,86,86,86,55,27,31,28,28,71,44,64,25,32,42,33,25,24,55,65,44,48,63,70,42,57,86,42,46,65,83,20,21,54,73,36,64,35,75,63,89,87,43,62,31,30,39,41,42,42,39,34,62,41,85,30,79,41,93,79,30,43,68,45,66,50,74,58,98,92,46,73,49,56,73,40,70,32,23,59,35,67,43,58,85,74,47,73,85,51,43,36,31,21,45,60,74,42,25,54,69,28,35,33,30,24,62,67,51,55,50,51,39,59,78,69,67,58,40,36,71,35,76,43,80,45,36,47,75,83,53,65,88,80,66,57,57,46,96,67,92,60,106,66,90,82,75,84,75,102,67,97,65,95,76,81,92,70,85,62,100,82,67,87,66,78,88,79,85,81,86,77,80,88,74,78,82,79,89,75,86,75,81,79,76,70,75,81,65,73,77,75,79,62,78,77,74,76,78,68,85,69,80,59,40,52,67,58,54,50,53,44,44,55,49,21,56,68,70,52,76,69,30,59,18,31,38,23,46,76,38,86,59,94,58,61,57,66,48,29,26,38,43,60,55,55,50,44,48,87,88,64,75,80,59,51,27,86,84,68,46,61,37,15,56,46,36,33,44,25,32,64,62,49,56,90,47,92,54,58,59,75,53,27,36,42,35,38,28,23,25,73,63,97,62,47,25,65,43,93,91,43,40,48,57,68,38,28,29,44,67,47,75,32,78,69,56,81,80,38,37,65,42,78,62,57,82,92,25,58,71,38,84,73,45,46,94,52,45,29,23,51,47,59,46,63,63,42,77,28,62,73,35,75,50,31,43,69,32,27,50,38,27,28,55,54,46,34,70,78,33,73,90,64,72,51,62,45,54,77,60,48,61,18,69,46,32,84,41,81,55,48,50,62,55,49,45,56,53,51,48,70,71,71,52,79,78,55,51,20,38,31,40,25,49,65,74,77,62,66,74,41,65,43,44,81,38,70,89,48,53,59,45,69,30,28,64,38,35,43,43,43,34,76,94,56,38,39,73,36,75,56,77,9,32,38,40,33,23,25,27,55,72,35,46,57,68,71,46,66,86,58,39,36,47,51,68,43,36,100

Organism: NCBI:txid747645

Nearest PDB structures (foldseek):
  1pv5-assembly1_A  TM=7.898E-01  e=2.954E-19  Bacillus subtilis
  6a4c-assembly1_A  TM=6.971E-01  e=4.786E-06  Myxococcus xanthus DK 1622